Protein 5U3Q (pdb70)

InterPro domains:
  IPR000536 Nuclear hormone receptor, ligand-binding domain [PF00104] (239-420)
  IPR000536 Nuclear hormone receptor, ligand-binding domain [PS51843] (211-439)
  IPR000536 Nuclear hormone receptor, ligand-binding domain [SM00430] (251-410)
  IPR001628 Zinc finger, nuclear hormone receptor-type [PF00105] (73-139)
  IPR001628 Zinc finger, nuclear hormone receptor-type [PR00047] (74-90)
  IPR001628 Zinc finger, nuclear hormone receptor-type [PR00047] (90-105)
  IPR001628 Zinc finger, nuclear hormone receptor-type [PR00047] (122-130)
  IPR001628 Zinc fin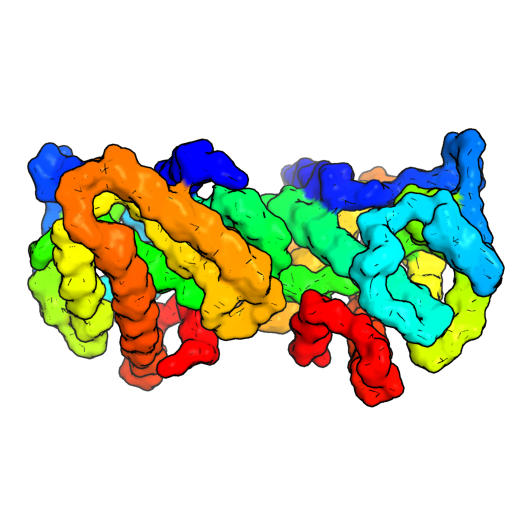ger, nuclear hormone receptor-type [PR00047] (130-138)
  IPR001628 Zinc finger, nuclear hormone receptor-type [PS00031] (74-100)
  IPR001628 Zinc finger, nuclear hormone receptor-type [PS51030] (71-145)
  IPR001628 Zinc finger, nuclear hormone receptor-type [SM00399] (71-141)
  IPR001723 Nuclear hormone receptor [PR00398] (134-144)
  IPR001723 Nuclear hormone receptor [PR00398] (252-273)
  IPR001723 Nuclear hormone receptor [PR00398] (273-289)
  IPR001723 Nuclear hormone receptor [PR00398] (341-356)
  IPR001723 Nuclear hormone receptor [PR00398] (398-415)
  IPR003074 Peroxisome proliferator-activated receptor [PR01288] (164-178)
  IPR003074 Peroxisome proliferator-activated receptor [PR01288] (178-197)
  IPR003074 Peroxisome proliferator-activated receptor [PR01288] (291-304)
  IPR003074 Peroxisome proliferator-activated receptor [PR01288] (308-323)

Foldseek 3Di:
DPLVVLLVLLLVLLVVLDVDFLVNLVCAVVDLHAQEDQDDVSVVVCLVPAAAPDNPVPFDDDDDDLLSVVRLVLVVLVVQLVSVLSSLCRNPCLVVDPVVLLCLLSLLQSQLLVLQRQLSQDDLFFGAHRSRRHTYGLNSLCPRDPPRSVLPVVSSVLSNVSCVLVDGSSLSSLLSNLSSLDLPGPPRDCSVVSVVSSVSSLVSNVVVCCVVVVPDDCSSVVSVVSSVVSSVSVLVSLVSVVVCVVPVVVRDRDVVVVVSSVPRD/DLQVVLLVLLVLLLVLLVVQDLDFLVVLVCQVVVVDDPAHAQEDEDDVSVVVCLVPAAAPDNPVPFPDDDDDLLSVVSLVQVVLVVQLVSLLSSQCSNVLLVPDPVVLNVLLSLLQSQLLVLLVQLSQDDLFFGAHRSRNHTYGLNSLCPRDPPRSVLPVVSSVLSNVSCVLVDGSSLSSLLSNLSRLDLPGPPRDCSVSSVVVSVSSLVSNVSVCCVVPVPRPPSSVVSVVSSVVSSVSVVVNLVSVVVCVVPVVVRDHDVVNVVSSVPD

B-factor: mean 30.43, std 14.78, range [9.43, 112.99]

Structure (mmCIF, N/CA/C/O backbone):
data_5U3Q
#
_entry.id   5U3Q
#
_cell.length_a   39.460
_cell.length_b   94.350
_cell.length_c   96.730
_cell.angle_alpha   90.00
_cell.angle_beta   98.36
_cell.angle_gamma   90.00
#
_symmetry.space_group_name_H-M   'P 1 21 1'
#
loop_
_entity.id
_entity.type
_entity.pdbx_description
1 polymer 'Peroxisome proliferator-activated receptor delta'
2 non-polymer "6-(2-{[([1,1'-biphenyl]-4-carbonyl)(propan-2-yl)amino]methyl}phenoxy)hexanoic acid"
3 non-polymer 'heptyl beta-D-glucopyranoside'
4 non-polymer S-1,2-PROPANEDIOL
5 non-polymer DI(HYDROXYETHYL)ETHER
6 non-polymer 'POTASSIUM ION'
7 non-polymer 'CHLORIDE ION'
8 water water
#
loop_
_atom_site.group_PDB
_atom_site.id
_atom_site.type_symbol
_atom_site.label_atom_id
_atom_site.label_alt_id
_atom_site.label_comp_id
_atom_site.label_asym_id
_atom_site.label_entity_id
_atom_site.label_seq_id
_atom_site.pdbx_PDB_ins_code
_atom_site.Cartn_x
_atom_site.Cartn_y
_atom_site.Cartn_z
_atom_site.occupancy
_atom_site.B_iso_or_equiv
_atom_site.auth_seq_id
_atom_site.auth_comp_id
_atom_site.auth_asym_id
_atom_site.auth_atom_id
_atom_site.pdbx_PDB_model_num
ATOM 1 N N . ALA A 1 4 ? 29.553 -7.038 97.707 1.00 63.52 173 ALA A N 1
ATOM 2 C CA . ALA A 1 4 ? 29.215 -6.761 99.103 1.00 61.34 173 ALA A CA 1
ATOM 3 C C . ALA A 1 4 ? 28.327 -5.523 99.212 1.00 54.08 173 ALA A C 1
ATOM 4 O O . ALA A 1 4 ? 28.718 -4.430 98.809 1.00 52.89 173 ALA A O 1
ATOM 10 N N . ASP A 1 5 ? 27.120 -5.708 99.747 1.00 43.11 174 ASP A N 1
ATOM 11 C CA . ASP A 1 5 ? 26.141 -4.633 99.866 1.00 35.78 174 ASP A CA 1
ATOM 12 C C . ASP A 1 5 ? 26.477 -3.827 101.113 1.00 30.18 174 ASP A C 1
ATOM 13 O O . ASP A 1 5 ? 26.244 -4.284 102.245 1.00 35.23 174 ASP A O 1
ATOM 22 N N . LEU A 1 6 ? 27.012 -2.617 100.923 1.00 32.21 175 LEU A N 1
ATOM 23 C CA . LEU A 1 6 ? 27.622 -1.919 102.057 1.00 28.39 175 LEU A CA 1
ATOM 24 C C . LEU A 1 6 ? 26.580 -1.404 103.039 1.00 30.98 175 LEU A C 1
ATOM 25 O O . LEU A 1 6 ? 26.851 -1.353 104.243 1.00 27.63 175 LEU A O 1
ATOM 41 N N . LYS A 1 7 ? 25.400 -1.007 102.554 1.00 30.55 176 LYS A N 1
ATOM 42 C CA . LYS A 1 7 ? 24.349 -0.572 103.464 1.00 34.16 176 LYS A CA 1
ATOM 43 C C . LYS A 1 7 ? 23.909 -1.719 104.362 1.00 30.48 176 LYS A C 1
ATOM 44 O O . LYS A 1 7 ? 23.788 -1.558 105.579 1.00 28.58 176 LYS A O 1
ATOM 63 N N . ALA A 1 8 ? 23.701 -2.903 103.776 1.00 28.95 177 ALA A N 1
ATOM 64 C CA . ALA A 1 8 ? 23.272 -4.054 104.564 1.00 33.51 177 ALA A CA 1
ATOM 65 C C . ALA A 1 8 ? 24.357 -4.489 105.540 1.00 27.27 177 ALA A C 1
ATOM 66 O O . ALA A 1 8 ? 24.070 -4.846 106.693 1.00 24.25 177 ALA A O 1
ATOM 73 N N . PHE A 1 9 ? 25.602 -4.498 105.069 1.00 24.52 178 PHE A N 1
ATOM 74 C CA . PHE A 1 9 ? 26.763 -4.786 105.914 1.00 25.24 178 PHE A CA 1
ATOM 75 C C . PHE A 1 9 ? 26.820 -3.863 107.122 1.00 26.08 178 PHE A C 1
ATOM 76 O O . PHE A 1 9 ? 26.997 -4.317 108.261 1.00 25.68 178 PHE A O 1
ATOM 93 N N . SER A 1 10 ? 26.715 -2.555 106.891 1.00 23.72 179 SER A N 1
ATOM 94 C CA . SER A 1 10 ? 26.800 -1.602 107.990 1.00 22.45 179 SER A CA 1
ATOM 95 C C . SER A 1 10 ? 25.694 -1.835 109.004 1.00 25.10 179 SER A C 1
ATOM 96 O O . SER A 1 10 ? 25.929 -1.793 110.220 1.00 26.88 179 SER A O 1
ATOM 104 N N . LYS A 1 11 ? 24.470 -2.056 108.512 1.00 24.04 180 LYS A N 1
ATOM 105 C CA . LYS A 1 11 ? 23.339 -2.310 109.394 1.00 27.48 180 LYS A CA 1
ATOM 106 C C . LYS A 1 11 ? 23.553 -3.569 110.236 1.00 28.75 180 LYS A C 1
ATOM 107 O O . LYS A 1 11 ? 23.225 -3.588 111.428 1.00 27.13 180 LYS A O 1
ATOM 126 N N . HIS A 1 12 ? 24.080 -4.638 109.627 1.00 25.31 181 HIS A N 1
ATOM 127 C CA . HIS A 1 12 ? 24.373 -5.864 110.373 1.00 29.26 181 HIS A CA 1
ATOM 128 C C . HIS A 1 12 ? 25.364 -5.611 111.505 1.00 24.25 181 HIS A C 1
ATOM 129 O O . HIS A 1 12 ? 25.168 -6.070 112.643 1.00 25.57 181 HIS A O 1
ATOM 143 N N A ILE A 1 13 ? 26.454 -4.908 111.191 0.38 21.75 182 ILE A N 1
ATOM 144 N N B ILE A 1 13 ? 26.420 -4.846 111.227 0.62 20.90 182 ILE A N 1
ATOM 145 C CA A ILE A 1 13 ? 27.458 -4.552 112.188 0.38 20.35 182 ILE A CA 1
ATOM 146 C CA B ILE A 1 13 ? 27.452 -4.599 112.227 0.62 20.79 182 ILE A CA 1
ATOM 147 C C A ILE A 1 13 ? 26.815 -3.741 113.303 0.38 20.34 182 ILE A C 1
ATOM 148 C C B ILE A 1 13 ? 26.949 -3.637 113.294 0.62 18.57 182 ILE A C 1
ATOM 149 O O A ILE A 1 13 ? 26.947 -4.065 114.489 0.38 17.10 182 ILE A O 1
ATOM 150 O O B ILE A 1 13 ? 27.367 -3.725 114.451 0.62 20.42 182 ILE A O 1
ATOM 181 N N . TYR A 1 14 ? 26.058 -2.704 112.931 1.00 21.95 183 TYR A N 1
ATOM 182 C CA . TYR A 1 14 ? 25.418 -1.846 113.928 1.00 23.08 183 TYR A CA 1
ATOM 183 C C . TYR A 1 14 ? 24.556 -2.666 114.873 1.00 20.59 183 TYR A C 1
ATOM 184 O O . TYR A 1 14 ? 24.610 -2.475 116.094 1.00 22.56 183 TYR A O 1
ATOM 202 N N . ASN A 1 15 ? 23.753 -3.589 114.325 1.00 23.43 184 ASN A N 1
ATOM 203 C CA . ASN A 1 15 ? 22.896 -4.420 115.178 1.00 25.83 184 ASN A CA 1
ATOM 204 C C . ASN A 1 15 ? 23.713 -5.321 116.090 1.00 26.13 184 ASN A C 1
ATOM 205 O O . ASN A 1 15 ? 23.349 -5.520 117.259 1.00 25.39 184 ASN A O 1
ATOM 216 N N . ALA A 1 16 ? 24.820 -5.862 115.586 1.00 24.33 185 ALA A N 1
ATOM 217 C CA . ALA A 1 16 ? 25.690 -6.685 116.418 1.00 24.25 185 ALA A CA 1
ATOM 218 C C . ALA A 1 16 ? 26.283 -5.873 117.561 1.00 21.92 185 ALA A C 1
ATOM 219 O O . ALA A 1 16 ? 26.471 -6.375 118.677 1.00 22.41 185 ALA A O 1
ATOM 226 N N . TYR A 1 17 ? 26.613 -4.623 117.283 1.00 18.80 186 TYR A N 1
ATOM 227 C CA . TYR A 1 17 ? 27.101 -3.720 118.306 1.00 18.68 186 TYR A CA 1
ATOM 228 C C . TYR A 1 17 ? 26.043 -3.484 119.380 1.00 21.59 186 TYR A C 1
ATOM 229 O O . TYR A 1 17 ? 26.321 -3.613 120.579 1.00 21.79 186 TYR A O 1
ATOM 247 N N . LEU A 1 18 ? 24.804 -3.161 118.977 1.00 20.42 187 LEU A N 1
ATOM 248 C CA . LEU A 1 18 ? 23.763 -2.926 119.977 1.00 21.75 187 LEU A CA 1
ATOM 249 C C . LEU A 1 18 ? 23.472 -4.182 120.784 1.00 27.04 187 LEU A C 1
ATOM 250 O O . LEU A 1 18 ? 23.086 -4.100 121.961 1.00 26.04 187 LEU A O 1
ATOM 266 N N . LYS A 1 19 ? 23.627 -5.351 120.159 1.00 24.35 188 LYS A N 1
ATOM 267 C CA . LYS A 1 19 ? 23.331 -6.607 120.839 1.00 26.66 188 LYS A CA 1
ATOM 268 C C . LYS A 1 19 ? 24.384 -6.933 121.894 1.00 24.49 188 LYS A C 1
ATOM 269 O O . LYS A 1 19 ? 24.056 -7.515 122.940 1.00 28.83 188 LYS A O 1
ATOM 288 N N . ASN A 1 20 ? 25.627 -6.520 121.683 1.00 22.20 189 ASN A N 1
ATOM 289 C CA . ASN A 1 20 ? 26.727 -6.968 122.513 1.00 22.64 189 ASN A CA 1
ATOM 290 C C . ASN A 1 20 ? 27.265 -5.930 123.484 1.00 26.93 189 ASN A C 1
ATOM 291 O O . ASN A 1 20 ? 27.964 -6.311 124.428 1.00 26.10 189 ASN A O 1
ATOM 302 N N . PHE A 1 21 ? 26.952 -4.648 123.309 1.00 21.20 190 PHE A N 1
ATOM 303 C CA . PHE A 1 21 ? 27.402 -3.602 124.231 1.00 21.78 190 PHE A CA 1
ATOM 304 C C . PHE A 1 21 ? 26.186 -2.939 124.888 1.00 27.66 190 PHE A C 1
ATOM 305 O O . PHE A 1 21 ? 25.468 -2.160 124.250 1.00 26.62 190 PHE A O 1
ATOM 322 N N . ASN A 1 22 ? 25.962 -3.212 126.169 1.00 31.18 191 ASN A N 1
ATOM 323 C CA . ASN A 1 22 ? 24.768 -2.666 126.823 1.00 44.88 191 ASN A CA 1
ATOM 324 C C . ASN A 1 22 ? 24.844 -1.146 126.921 1.00 36.52 191 ASN A C 1
ATOM 325 O O . ASN A 1 22 ? 23.867 -0.442 126.621 1.00 33.97 191 ASN A O 1
ATOM 336 N N . MET A 1 23 ? 26.002 -0.624 127.330 1.00 23.36 192 MET A N 1
ATOM 337 C CA . MET A 1 23 ? 26.220 0.814 127.382 1.00 25.13 192 MET A CA 1
ATOM 338 C C . MET A 1 23 ? 26.628 1.303 125.994 1.00 26.52 192 MET A C 1
ATOM 339 O O . MET A 1 23 ? 27.670 0.905 125.463 1.00 27.45 192 MET A O 1
ATOM 353 N N . THR A 1 24 ? 25.787 2.131 125.398 1.00 21.67 193 THR A N 1
ATOM 354 C CA . THR A 1 24 ? 26.066 2.749 124.109 1.00 19.05 193 THR A CA 1
ATOM 355 C C . THR A 1 24 ? 26.358 4.224 124.331 1.00 21.09 193 THR A C 1
ATOM 356 O O . THR A 1 24 ? 26.065 4.787 125.391 1.00 21.04 193 THR A O 1
ATOM 367 N N . LYS A 1 25 ? 26.931 4.862 123.317 1.00 19.48 194 LYS A N 1
ATOM 368 C CA . LYS A 1 25 ? 27.150 6.298 123.432 1.00 18.19 194 LYS A CA 1
ATOM 369 C C . LYS A 1 25 ? 25.831 7.048 123.578 1.00 20.08 194 LYS A C 1
ATOM 370 O O . LYS A 1 25 ? 25.736 8.013 124.352 1.00 21.87 194 LYS A O 1
ATOM 389 N N . LYS A 1 26 ? 24.776 6.588 122.899 1.00 22.68 195 LYS A N 1
ATOM 390 C CA . LYS A 1 26 ? 23.472 7.243 123.035 1.00 23.49 195 LYS A CA 1
ATOM 391 C C . LYS A 1 26 ? 22.986 7.227 124.489 1.00 23.30 195 LYS A C 1
ATOM 392 O O . LYS A 1 26 ? 22.533 8.245 125.018 1.00 25.26 195 LYS A O 1
ATOM 411 N N . LYS A 1 27 ? 23.080 6.074 125.147 1.00 23.14 196 LYS A N 1
ATOM 412 C CA . LYS A 1 27 ? 22.662 5.970 126.540 1.00 25.92 196 LYS A CA 1
ATOM 413 C C . LYS A 1 27 ? 23.567 6.791 127.448 1.00 26.44 196 LYS A C 1
ATOM 414 O O . LYS A 1 27 ? 23.095 7.493 128.342 1.00 25.32 196 LYS A O 1
ATOM 433 N N . ALA A 1 28 ? 24.875 6.709 127.232 1.00 22.13 197 ALA A N 1
ATOM 434 C CA . ALA A 1 28 ? 25.820 7.459 128.055 1.00 21.91 197 ALA A CA 1
ATOM 435 C C . ALA A 1 28 ? 25.565 8.956 127.968 1.00 27.27 197 ALA A C 1
ATOM 436 O O . ALA A 1 28 ? 25.555 9.655 128.986 1.00 25.58 197 ALA A O 1
ATOM 443 N N . ARG A 1 29 ? 25.378 9.474 126.752 1.00 25.33 198 ARG A N 1
ATOM 444 C CA . ARG A 1 29 ? 25.118 10.904 126.592 1.00 27.38 198 ARG A CA 1
ATOM 445 C C . ARG A 1 29 ? 23.810 11.325 127.236 1.00 29.41 198 ARG A C 1
ATOM 446 O O . ARG A 1 29 ? 23.715 12.424 127.792 1.00 31.45 198 ARG A O 1
ATOM 467 N N . SER A 1 30 ? 22.789 10.472 127.196 1.00 28.21 199 SER A N 1
ATOM 468 C CA . SER A 1 30 ? 21.540 10.841 127.843 1.00 28.81 199 SER A CA 1
ATOM 469 C C . SER A 1 30 ? 21.699 10.921 129.367 1.00 30.49 199 SER A C 1
ATOM 470 O O . SER A 1 30 ? 21.005 11.714 130.010 1.00 35.30 199 SER A O 1
ATOM 478 N N . ILE A 1 31 ? 22.643 10.169 129.950 1.00 28.25 200 ILE A N 1
ATOM 479 C CA . ILE A 1 31 ? 22.951 10.299 131.379 1.00 25.77 200 ILE A CA 1
ATOM 480 C C . ILE A 1 31 ? 23.813 11.523 131.636 1.00 31.63 200 ILE A C 1
ATOM 481 O O . ILE A 1 31 ? 23.563 12.292 132.573 1.00 32.84 200 ILE A O 1
ATOM 497 N N . LEU A 1 32 ? 24.881 11.684 130.847 1.00 32.10 201 LEU A N 1
ATOM 498 C CA . LEU A 1 32 ? 25.861 12.731 131.113 1.00 35.02 201 LEU A CA 1
ATOM 499 C C . LEU A 1 32 ? 25.306 14.127 130.884 1.00 40.95 201 LEU A C 1
ATOM 500 O O . LEU A 1 32 ? 25.901 15.099 131.360 1.00 49.55 201 LEU A O 1
ATOM 516 N N . THR A 1 33 ? 24.195 14.251 130.166 1.00 38.01 202 THR A N 1
ATOM 517 C CA . THR A 1 33 ? 23.546 15.536 129.951 1.00 47.89 202 THR A CA 1
ATOM 518 C C . THR A 1 33 ? 22.168 15.632 130.600 1.00 59.04 202 THR A C 1
ATOM 519 O O . THR A 1 33 ? 21.409 16.549 130.274 1.00 67.88 202 THR A O 1
ATOM 530 N N . GLY A 1 34 ? 21.811 14.709 131.485 1.00 61.86 203 GLY A N 1
ATOM 531 C CA . GLY A 1 34 ? 20.472 14.696 132.048 1.00 70.34 203 GLY A CA 1
ATOM 532 C C . GLY A 1 34 ? 19.429 14.231 131.046 1.00 70.23 203 GLY A C 1
ATOM 533 O O . GLY A 1 34 ? 18.410 13.640 131.416 1.00 74.21 203 GLY A O 1
ATOM 537 N N . THR A 1 39 ? 17.870 9.824 136.093 1.00 59.66 208 THR A N 1
ATOM 538 C CA . THR A 1 39 ? 18.481 9.474 137.379 1.00 72.53 208 THR A CA 1
ATOM 539 C C . THR A 1 39 ? 20.003 9.746 137.355 1.00 72.03 208 THR A C 1
ATOM 540 O O . THR A 1 39 ? 20.762 9.046 136.675 1.00 61.42 208 THR A O 1
ATOM 551 N N . ALA A 1 40 ? 20.439 10.774 138.095 1.00 65.48 209 ALA A N 1
ATOM 552 C CA . ALA A 1 40 ? 21.800 11.271 137.946 1.00 48.98 209 ALA A CA 1
ATOM 553 C C . ALA A 1 40 ? 22.801 10.323 138.595 1.00 38.49 209 ALA A C 1
ATOM 554 O O . ALA A 1 40 ? 22.499 9.684 139.612 1.00 37.81 209 ALA A O 1
ATOM 561 N N A PRO A 1 41 ? 24.013 10.233 138.047 0.41 28.64 210 PRO A N 1
ATOM 562 N N B PRO A 1 41 ? 24.004 10.228 138.039 0.59 27.87 210 PRO A N 1
ATOM 563 C CA A PRO A 1 41 ? 25.003 9.296 138.590 0.41 26.65 210 PRO A CA 1
ATOM 564 C CA B PRO A 1 41 ? 25.002 9.327 138.613 0.59 26.99 210 PRO A CA 1
ATOM 565 C C A PRO A 1 41 ? 25.644 9.819 139.867 0.41 25.81 210 PRO A C 1
ATOM 566 C C B PRO A 1 41 ? 25.482 9.841 139.958 0.59 25.33 210 PRO A C 1
ATOM 567 O O A PRO A 1 41 ? 25.941 11.009 139.999 0.41 24.78 210 PRO A O 1
ATOM 568 O O B PRO A 1 41 ? 25.446 11.039 140.252 0.59 25.37 210 PRO A O 1
ATOM 589 N N . PHE A 1 42 ? 25.867 8.898 140.805 1.00 27.18 211 PHE A N 1
ATOM 590 C CA . PHE A 1 42 ? 26.542 9.222 142.046 1.00 27.65 211 PHE A CA 1
ATOM 591 C C . PHE A 1 42 ? 27.993 9.573 141.755 1.00 25.52 211 PHE A C 1
ATOM 592 O O . PHE A 1 42 ? 28.692 8.812 141.081 1.00 24.53 211 PHE A O 1
ATOM 609 N N . VAL A 1 43 ? 28.456 10.710 142.272 1.00 24.03 212 VAL A N 1
ATOM 610 C CA . VAL A 1 43 ? 29.796 11.192 141.943 1.00 23.16 212 VAL A CA 1
ATOM 611 C C . VAL A 1 43 ? 30.817 10.611 142.917 1.00 22.20 212 VAL A C 1
ATOM 612 O O . VAL A 1 43 ? 30.677 10.752 144.138 1.00 22.18 212 VAL A O 1
ATOM 625 N N . ILE A 1 44 ? 31.844 9.976 142.366 1.00 21.56 213 ILE A N 1
ATOM 626 C CA . ILE A 1 44 ? 32.945 9.384 143.109 1.00 19.67 213 ILE A CA 1
ATOM 627 C C . ILE A 1 44 ? 34.161 10.260 142.887 1.00 19.50 213 ILE A C 1
ATOM 628 O O . ILE A 1 44 ? 34.677 10.340 141.764 1.00 18.79 213 ILE A O 1
ATOM 644 N N . HIS A 1 45 ? 34.621 10.932 143.948 1.00 20.30 214 HIS A N 1
ATOM 645 C CA . HIS A 1 45 ? 35.734 11.858 143.812 1.00 21.75 214 HIS A CA 1
ATOM 646 C C . HIS A 1 45 ? 36.751 11.748 144.946 1.00 23.14 214 HIS A C 1
ATOM 647 O O . HIS A 1 45 ? 37.679 12.567 145.002 1.00 22.92 214 HIS A O 1
ATOM 661 N N . ASP A 1 46 ? 36.611 10.778 145.854 1.00 20.79 215 ASP A N 1
ATOM 662 C CA . ASP A 1 46 ? 37.510 10.650 147.007 1.00 23.31 215 ASP A CA 1
ATOM 663 C C . ASP A 1 46 ? 37.243 9.295 147.675 1.00 21.14 215 ASP A C 1
ATOM 664 O O . ASP A 1 46 ? 36.423 8.499 147.206 1.00 20.75 215 ASP A O 1
ATOM 673 N N . ILE A 1 47 ? 37.990 9.001 148.737 1.00 22.83 216 ILE A N 1
ATOM 674 C CA . ILE A 1 47 ? 37.842 7.692 149.377 1.00 24.29 216 ILE A CA 1
ATOM 675 C C . ILE A 1 47 ? 36.443 7.517 149.929 1.00 22.33 216 ILE A C 1
ATOM 676 O O . ILE A 1 47 ? 35.837 6.452 149.772 1.00 24.73 216 ILE A O 1
ATOM 692 N N . GLU A 1 48 ? 35.915 8.534 150.615 1.00 23.30 217 GLU A N 1
ATOM 693 C CA . GLU A 1 48 ? 34.610 8.368 151.235 1.00 24.12 217 GLU A CA 1
ATOM 694 C C . GLU A 1 48 ? 33.542 8.083 150.192 1.00 23.98 217 GLU A C 1
ATOM 695 O O . GLU A 1 48 ? 32.714 7.190 150.387 1.00 24.18 217 GLU A O 1
ATOM 707 N N . THR A 1 49 ? 33.555 8.797 149.060 1.00 23.43 218 THR A N 1
ATOM 708 C CA . THR A 1 49 ? 32.494 8.554 148.092 1.00 22.66 218 THR A CA 1
ATOM 709 C C . THR A 1 49 ? 32.718 7.229 147.368 1.00 21.62 218 THR A C 1
ATOM 710 O O . THR A 1 49 ? 31.750 6.548 147.012 1.00 25.43 218 THR A O 1
ATOM 721 N N . LEU A 1 50 ? 33.970 6.822 147.177 1.00 20.84 219 LEU A N 1
ATOM 722 C CA . LEU A 1 50 ? 34.207 5.502 146.604 1.00 21.40 219 LEU A CA 1
ATOM 723 C C . LEU A 1 50 ? 33.662 4.414 147.525 1.00 23.33 219 LEU A C 1
ATOM 724 O O . LEU A 1 50 ? 33.021 3.458 147.069 1.00 25.36 219 LEU A O 1
ATOM 740 N N . TRP A 1 51 ? 33.909 4.533 148.822 1.00 23.08 220 TRP A N 1
ATOM 741 C CA . TRP A 1 51 ? 33.385 3.556 149.772 1.00 23.45 220 TRP A CA 1
ATOM 742 C C . TRP A 1 51 ? 31.856 3.506 149.716 1.00 24.75 220 TRP A C 1
ATOM 743 O O . TRP A 1 51 ? 31.258 2.425 149.649 1.00 30.25 220 TRP A O 1
ATOM 764 N N . GLN A 1 52 ? 31.210 4.675 149.754 1.00 25.08 221 GLN A N 1
ATOM 765 C CA . GLN A 1 52 ? 29.755 4.751 149.653 1.00 30.58 221 GLN A CA 1
ATOM 766 C C . GLN A 1 52 ? 29.250 4.127 148.353 1.00 27.78 221 GLN A C 1
ATOM 767 O O . GLN A 1 52 ? 28.179 3.504 148.331 1.00 30.04 221 GLN A O 1
ATOM 781 N N . ALA A 1 53 ? 30.001 4.285 147.263 1.00 24.35 222 ALA A N 1
ATOM 782 C CA . ALA A 1 53 ? 29.577 3.734 145.982 1.00 25.90 222 ALA A CA 1
ATOM 783 C C . ALA A 1 53 ? 29.724 2.223 145.962 1.00 27.93 222 ALA A C 1
ATOM 784 O O . ALA A 1 53 ? 28.887 1.523 145.388 1.00 31.35 222 ALA A O 1
ATOM 791 N N . GLU A 1 54 ? 30.770 1.699 146.596 1.00 31.01 223 GLU A N 1
ATOM 792 C CA . GLU A 1 54 ? 30.906 0.251 146.703 1.00 28.89 223 GLU A CA 1
ATOM 793 C C . GLU A 1 54 ? 29.749 -0.335 147.490 1.00 31.98 223 GLU A C 1
ATOM 794 O O . GLU A 1 54 ? 29.205 -1.381 147.121 1.00 43.03 223 GLU A O 1
ATOM 806 N N . LYS A 1 55 ? 29.330 0.347 148.553 1.00 30.08 224 LYS A N 1
ATOM 807 C CA . LYS A 1 55 ? 28.201 -0.130 149.344 1.00 41.68 224 LYS A CA 1
ATOM 808 C C . LYS A 1 55 ? 26.877 0.012 148.596 1.00 42.96 224 LYS A C 1
ATOM 809 O O . LYS A 1 55 ? 26.014 -0.865 148.687 1.00 52.40 224 LYS A O 1
ATOM 828 N N . GLY A 1 56 ? 26.693 1.113 147.866 1.00 33.14 225 GLY A N 1
ATOM 829 C CA . GLY A 1 56 ? 25.379 1.540 147.422 1.00 35.72 225 GLY A CA 1
ATOM 830 C C . GLY A 1 56 ? 25.055 1.325 145.957 1.00 35.78 225 GLY A C 1
ATOM 831 O O . GLY A 1 56 ? 23.877 1.250 145.603 1.00 39.90 225 GLY A O 1
ATOM 835 N N . LEU A 1 57 ? 26.057 1.235 145.087 1.00 32.31 226 LEU A N 1
ATOM 836 C CA . LEU A 1 57 ? 25.808 1.004 143.677 1.00 32.58 226 LEU A CA 1
ATOM 837 C C . LEU A 1 57 ? 25.901 -0.482 143.363 1.00 36.01 226 LEU A C 1
ATOM 838 O O . LEU A 1 57 ? 26.493 -1.265 144.116 1.00 34.39 226 LEU A O 1
ATOM 854 N N . VAL A 1 58 ? 25.290 -0.865 142.239 1.00 37.60 227 VAL A N 1
ATOM 855 C CA . VAL A 1 58 ? 25.301 -2.242 141.761 1.00 38.16 227 VAL A CA 1
ATOM 856 C C . VAL A 1 58 ? 26.428 -2.372 140.751 1.00 41.34 227 VAL A C 1
ATOM 857 O O . VAL A 1 58 ? 26.398 -1.722 139.695 1.00 39.79 227 VAL A O 1
ATOM 870 N N . TRP A 1 59 ? 27.406 -3.227 141.060 1.00 36.43 228 TRP A N 1
ATOM 871 C CA . TRP A 1 59 ? 28.565 -3.458 140.208 1.00 38.56 228 TRP A CA 1
ATOM 872 C C . TRP A 1 59 ? 28.480 -4.835 139.552 1.00 38.52 228 TRP A C 1
ATOM 873 O O . TRP A 1 59 ? 27.968 -5.787 140.142 1.00 37.31 228 TRP A O 1
ATOM 894 N N . LYS A 1 60 ? 28.985 -4.944 138.314 1.00 39.09 229 LYS A N 1
ATOM 895 C CA . LYS A 1 60 ? 28.954 -6.238 137.632 1.00 36.36 229 LYS A CA 1
ATOM 896 C C . LYS A 1 60 ? 29.843 -7.252 138.344 1.00 35.95 229 LYS A C 1
ATOM 897 O O . LYS A 1 60 ? 29.438 -8.397 138.577 1.00 40.80 229 LYS A O 1
ATOM 916 N N . GLN A 1 61 ? 31.060 -6.849 138.697 1.00 34.45 230 GLN A N 1
ATOM 917 C CA . GLN A 1 61 ? 31.948 -7.679 139.500 1.00 28.51 230 GLN A CA 1
ATOM 918 C C . GLN A 1 61 ? 31.758 -7.315 140.971 1.00 27.71 230 GLN A C 1
ATOM 919 O O . GLN A 1 61 ? 32.036 -6.181 141.370 1.00 35.90 230 GLN A O 1
ATOM 933 N N A LEU A 1 62 ? 31.289 -8.275 141.766 0.32 34.11 231 LEU A N 1
ATOM 934 N N B LEU A 1 62 ? 31.305 -8.273 141.772 0.68 33.08 231 LEU A N 1
ATOM 935 C CA A LEU A 1 62 ? 31.160 -8.064 143.202 0.32 34.48 231 LEU A CA 1
ATOM 936 C CA B LEU A 1 62 ? 31.134 -8.020 143.195 0.68 33.19 231 LEU A CA 1
ATOM 937 C C A LEU A 1 62 ? 32.524 -7.790 143.821 0.32 33.99 231 LEU A C 1
ATOM 938 C C B LEU A 1 62 ? 32.490 -7.838 143.865 0.68 34.96 231 LEU A C 1
ATOM 939 O O A LEU A 1 62 ? 33.544 -8.341 143.401 0.32 34.27 231 LEU A O 1
ATOM 940 O O B LEU A 1 62 ? 33.463 -8.518 143.533 0.68 34.60 231 LEU A O 1
ATOM 971 N N . VAL A 1 63 ? 32.537 -6.931 144.843 1.00 33.22 232 VAL A N 1
ATOM 972 C CA . VAL A 1 63 ? 33.804 -6.535 145.457 1.00 42.32 232 VAL A CA 1
ATOM 973 C C . VAL A 1 63 ? 34.475 -7.709 146.160 1.00 37.82 232 VAL A C 1
ATOM 974 O O . VAL A 1 63 ? 35.706 -7.797 146.196 1.00 37.84 232 VAL A O 1
ATOM 987 N N . ASN A 1 64 ? 33.694 -8.603 146.776 1.00 40.06 233 ASN A N 1
ATOM 988 C CA . ASN A 1 64 ? 34.305 -9.741 147.460 1.00 42.30 233 ASN A CA 1
ATOM 989 C C . ASN A 1 64 ? 35.096 -10.623 146.502 1.00 43.35 233 ASN A C 1
ATOM 990 O O . ASN A 1 64 ? 35.906 -11.438 146.953 1.00 53.19 233 ASN A O 1
ATOM 1001 N N . GLY A 1 65 ? 34.879 -10.478 145.192 1.00 44.44 234 GLY A N 1
ATOM 1002 C CA . GLY A 1 65 ? 35.682 -11.188 144.211 1.00 47.04 234 GLY A CA 1
ATOM 1003 C C . GLY A 1 65 ? 37.001 -10.525 143.868 1.00 44.14 234 GLY A C 1
ATOM 1004 O O . GLY A 1 65 ? 37.864 -11.171 143.267 1.00 45.64 234 GLY A O 1
ATOM 1008 N N . LEU A 1 66 ? 37.183 -9.253 144.227 1.00 39.91 235 LEU A N 1
ATOM 1009 C CA . LEU A 1 66 ? 38.453 -8.600 143.972 1.00 42.72 235 LEU A CA 1
ATOM 1010 C C . LEU A 1 66 ? 39.438 -8.898 145.098 1.00 33.73 235 LEU A C 1
ATOM 1011 O O . LEU A 1 66 ? 39.052 -9.320 146.194 1.00 35.82 235 LEU A O 1
ATOM 1027 N N . PRO A 1 67 ? 40.725 -8.670 144.847 1.00 34.12 236 PRO A N 1
ATOM 1028 C CA . PRO A 1 67 ? 41.716 -8.923 145.876 1.00 33.83 236 PRO A CA 1
ATOM 1029 C C . PRO A 1 67 ? 41.467 -8.039 147.080 1.00 34.69 236 PRO A C 1
ATOM 1030 O O . PRO A 1 67 ? 40.919 -6.927 146.957 1.00 36.22 236 PRO A O 1
ATOM 1041 N N . PRO A 1 68 ? 41.859 -8.482 148.255 1.00 34.45 237 PRO A N 1
ATOM 1042 C CA . PRO A 1 68 ? 41.530 -7.719 149.465 1.00 40.48 237 PRO A CA 1
ATOM 1043 C C . PRO A 1 68 ? 42.079 -6.300 149.417 1.00 36.96 237 PRO A C 1
ATOM 1044 O O . PRO A 1 68 ? 43.230 -6.073 149.054 1.00 33.95 237 PRO A O 1
ATOM 1055 N N . TYR A 1 69 ? 41.255 -5.346 149.847 1.00 31.05 238 TYR A N 1
ATOM 1056 C CA . TYR A 1 69 ? 41.617 -3.939 149.740 1.00 32.37 238 TYR A CA 1
ATOM 1057 C C . TYR A 1 69 ? 42.887 -3.619 150.521 1.00 30.99 238 TYR A C 1
ATOM 1058 O O . TYR A 1 69 ? 42.982 -3.915 151.715 1.00 33.27 238 TYR A O 1
ATOM 1076 N N . LYS A 1 70 ? 43.840 -2.965 149.847 1.00 33.95 239 LYS A N 1
ATOM 1077 C CA . LYS A 1 70 ? 45.044 -2.435 150.475 1.00 32.86 239 LYS A CA 1
ATOM 1078 C C . LYS A 1 70 ? 45.119 -0.919 150.377 1.00 26.39 239 LYS A C 1
ATOM 1079 O O . LYS A 1 70 ? 45.393 -0.250 151.384 1.00 31.13 239 LYS A O 1
ATOM 1098 N N . GLU A 1 71 ? 44.917 -0.360 149.186 1.00 24.03 240 GLU A N 1
ATOM 1099 C CA . GLU A 1 71 ? 44.986 1.083 149.035 1.00 26.55 240 GLU A CA 1
ATOM 1100 C C . GLU A 1 71 ? 44.102 1.498 147.876 1.00 24.39 240 GLU A C 1
ATOM 1101 O O . GLU A 1 71 ? 43.846 0.715 146.941 1.00 24.95 240 GLU A O 1
ATOM 1113 N N . ILE A 1 72 ? 43.697 2.773 147.889 1.00 21.51 241 ILE A N 1
ATOM 1114 C CA . ILE A 1 72 ? 42.719 3.245 146.905 1.00 23.21 241 ILE A CA 1
ATOM 1115 C C . ILE A 1 72 ? 43.238 3.109 145.471 1.00 21.78 241 ILE A C 1
ATOM 1116 O O . ILE A 1 72 ? 42.485 2.750 144.566 1.00 22.04 241 ILE A O 1
ATOM 1132 N N . SER A 1 73 ? 44.513 3.424 145.228 1.00 19.55 242 SER A N 1
ATOM 1133 C CA . SER A 1 73 ? 45.006 3.435 143.851 1.00 19.04 242 SER A CA 1
ATOM 1134 C C . SER A 1 73 ? 44.953 2.043 143.228 1.00 20.60 242 SER A C 1
ATOM 1135 O O . SER A 1 73 ? 44.698 1.909 142.024 1.00 19.74 242 SER A O 1
ATOM 1143 N N . VAL A 1 74 ? 45.260 1.014 144.018 1.00 22.12 243 VAL A N 1
ATOM 1144 C CA . VAL A 1 74 ? 45.259 -0.366 143.543 1.00 18.23 243 VAL A CA 1
ATOM 1145 C C . VAL A 1 74 ? 43.838 -0.886 143.408 1.00 19.29 243 VAL A C 1
ATOM 1146 O O . VAL A 1 74 ? 43.493 -1.559 142.431 1.00 20.46 243 VAL A O 1
ATOM 1159 N N . HIS A 1 75 ? 42.971 -0.526 144.342 1.00 20.89 244 HIS A N 1
ATOM 1160 C CA . HIS A 1 75 ? 41.571 -0.886 144.194 1.00 19.55 244 HIS A CA 1
ATOM 1161 C C . HIS A 1 75 ? 40.992 -0.306 142.910 1.00 16.96 244 HIS A C 1
ATOM 1162 O O . HIS A 1 75 ? 40.255 -0.989 142.190 1.00 19.96 244 HIS A O 1
ATOM 1176 N N . VAL A 1 76 ? 41.314 0.952 142.599 1.00 17.44 245 VAL A N 1
ATOM 1177 C CA . VAL A 1 76 ? 40.828 1.568 141.374 1.00 17.81 245 VAL A CA 1
ATOM 1178 C C . VAL A 1 76 ? 41.360 0.804 140.176 1.00 17.57 245 VAL A C 1
ATOM 1179 O O . VAL A 1 76 ? 40.608 0.475 139.256 1.00 18.70 245 VAL A O 1
ATOM 1192 N N . PHE A 1 77 ? 42.643 0.434 140.218 1.00 18.05 246 PHE A N 1
ATOM 1193 C CA . PHE A 1 77 ? 43.231 -0.372 139.145 1.00 16.19 246 PHE A CA 1
ATOM 1194 C C . PHE A 1 77 ? 42.471 -1.682 138.957 1.00 16.94 246 PHE A C 1
ATOM 1195 O O . PHE A 1 77 ? 42.177 -2.076 137.817 1.00 17.10 246 PHE A O 1
ATOM 1212 N N . TYR A 1 78 ? 42.133 -2.363 140.048 1.00 18.85 247 TYR A N 1
ATOM 1213 C CA . TYR A 1 78 ? 41.374 -3.608 139.939 1.00 18.42 247 TYR A CA 1
ATOM 1214 C C . TYR A 1 78 ? 39.995 -3.387 139.326 1.00 21.02 247 TYR A C 1
ATOM 1215 O O . TYR A 1 78 ? 39.542 -4.195 138.513 1.00 19.13 247 TYR A O 1
ATOM 1233 N N . ARG A 1 79 ? 39.307 -2.306 139.687 1.00 20.56 248 ARG A N 1
ATOM 1234 C CA . ARG A 1 79 ? 38.038 -2.000 139.023 1.00 20.22 248 ARG A CA 1
ATOM 1235 C C . ARG A 1 79 ? 38.234 -1.732 137.528 1.00 20.44 248 ARG A C 1
ATOM 1236 O O . ARG A 1 79 ? 37.400 -2.132 136.713 1.00 21.90 248 ARG A O 1
ATOM 1257 N N . CYS A 1 80 ? 39.320 -1.043 137.160 1.00 16.38 249 CYS A N 1
ATOM 1258 C CA . CYS A 1 80 ? 39.653 -0.844 135.749 1.00 18.47 249 CYS A CA 1
ATOM 1259 C C . CYS A 1 80 ? 39.867 -2.182 135.038 1.00 19.08 249 CYS A C 1
ATOM 1260 O O . CYS A 1 80 ? 39.399 -2.381 133.905 1.00 17.73 249 CYS A O 1
ATOM 1268 N N . GLN A 1 81 ? 40.641 -3.076 135.668 1.00 17.46 250 GLN A N 1
ATOM 1269 C CA . GLN A 1 81 ? 40.907 -4.402 135.100 1.00 16.48 250 GLN A CA 1
ATOM 1270 C C . GLN A 1 81 ? 39.626 -5.193 134.920 1.00 20.20 250 GLN A C 1
ATOM 1271 O O . GLN A 1 81 ? 39.453 -5.881 133.909 1.00 19.10 250 GLN A O 1
ATOM 1285 N N . CYS A 1 82 ? 38.742 -5.161 135.917 1.00 18.19 251 CYS A N 1
ATOM 1286 C CA . CYS A 1 82 ? 37.445 -5.831 135.813 1.00 25.33 251 CYS A CA 1
ATOM 1287 C C . CYS A 1 82 ? 36.713 -5.428 134.555 1.00 22.53 251 CYS A C 1
ATOM 1288 O O . CYS A 1 82 ? 36.252 -6.274 133.780 1.00 22.95 251 CYS A O 1
ATOM 1296 N N . THR A 1 83 ? 36.580 -4.124 134.350 1.00 19.75 252 THR A N 1
ATOM 1297 C CA . THR A 1 83 ? 35.822 -3.630 133.220 1.00 19.74 252 THR A CA 1
ATOM 1298 C C . THR A 1 83 ? 36.529 -3.959 131.912 1.00 20.28 252 THR A C 1
ATOM 1299 O O . THR A 1 83 ? 35.869 -4.294 130.920 1.00 20.68 252 THR A O 1
ATOM 1310 N N A THR A 1 84 ? 37.862 -3.902 131.920 0.66 15.29 253 THR A N 1
ATOM 1311 N N B THR A 1 84 ? 37.869 -3.905 131.848 0.34 20.40 253 THR A N 1
ATOM 1312 C CA A THR A 1 84 ? 38.619 -4.245 130.715 0.66 19.15 253 THR A CA 1
ATOM 1313 C CA B THR A 1 84 ? 38.481 -4.240 130.550 0.34 13.77 253 THR A CA 1
ATOM 1314 C C A THR A 1 84 ? 38.302 -5.672 130.276 0.66 15.51 253 THR A C 1
ATOM 1315 C C B THR A 1 84 ? 38.293 -5.722 130.220 0.34 17.25 253 THR A C 1
ATOM 1316 O O A THR A 1 84 ? 37.982 -5.925 129.103 0.66 17.07 253 THR A O 1
ATOM 1317 O O B THR A 1 84 ? 38.049 -6.072 129.056 0.34 14.51 253 THR A O 1
ATOM 1338 N N . VAL A 1 85 ? 38.412 -6.617 131.207 1.00 15.53 254 VAL A N 1
ATOM 1339 C CA . VAL A 1 85 ? 38.181 -8.033 130.916 1.00 17.68 254 VAL A CA 1
ATOM 1340 C C . VAL A 1 85 ? 36.746 -8.242 130.451 1.00 21.20 254 VAL A C 1
ATOM 1341 O O . VAL A 1 85 ? 36.482 -8.996 129.496 1.00 19.29 254 VAL A O 1
ATOM 1354 N N A GLU A 1 86 ? 35.794 -7.560 131.083 0.51 17.11 255 GLU A N 1
ATOM 1355 N N B GLU A 1 86 ? 35.799 -7.580 131.126 0.49 19.66 255 GLU A N 1
ATOM 1356 C CA A GLU A 1 86 ? 34.406 -7.716 130.668 0.51 19.14 255 GLU A CA 1
ATOM 1357 C CA B GLU A 1 86 ? 34.396 -7.624 130.730 0.49 19.44 255 GLU A CA 1
ATOM 1358 C C A GLU A 1 86 ? 34.199 -7.176 129.256 0.51 17.51 255 GLU A C 1
ATOM 1359 C C B GLU A 1 86 ? 34.237 -7.193 129.276 0.49 17.77 255 GLU A C 1
ATOM 1360 O O A GLU A 1 86 ? 33.377 -7.714 128.501 0.51 20.52 255 GLU A O 1
ATOM 1361 O O B GLU A 1 86 ? 33.508 -7.831 128.506 0.49 20.66 255 GLU A O 1
ATOM 1384 N N . THR A 1 87 ? 34.911 -6.112 128.890 1.00 17.46 256 THR A N 1
ATOM 1385 C CA . THR A 1 87 ? 34.772 -5.573 127.550 1.00 19.01 256 THR A CA 1
ATOM 1386 C C . THR A 1 87 ? 35.439 -6.479 126.537 1.00 19.66 256 THR A C 1
ATOM 1387 O O . THR A 1 87 ? 34.945 -6.590 125.401 1.00 18.43 256 THR A O 1
ATOM 1398 N N . VAL A 1 88 ? 36.534 -7.159 126.918 1.00 17.32 257 VAL A N 1
ATOM 1399 C CA . VAL A 1 88 ? 37.113 -8.166 126.015 1.00 15.46 257 VAL A CA 1
ATOM 1400 C C . VAL A 1 88 ? 36.087 -9.254 125.705 1.00 17.16 257 VAL A C 1
ATOM 1401 O O . VAL A 1 88 ? 35.993 -9.735 124.563 1.00 19.21 257 VAL A O 1
ATOM 1414 N N . ARG A 1 89 ? 35.322 -9.690 126.716 1.00 18.49 258 ARG A N 1
ATOM 1415 C CA . ARG A 1 89 ? 34.270 -10.677 126.475 1.00 19.32 258 ARG A CA 1
ATOM 1416 C C . ARG A 1 89 ? 33.258 -10.165 125.455 1.00 19.98 258 ARG A C 1
ATOM 1417 O O . ARG A 1 89 ? 32.873 -10.892 124.529 1.00 22.53 258 ARG A O 1
ATOM 1438 N N . GLU A 1 90 ? 32.813 -8.913 125.616 1.00 20.52 259 GLU A N 1
ATOM 1439 C CA . GLU A 1 90 ? 31.825 -8.354 124.694 1.00 20.18 259 GLU A CA 1
ATOM 1440 C C . GLU A 1 90 ? 32.397 -8.206 123.289 1.00 17.93 259 GLU A C 1
ATOM 1441 O O . GLU A 1 90 ? 31.707 -8.492 122.309 1.00 20.08 259 GLU A O 1
ATOM 1453 N N . LEU A 1 91 ? 33.654 -7.776 123.186 1.00 14.61 260 LEU A N 1
ATOM 1454 C CA . LEU A 1 91 ? 34.298 -7.621 121.887 1.00 14.36 260 LEU A CA 1
ATOM 1455 C C . LEU A 1 91 ? 34.458 -8.960 121.195 1.00 15.13 260 LEU A C 1
ATOM 1456 O O . LEU A 1 91 ? 34.370 -9.025 119.963 1.00 17.80 260 LEU A O 1
ATOM 1472 N N . THR A 1 92 ? 34.743 -10.032 121.945 1.00 17.32 261 THR A N 1
ATOM 1473 C CA . THR A 1 92 ? 34.825 -11.363 121.348 1.00 17.31 261 THR A CA 1
ATOM 1474 C C . THR A 1 92 ? 33.481 -11.748 120.731 1.00 18.93 261 THR A C 1
ATOM 1475 O O . THR A 1 92 ? 33.420 -12.197 119.583 1.00 20.06 261 THR A O 1
ATOM 1486 N N . GLU A 1 93 ? 32.390 -11.533 121.459 1.00 22.01 262 GLU A N 1
ATOM 1487 C CA . GLU A 1 93 ? 31.088 -11.901 120.914 1.00 21.60 262 GLU A CA 1
ATOM 1488 C C . GLU A 1 93 ? 30.701 -10.984 119.757 1.00 20.82 262 GLU A C 1
ATOM 1489 O O . GLU A 1 93 ? 30.086 -11.434 118.776 1.00 23.81 262 GLU A O 1
ATOM 1501 N N . PHE A 1 94 ? 31.035 -9.697 119.853 1.00 20.77 263 PHE A N 1
ATOM 1502 C CA . PHE A 1 94 ? 30.787 -8.780 118.742 1.00 19.80 263 PHE A CA 1
ATOM 1503 C C . PHE A 1 94 ? 31.512 -9.241 117.486 1.00 19.57 263 PHE A C 1
ATOM 1504 O O . PHE A 1 94 ? 30.921 -9.317 116.394 1.00 20.54 263 PHE A O 1
ATOM 1521 N N . ALA A 1 95 ? 32.797 -9.569 117.617 1.00 16.59 264 ALA A N 1
ATOM 1522 C CA . ALA A 1 95 ? 33.579 -9.968 116.441 1.00 19.32 264 ALA A CA 1
ATOM 1523 C C . ALA A 1 95 ? 32.998 -11.213 115.789 1.00 18.12 264 ALA A C 1
ATOM 1524 O O . ALA A 1 95 ? 32.986 -11.319 114.548 1.00 22.19 264 ALA A O 1
ATOM 1531 N N A LYS A 1 96 ? 32.571 -12.177 116.615 0.50 22.75 265 LYS A N 1
ATOM 1532 N N B LYS A 1 96 ? 32.458 -12.151 116.563 0.50 22.60 265 LYS A N 1
ATOM 1533 C CA A LYS A 1 96 ? 32.028 -13.451 116.161 0.50 25.38 265 LYS A CA 1
ATOM 1534 C CA B LYS A 1 96 ? 31.852 -13.315 115.923 0.50 25.90 265 LYS A CA 1
ATOM 1535 C C A LYS A 1 96 ? 30.656 -13.295 115.535 0.50 24.36 265 LYS A C 1
ATOM 1536 C C B LYS A 1 96 ? 30.822 -12.913 114.865 0.50 18.58 265 LYS A C 1
ATOM 1537 O O A LYS A 1 96 ? 30.214 -14.184 114.791 0.50 19.00 265 LYS A O 1
ATOM 1538 O O B LYS A 1 96 ? 30.588 -13.675 113.916 0.50 20.19 265 LYS A O 1
ATOM 1575 N N A SER A 1 97 ? 29.971 -12.195 115.837 0.50 29.01 266 SER A N 1
ATOM 1576 N N B SER A 1 97 ? 30.236 -11.717 114.986 0.50 21.91 266 SER A N 1
ATOM 1577 C CA A SER A 1 97 ? 28.741 -11.828 115.157 0.50 28.68 266 SER A CA 1
ATOM 1578 C CA B SER A 1 97 ? 29.175 -11.249 114.108 0.50 22.68 266 SER A CA 1
ATOM 1579 C C A SER A 1 97 ? 28.996 -11.340 113.737 0.50 25.95 266 SER A C 1
ATOM 1580 C C B SER A 1 97 ? 29.685 -10.474 112.909 0.50 18.19 266 SER A C 1
ATOM 1581 O O A SER A 1 97 ? 28.047 -10.998 113.030 0.50 27.60 266 SER A O 1
ATOM 1582 O O B SER A 1 97 ? 28.888 -10.151 112.022 0.50 26.90 266 SER A O 1
ATOM 1597 N N A ILE A 1 98 ? 30.245 -11.315 113.293 0.50 22.69 267 ILE A N 1
ATOM 1598 N N B ILE A 1 98 ? 30.957 -10.109 112.894 0.50 15.52 267 ILE A N 1
ATOM 1599 C CA A ILE A 1 98 ? 30.593 -10.961 111.922 0.50 21.63 267 ILE A CA 1
ATOM 1600 C CA B ILE A 1 98 ? 31.507 -9.459 111.700 0.50 21.10 267 ILE A CA 1
ATOM 1601 C C A ILE A 1 98 ? 30.917 -12.258 111.179 0.50 26.58 267 ILE A C 1
ATOM 1602 C C B ILE A 1 98 ? 31.556 -10.494 110.587 0.50 24.19 267 ILE A C 1
ATOM 1603 O O A ILE A 1 98 ? 31.869 -12.960 111.564 0.50 21.52 267 ILE A O 1
ATOM 1604 O O B ILE A 1 98 ? 32.077 -11.603 110.808 0.50 16.81 267 ILE A O 1
ATOM 1635 N N A PRO A 1 99 ? 30.139 -12.643 110.164 0.50 29.11 268 PRO A N 1
ATOM 1636 N N B PRO A 1 99 ? 30.972 -10.225 109.420 0.50 29.27 268 PRO A N 1
ATOM 1637 C CA A PRO A 1 99 ? 30.373 -13.958 109.540 0.50 23.97 268 PRO A CA 1
ATOM 1638 C CA B PRO A 1 99 ? 30.986 -11.226 108.350 0.50 24.66 268 PRO A CA 1
ATOM 1639 C C A PRO A 1 99 ? 31.800 -14.169 109.077 0.50 25.43 268 PRO A C 1
ATOM 1640 C C B PRO A 1 99 ? 32.390 -11.741 108.088 0.50 20.94 268 PRO A C 1
ATOM 1641 O O A PRO A 1 99 ? 32.396 -15.206 109.392 0.50 19.79 268 PRO A O 1
ATOM 1642 O O B PRO A 1 99 ? 33.322 -10.970 107.865 0.50 27.73 268 PRO A O 1
ATOM 1663 N N A SER A 1 100 ? 32.364 -13.222 108.322 0.50 29.25 269 SER A N 1
ATOM 1664 N N B SER A 1 100 ? 32.534 -13.060 108.137 0.50 29.44 269 SER A N 1
ATOM 1665 C CA A SER A 1 100 ? 33.705 -13.419 107.778 0.50 26.53 269 SER A CA 1
ATOM 1666 C CA B SER A 1 100 ? 33.763 -13.775 107.809 0.50 28.58 269 SER A CA 1
ATOM 1667 C C A SER A 1 100 ? 34.712 -13.716 108.887 0.50 23.85 269 SER A C 1
ATOM 1668 C C B SER A 1 100 ? 34.847 -13.659 108.881 0.50 22.39 269 SER A C 1
ATOM 1669 O O A SER A 1 100 ? 35.573 -14.594 108.734 0.50 21.65 269 SER A O 1
ATOM 1670 O O B SER A 1 100 ? 35.965 -14.151 108.672 0.50 23.15 269 SER A O 1
ATOM 1685 N N . PHE A 1 101 ? 34.571 -13.043 110.030 1.00 21.53 270 PHE A N 1
ATOM 1686 C CA . PHE A 1 101 ? 35.499 -13.218 111.152 1.00 21.42 270 PHE A CA 1
ATOM 1687 C C . PHE A 1 101 ? 35.415 -14.640 111.682 1.00 22.80 270 PHE A C 1
ATOM 1688 O O . PHE A 1 101 ? 36.445 -15.294 111.894 1.00 22.21 270 PHE A O 1
ATOM 1705 N N . SER A 1 102 ? 34.190 -15.145 111.886 1.00 23.87 271 SER A N 1
ATOM 1706 C CA . SER A 1 102 ? 34.030 -16.501 112.394 1.00 24.56 271 SER A CA 1
ATOM 1707 C C . SER A 1 102 ? 34.487 -17.564 111.408 1.00 26.19 271 SER A C 1
ATOM 1708 O O . SER A 1 102 ? 34.658 -18.717 111.818 1.00 30.54 271 SER A O 1
ATOM 1716 N N A SER A 1 103 ? 34.676 -17.221 110.132 0.31 27.02 272 SER A N 1
ATOM 1717 N N B SER A 1 103 ? 34.663 -17.208 110.122 0.69 27.30 272 SER A N 1
ATOM 1718 C CA A SER A 1 103 ? 35.192 -18.160 109.148 0.31 28.68 272 SER A CA 1
ATOM 1719 C CA B SER A 1 103 ? 35.190 -18.114 109.108 0.69 28.31 272 SER A CA 1
ATOM 1720 C C A SER A 1 103 ? 36.714 -18.228 109.137 0.31 28.88 272 SER A C 1
ATOM 1721 C C B SER A 1 103 ? 36.706 -18.255 109.182 0.69 30.64 272 SER A C 1
ATOM 1722 O O A SER A 1 103 ? 37.274 -19.103 108.470 0.31 27.93 272 SER A O 1
ATOM 1723 O O B SER A 1 103 ? 37.252 -19.220 108.636 0.69 26.96 272 SER A O 1
ATOM 1738 N N . LEU A 1 104 ? 37.393 -17.328 109.844 1.00 28.07 273 LEU A N 1
ATOM 1739 C CA . LEU A 1 104 ? 38.825 -17.477 110.065 1.00 22.49 273 LEU A CA 1
ATOM 1740 C C . LEU A 1 104 ? 39.051 -18.646 111.013 1.00 25.84 273 LEU A C 1
ATOM 1741 O O . LEU A 1 104 ? 38.197 -18.972 111.845 1.00 26.83 273 LEU A O 1
ATOM 1757 N N . PHE A 1 105 ? 40.206 -19.292 110.899 1.00 22.31 274 PHE A N 1
ATOM 1758 C CA . PHE A 1 105 ? 40.529 -20.300 111.894 1.00 25.56 274 PHE A CA 1
ATOM 1759 C C . PHE A 1 105 ? 40.673 -19.639 113.264 1.00 21.23 274 PHE A C 1
ATOM 1760 O O . PHE A 1 105 ? 41.018 -18.464 113.383 1.00 20.05 274 PHE A O 1
ATOM 1777 N N . LEU A 1 106 ? 40.395 -20.415 114.309 1.00 25.26 275 LEU A N 1
ATOM 1778 C CA . LEU A 1 106 ? 40.294 -19.839 115.639 1.00 24.72 275 LEU A CA 1
ATOM 1779 C C . LEU A 1 106 ? 41.594 -19.168 116.077 1.00 21.11 275 LEU A C 1
ATOM 1780 O O . LEU A 1 106 ? 41.556 -18.181 116.812 1.00 21.92 275 LEU A O 1
ATOM 1796 N N . ASN A 1 107 ? 42.751 -19.668 115.616 1.00 23.55 276 ASN A N 1
ATOM 1797 C CA . ASN A 1 107 ? 44.022 -19.032 115.967 1.00 26.41 276 ASN A CA 1
ATOM 1798 C C . ASN A 1 107 ? 44.135 -17.617 115.398 1.00 20.59 276 ASN A C 1
ATOM 1799 O O . ASN A 1 107 ? 44.647 -16.718 116.080 1.00 20.52 276 ASN A O 1
ATOM 1810 N N . ASP A 1 108 ? 43.677 -17.379 114.160 1.00 20.34 277 ASP A N 1
ATOM 1811 C CA . ASP A 1 108 ? 43.690 -16.004 113.671 1.00 20.43 277 ASP A CA 1
ATOM 1812 C C . ASP A 1 108 ? 42.674 -15.134 114.399 1.00 18.32 277 ASP A C 1
ATOM 1813 O O . ASP A 1 108 ? 42.933 -13.951 114.641 1.00 16.41 277 ASP A O 1
ATOM 1822 N N . GLN A 1 109 ? 41.524 -15.691 114.794 1.00 17.12 278 GLN A N 1
ATOM 1823 C CA . GLN A 1 109 ? 40.606 -14.901 115.608 1.00 17.60 278 GLN A CA 1
ATOM 1824 C C . GLN A 1 109 ? 41.277 -14.431 116.894 1.00 16.25 278 GLN A C 1
ATOM 1825 O O . GLN A 1 109 ? 41.153 -13.268 117.288 1.00 16.19 278 GLN A O 1
ATOM 1839 N N . VAL A 1 110 ? 41.993 -15.327 117.561 1.00 17.07 279 VAL A N 1
ATOM 1840 C CA . VAL A 1 110 ? 42.664 -14.969 118.800 1.00 16.78 279 VAL A CA 1
ATOM 1841 C C . VAL A 1 110 ? 43.752 -13.932 118.552 1.00 17.09 279 VAL A C 1
ATOM 1842 O O . VAL A 1 110 ? 43.910 -12.990 119.336 1.00 16.20 279 VAL A O 1
ATOM 1855 N N . THR A 1 111 ? 44.520 -14.083 117.479 1.00 16.42 280 THR A N 1
ATOM 1856 C CA . THR A 1 111 ? 45.542 -13.079 117.170 1.00 17.16 280 THR A CA 1
ATOM 1857 C C . THR A 1 111 ? 44.928 -11.691 116.983 1.00 14.26 280 THR A C 1
ATOM 1858 O O . THR A 1 111 ? 45.427 -10.699 117.526 1.00 16.48 280 THR A O 1
ATOM 1869 N N . LEU A 1 112 ? 43.823 -11.606 116.251 1.00 15.14 281 LEU A N 1
ATOM 1870 C CA . LEU A 1 112 ? 43.191 -10.312 116.018 1.00 14.92 281 LEU A CA 1
ATOM 1871 C C . LEU A 1 112 ? 42.673 -9.694 117.309 1.00 13.48 281 LEU A C 1
ATOM 1872 O O . LEU A 1 112 ? 42.887 -8.506 117.573 1.00 13.74 281 LEU A O 1
ATOM 1888 N N . LEU A 1 113 ? 42.046 -10.499 118.144 1.00 14.05 282 LEU A N 1
ATOM 1889 C CA . LEU A 1 113 ? 41.571 -9.972 119.419 1.00 16.22 282 LEU A CA 1
ATOM 1890 C C . LEU A 1 113 ? 42.743 -9.594 120.327 1.00 16.58 282 LEU A C 1
ATOM 1891 O O . LEU A 1 113 ? 42.745 -8.513 120.923 1.00 15.42 282 LEU A O 1
ATOM 1907 N N . LYS A 1 114 ? 43.759 -10.447 120.414 1.00 15.87 283 LYS A N 1
ATOM 1908 C CA . LYS A 1 114 ? 44.925 -10.149 121.244 1.00 17.05 283 LYS A CA 1
ATOM 1909 C C . LYS A 1 114 ? 45.460 -8.756 120.964 1.00 19.93 283 LYS A C 1
ATOM 1910 O O . LYS A 1 114 ? 45.669 -7.958 121.887 1.00 18.58 283 LYS A O 1
ATOM 1929 N N . TYR A 1 115 ? 45.675 -8.443 119.688 1.00 14.40 284 TYR A N 1
ATOM 1930 C CA . TYR A 1 115 ? 46.331 -7.196 119.342 1.00 15.78 284 TYR A CA 1
ATOM 1931 C C . TYR A 1 115 ? 45.369 -6.048 119.100 1.00 15.13 284 TYR A C 1
ATOM 1932 O O . TYR A 1 115 ? 45.840 -4.918 118.942 1.00 17.58 284 TYR A O 1
ATOM 1950 N N . GLY A 1 116 ? 44.060 -6.305 119.070 1.00 14.10 285 GLY A N 1
ATOM 1951 C CA . GLY A 1 116 ? 43.069 -5.296 118.770 1.00 14.65 285 GLY A CA 1
ATOM 1952 C C . GLY A 1 116 ? 42.193 -4.858 119.934 1.00 12.89 285 GLY A C 1
ATOM 1953 O O . GLY A 1 116 ? 41.624 -3.763 119.857 1.00 14.06 285 GLY A O 1
ATOM 1957 N N . VAL A 1 117 ? 42.004 -5.687 120.977 1.00 13.83 286 VAL A N 1
ATOM 1958 C CA . VAL A 1 117 ? 40.950 -5.359 121.950 1.00 14.54 286 VAL A CA 1
ATOM 1959 C C . VAL A 1 117 ? 41.247 -4.052 122.693 1.00 11.58 286 VAL A C 1
ATOM 1960 O O . VAL A 1 117 ? 40.344 -3.241 122.896 1.00 14.49 286 VAL A O 1
ATOM 1973 N N A HIS A 1 118 ? 42.507 -3.824 123.088 0.40 12.96 287 HIS A N 1
ATOM 1974 N N B HIS A 1 118 ? 42.501 -3.785 123.062 0.60 13.53 287 HIS A N 1
ATOM 1975 C CA A HIS A 1 118 ? 42.853 -2.567 123.752 0.40 12.78 287 HIS A CA 1
ATOM 1976 C CA B HIS A 1 118 ? 42.732 -2.533 123.786 0.60 13.03 287 HIS A CA 1
ATOM 1977 C C A HIS A 1 118 ? 42.509 -1.369 122.866 0.40 13.82 287 HIS A C 1
ATOM 1978 C C B HIS A 1 118 ? 42.591 -1.303 122.883 0.60 13.96 287 HIS A C 1
ATOM 1979 O O A HIS A 1 118 ? 41.860 -0.415 123.313 0.40 16.06 287 HIS A O 1
ATOM 1980 O O B HIS A 1 118 ? 42.194 -0.232 123.353 0.60 13.33 287 HIS A O 1
ATOM 2007 N N . GLU A 1 119 ? 42.914 -1.410 121.590 1.00 11.48 288 GLU A N 1
ATOM 2008 C CA . GLU A 1 119 ? 42.614 -0.294 120.695 1.00 13.57 288 GLU A CA 1
ATOM 2009 C C . GLU A 1 119 ? 41.105 -0.047 120.644 1.00 12.73 288 GLU A C 1
ATOM 2010 O O . GLU A 1 119 ? 40.644 1.107 120.732 1.00 16.47 288 GLU A O 1
ATOM 2022 N N . ALA A 1 120 ? 40.319 -1.114 120.553 1.00 13.09 289 ALA A N 1
ATOM 2023 C CA . ALA A 1 120 ? 38.873 -0.967 120.522 1.00 13.30 289 ALA A CA 1
ATOM 2024 C C . ALA A 1 120 ? 38.365 -0.400 121.847 1.00 13.11 289 ALA A C 1
ATOM 2025 O O . ALA A 1 120 ? 37.522 0.509 121.871 1.00 16.07 289 ALA A O 1
ATOM 2032 N N . ILE A 1 121 ? 38.835 -0.960 122.953 1.00 15.56 290 ILE A N 1
ATOM 2033 C CA . ILE A 1 121 ? 38.438 -0.472 124.275 1.00 16.77 290 ILE A CA 1
ATOM 2034 C C . ILE A 1 121 ? 38.679 1.033 124.414 1.00 14.41 290 ILE A C 1
ATOM 2035 O O . ILE A 1 121 ? 37.797 1.775 124.902 1.00 17.12 290 ILE A O 1
ATOM 2051 N N . PHE A 1 122 ? 39.881 1.510 124.031 1.00 15.18 291 PHE A N 1
ATOM 2052 C CA . PHE A 1 122 ? 40.190 2.922 124.230 1.00 16.12 291 PHE A CA 1
ATOM 2053 C C . PHE A 1 122 ? 39.440 3.827 123.262 1.00 18.72 291 PHE A C 1
ATOM 2054 O O . PHE A 1 122 ? 39.214 4.994 123.590 1.00 21.52 291 PHE A O 1
ATOM 2071 N N . ALA A 1 123 ? 39.032 3.324 122.086 1.00 15.66 292 ALA A N 1
ATOM 2072 C CA . ALA A 1 123 ? 38.100 4.064 121.245 1.00 15.93 292 ALA A CA 1
ATOM 2073 C C . ALA A 1 123 ? 36.701 4.122 121.852 1.00 17.03 292 ALA A C 1
ATOM 2074 O O . ALA A 1 123 ? 36.082 5.197 121.871 1.00 20.31 292 ALA A O 1
ATOM 2081 N N . MET A 1 124 ? 36.196 2.999 122.393 1.00 15.87 293 MET A N 1
ATOM 2082 C CA . MET A 1 124 ? 34.847 2.975 122.970 1.00 15.57 293 MET A CA 1
ATOM 2083 C C . MET A 1 124 ? 34.771 3.794 124.250 1.00 18.14 293 MET A C 1
ATOM 2084 O O . MET A 1 124 ? 33.701 4.323 124.573 1.00 17.99 293 MET A O 1
ATOM 2098 N N . LEU A 1 125 ? 35.898 3.931 124.956 1.00 20.75 294 LEU A N 1
ATOM 2099 C CA . LEU A 1 125 ? 35.944 4.684 126.212 1.00 18.22 294 LEU A CA 1
ATOM 2100 C C . LEU A 1 125 ? 35.387 6.100 126.047 1.00 17.45 294 LEU A C 1
ATOM 2101 O O . LEU A 1 125 ? 34.697 6.629 126.929 1.00 16.53 294 LEU A O 1
ATOM 2117 N N . ALA A 1 126 ? 35.682 6.745 124.913 1.00 15.47 295 ALA A N 1
ATOM 2118 C CA . ALA A 1 126 ? 35.227 8.118 124.732 1.00 15.27 295 ALA A CA 1
ATOM 2119 C C . ALA A 1 126 ? 33.718 8.222 124.875 1.00 16.10 295 ALA A C 1
ATOM 2120 O O . ALA A 1 126 ? 33.193 9.256 125.294 1.00 19.44 295 ALA A O 1
ATOM 2127 N N . SER A 1 127 ? 33.000 7.148 124.547 1.00 16.23 296 SER A N 1
ATOM 2128 C CA . SER A 1 127 ? 31.546 7.174 124.633 1.00 14.22 296 SER A CA 1
ATOM 2129 C C . SER A 1 127 ? 31.035 7.490 126.043 1.00 15.46 296 SER A C 1
ATOM 2130 O O . SER A 1 127 ? 29.955 8.082 126.173 1.00 18.50 296 SER A O 1
ATOM 2138 N N . ILE A 1 128 ? 31.780 7.111 127.080 1.00 15.37 297 ILE A N 1
ATOM 2139 C CA . ILE A 1 128 ? 31.343 7.266 128.465 1.00 16.40 297 ILE A CA 1
ATOM 2140 C C . ILE A 1 128 ? 32.120 8.356 129.193 1.00 19.64 297 ILE A C 1
ATOM 2141 O O . ILE A 1 128 ? 32.000 8.480 130.430 1.00 17.29 297 ILE A O 1
ATOM 2157 N N . VAL A 1 129 ? 32.899 9.141 128.476 1.00 19.63 298 VAL A N 1
ATOM 2158 C CA . VAL A 1 129 ? 33.804 10.145 129.021 1.00 15.93 298 VAL A CA 1
ATOM 2159 C C . VAL A 1 129 ? 33.296 11.545 128.698 1.00 23.49 298 VAL A C 1
ATOM 2160 O O . VAL A 1 129 ? 32.699 11.790 127.645 1.00 26.53 298 VAL A O 1
ATOM 2173 N N . ASN A 1 130 ? 33.515 12.479 129.621 1.00 19.93 299 ASN A N 1
ATOM 2174 C CA . ASN A 1 130 ? 33.617 13.875 129.233 1.00 19.92 299 ASN A CA 1
ATOM 2175 C C . ASN A 1 130 ? 34.888 14.439 129.878 1.00 20.42 299 ASN A C 1
ATOM 2176 O O . ASN A 1 130 ? 35.691 13.689 130.453 1.00 22.16 299 ASN A O 1
ATOM 2187 N N . LYS A 1 131 ? 35.121 15.749 129.718 1.00 23.97 300 LYS A N 1
ATOM 2188 C CA . LYS A 1 131 ? 36.402 16.297 130.160 1.00 25.73 300 LYS A CA 1
ATOM 2189 C C . LYS A 1 131 ? 36.552 16.225 131.676 1.00 23.79 300 LYS A C 1
ATOM 2190 O O . LYS A 1 131 ? 37.666 16.356 132.179 1.00 24.28 300 LYS A O 1
ATOM 2209 N N . ASP A 1 132 ? 35.464 16.005 132.399 1.00 22.81 301 ASP A N 1
ATOM 2210 C CA . ASP A 1 132 ? 35.489 15.973 133.851 1.00 23.45 301 ASP A CA 1
ATOM 2211 C C . ASP A 1 132 ? 35.510 14.575 134.472 1.00 20.83 301 ASP A C 1
ATOM 2212 O O . ASP A 1 132 ? 35.688 14.471 135.684 1.00 20.97 301 ASP A O 1
ATOM 2221 N N . GLY A 1 133 ? 35.317 13.506 133.718 1.00 18.52 302 GLY A N 1
ATOM 2222 C CA . GLY A 1 133 ? 35.247 12.191 134.325 1.00 22.21 302 GLY A CA 1
ATOM 2223 C C . GLY A 1 133 ? 34.581 11.192 133.406 1.00 21.10 302 GLY A C 1
ATOM 2224 O O . GLY A 1 133 ? 34.436 11.427 132.202 1.00 19.58 302 GLY A O 1
ATOM 2228 N N . LEU A 1 134 ? 34.220 10.043 133.981 1.00 17.37 303 LEU A N 1
ATOM 2229 C CA . LEU A 1 134 ? 33.587 9.000 133.176 1.00 20.49 303 LEU A CA 1
ATOM 2230 C C . LEU A 1 134 ? 32.577 8.207 133.989 1.00 17.16 303 LEU A C 1
ATOM 2231 O O . LEU A 1 134 ? 32.623 8.167 135.219 1.00 17.34 303 LEU A O 1
ATOM 2247 N N . LEU A 1 135 ? 31.635 7.610 133.276 1.00 18.15 304 LEU A N 1
ATOM 2248 C CA . LEU A 1 135 ? 30.618 6.767 133.885 1.00 17.88 304 LEU A CA 1
ATOM 2249 C C . LEU A 1 135 ? 31.185 5.417 134.287 1.00 17.83 304 LEU A C 1
ATOM 2250 O O . LEU A 1 135 ? 31.999 4.829 133.591 1.00 19.94 304 LEU A O 1
ATOM 2266 N N . VAL A 1 136 ? 30.726 4.922 135.427 1.00 16.69 305 VAL A N 1
ATOM 2267 C CA . VAL A 1 136 ? 31.049 3.592 135.915 1.00 22.80 305 VAL A CA 1
ATOM 2268 C C . VAL A 1 136 ? 29.759 2.933 136.403 1.00 20.38 305 VAL A C 1
ATOM 2269 O O . VAL A 1 136 ? 28.709 3.573 136.533 1.00 22.14 305 VAL A O 1
ATOM 2282 N N . ALA A 1 137 ? 29.841 1.635 136.693 1.00 26.23 306 ALA A N 1
ATOM 2283 C CA . ALA A 1 137 ? 28.708 0.922 137.309 1.00 26.74 306 ALA A CA 1
ATOM 2284 C C . ALA A 1 137 ? 27.461 1.042 136.423 1.00 29.45 306 ALA A C 1
ATOM 2285 O O . ALA A 1 137 ? 26.384 1.452 136.865 1.00 29.11 306 ALA A O 1
ATOM 2292 N N . ASN A 1 138 ? 27.640 0.738 135.139 1.00 30.81 307 ASN A N 1
ATOM 2293 C CA . ASN A 1 138 ? 26.544 0.761 134.165 1.00 29.74 307 ASN A CA 1
ATOM 2294 C C . ASN A 1 138 ? 25.805 2.103 134.180 1.00 26.93 307 ASN A C 1
ATOM 2295 O O . ASN A 1 138 ? 24.578 2.171 134.049 1.00 29.50 307 ASN A O 1
ATOM 2306 N N . GLY A 1 139 ? 26.560 3.190 134.333 1.00 23.71 308 GLY A N 1
ATOM 2307 C CA . GLY A 1 139 ? 25.985 4.522 134.316 1.00 23.78 308 GLY A CA 1
ATOM 2308 C C . GLY A 1 139 ? 25.469 5.068 135.623 1.00 27.81 308 GLY A C 1
ATOM 2309 O O . GLY A 1 139 ? 24.992 6.216 135.651 1.00 28.27 308 GLY A O 1
ATOM 2313 N N A SER A 1 140 ? 25.520 4.285 136.702 0.39 27.27 309 SER A N 1
ATOM 2314 N N B SER A 1 140 ? 25.508 4.290 136.701 0.61 27.37 309 SER A N 1
ATOM 2315 C CA A SER A 1 140 ? 25.019 4.731 137.993 0.39 26.47 309 SER A CA 1
ATOM 2316 C CA B SER A 1 140 ? 25.006 4.752 137.982 0.61 26.50 309 SER A CA 1
ATOM 2317 C C A SER A 1 140 ? 26.033 5.559 138.768 0.39 24.17 309 SER A C 1
ATOM 2318 C C B SER A 1 140 ? 26.036 5.539 138.785 0.61 23.62 309 SER A C 1
ATOM 2319 O O A SER A 1 140 ? 25.648 6.247 139.721 0.39 26.40 309 SER A O 1
ATOM 2320 O O B SER A 1 140 ? 25.664 6.167 139.783 0.61 26.64 309 SER A O 1
ATOM 2335 N N . GLY A 1 141 ? 27.308 5.502 138.386 1.00 22.38 310 GLY A N 1
A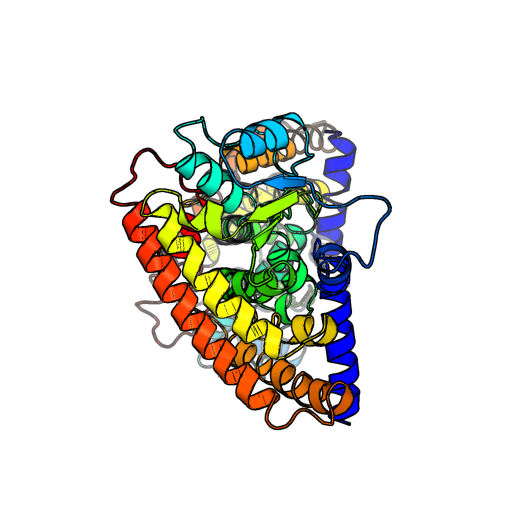TOM 2336 C CA . GLY A 1 141 ? 28.330 6.297 139.026 1.00 21.47 310 GLY A CA 1
ATOM 2337 C C . GLY A 1 141 ? 29.070 7.134 138.001 1.00 21.13 310 GLY A C 1
ATOM 2338 O O . GLY A 1 141 ? 29.056 6.854 136.802 1.00 19.58 310 GLY A O 1
ATOM 2342 N N . PHE A 1 142 ? 29.727 8.177 138.499 1.00 19.47 311 PHE A N 1
ATOM 2343 C CA . PHE A 1 142 ? 30.571 9.048 137.688 1.00 21.06 311 PHE A CA 1
ATOM 2344 C C . PHE A 1 142 ? 31.838 9.311 138.488 1.00 18.38 311 PHE A C 1
ATOM 2345 O O . PHE A 1 142 ? 31.761 9.903 139.571 1.00 20.10 311 PHE A O 1
ATOM 2362 N N . VAL A 1 143 ? 32.978 8.839 137.994 1.00 17.20 312 VAL A N 1
ATOM 2363 C CA . VAL A 1 143 ? 34.263 9.047 138.645 1.00 16.81 312 VAL A CA 1
ATOM 2364 C C . VAL A 1 143 ? 34.941 10.259 138.036 1.00 18.90 312 VAL A C 1
ATOM 2365 O O . VAL A 1 143 ? 35.089 10.334 136.810 1.00 17.96 312 VAL A O 1
ATOM 2378 N N . THR A 1 144 ? 35.414 11.183 138.873 1.00 17.82 313 THR A N 1
ATOM 2379 C CA . THR A 1 144 ? 35.989 12.413 138.353 1.00 19.05 313 THR A CA 1
ATOM 2380 C C . THR A 1 144 ? 37.426 12.206 137.883 1.00 22.22 313 THR A C 1
ATOM 2381 O O . THR A 1 144 ? 38.208 11.431 138.448 1.00 19.19 313 THR A O 1
ATOM 2392 N N . ARG A 1 145 ? 37.756 12.913 136.811 1.00 19.99 314 ARG A N 1
ATOM 2393 C CA . ARG A 1 145 ? 39.103 12.876 136.272 1.00 18.04 314 ARG A CA 1
ATOM 2394 C C . ARG A 1 145 ? 40.116 13.401 137.282 1.00 20.42 314 ARG A C 1
ATOM 2395 O O . ARG A 1 145 ? 41.236 12.882 137.359 1.00 21.82 314 ARG A O 1
ATOM 2416 N N A GLU A 1 146 ? 39.734 14.391 138.093 0.51 19.58 315 GLU A N 1
ATOM 2417 N N B GLU A 1 146 ? 39.729 14.416 138.060 0.49 19.89 315 GLU A N 1
ATOM 2418 C CA A GLU A 1 146 ? 40.657 14.934 139.093 0.51 20.49 315 GLU A CA 1
ATOM 2419 C CA B GLU A 1 146 ? 40.598 14.952 139.108 0.49 20.50 315 GLU A CA 1
ATOM 2420 C C A GLU A 1 146 ? 40.932 13.932 140.209 0.51 23.90 315 GLU A C 1
ATOM 2421 C C B GLU A 1 146 ? 40.951 13.861 140.113 0.49 24.44 315 GLU A C 1
ATOM 2422 O O A GLU A 1 146 ? 42.030 13.927 140.776 0.51 23.92 315 GLU A O 1
ATOM 2423 O O B GLU A 1 146 ? 42.124 13.666 140.453 0.49 20.13 315 GLU A O 1
ATOM 2446 N N . PHE A 1 147 ? 39.951 13.098 140.553 1.00 21.28 316 PHE A N 1
ATOM 2447 C CA . PHE A 1 147 ? 40.216 12.000 141.483 1.00 20.39 316 PHE A CA 1
ATOM 2448 C C . PHE A 1 147 ? 41.173 10.980 140.875 1.00 21.92 316 PHE A C 1
ATOM 2449 O O . PHE A 1 147 ? 42.129 10.557 141.529 1.00 18.95 316 PHE A O 1
ATOM 2466 N N . LEU A 1 148 ? 40.978 10.612 139.602 1.00 18.83 317 LEU A N 1
ATOM 2467 C CA . LEU A 1 148 ? 41.897 9.662 138.991 1.00 19.14 317 LEU A CA 1
ATOM 2468 C C . LEU A 1 148 ? 43.299 10.248 138.871 1.00 20.22 317 LEU A C 1
ATOM 2469 O O . LEU A 1 148 ? 44.279 9.523 139.062 1.00 24.19 317 LEU A O 1
ATOM 2485 N N . ARG A 1 149 ? 43.422 11.563 138.643 1.00 18.47 318 ARG A N 1
ATOM 2486 C CA . ARG A 1 149 ? 44.737 12.188 138.626 1.00 20.77 318 ARG A CA 1
ATOM 2487 C C . ARG A 1 149 ? 45.396 12.156 139.987 1.00 26.86 318 ARG A C 1
ATOM 2488 O O . ARG A 1 149 ? 46.619 12.300 140.076 1.00 24.29 318 ARG A O 1
ATOM 2509 N N . SER A 1 150 ? 44.613 12.024 141.064 1.00 23.34 319 SER A N 1
ATOM 2510 C CA . SER A 1 150 ? 45.147 12.078 142.408 1.00 26.03 319 SER A CA 1
ATOM 2511 C C . SER A 1 150 ? 45.745 10.759 142.870 1.00 21.66 319 SER A C 1
ATOM 2512 O O . SER A 1 150 ? 46.363 10.734 143.950 1.00 21.70 319 SER A O 1
ATOM 2520 N N . LEU A 1 151 ? 45.538 9.681 142.124 1.00 22.97 320 LEU A N 1
ATOM 2521 C CA . LEU A 1 151 ? 46.071 8.397 142.525 1.00 21.43 320 LEU A CA 1
ATOM 2522 C C . LEU A 1 151 ? 47.596 8.436 142.463 1.00 28.14 320 LEU A C 1
ATOM 2523 O O . LEU A 1 151 ? 48.201 9.253 141.758 1.00 25.40 320 LEU A O 1
ATOM 2539 N N . ARG A 1 152 ? 48.228 7.563 143.229 1.00 23.25 321 ARG A N 1
ATOM 2540 C CA . ARG A 1 152 ? 49.674 7.605 143.238 1.00 24.58 321 ARG A CA 1
ATOM 2541 C C . ARG A 1 152 ? 50.226 7.066 141.921 1.00 26.96 321 ARG A C 1
ATOM 2542 O O . ARG A 1 152 ? 49.588 6.304 141.191 1.00 26.61 321 ARG A O 1
ATOM 2563 N N . LYS A 1 153 ? 51.440 7.488 141.617 1.00 28.62 322 LYS A N 1
ATOM 2564 C CA . LYS A 1 153 ? 52.136 6.899 140.504 1.00 30.90 322 LYS A CA 1
ATOM 2565 C C . LYS A 1 153 ? 52.365 5.434 140.870 1.00 24.41 322 LYS A C 1
ATOM 2566 O O . LYS A 1 153 ? 52.594 5.107 142.047 1.00 28.67 322 LYS A O 1
ATOM 2585 N N . PRO A 1 154 ? 52.306 4.545 139.875 1.00 31.48 323 PRO A N 1
ATOM 2586 C CA . PRO A 1 154 ? 52.137 4.744 138.428 1.00 28.49 323 PRO A CA 1
ATOM 2587 C C . PRO A 1 154 ? 50.708 4.722 137.885 1.00 31.29 323 PRO A C 1
ATOM 2588 O O . PRO A 1 154 ? 50.487 4.793 136.679 1.00 30.76 323 PRO A O 1
ATOM 2599 N N . PHE A 1 155 ? 49.731 4.619 138.778 1.00 27.86 324 PHE A N 1
ATOM 2600 C CA . PHE A 1 155 ? 48.359 4.385 138.348 1.00 22.95 324 PHE A CA 1
ATOM 2601 C C . PHE A 1 155 ? 47.732 5.629 137.722 1.00 28.72 324 PHE A C 1
ATOM 2602 O O . PHE A 1 155 ? 47.030 5.537 136.704 1.00 31.57 324 PHE A O 1
ATOM 2619 N N . SER A 1 156 ? 48.001 6.804 138.280 1.00 24.65 325 SER A N 1
ATOM 2620 C CA . SER A 1 156 ? 47.519 8.042 137.674 1.00 25.18 325 SER A CA 1
ATOM 2621 C C . SER A 1 156 ? 48.039 8.187 136.252 1.00 27.49 325 SER A C 1
ATOM 2622 O O . SER A 1 156 ? 47.315 8.629 135.345 1.00 26.15 325 SER A O 1
ATOM 2630 N N . ASP A 1 157 ? 49.285 7.776 136.034 1.00 25.75 326 ASP A N 1
ATOM 2631 C CA . ASP A 1 157 ? 49.934 7.950 134.742 1.00 24.43 326 ASP A CA 1
ATOM 2632 C C . ASP A 1 157 ? 49.375 7.022 133.679 1.00 22.67 326 ASP A C 1
ATOM 2633 O O . ASP A 1 157 ? 49.474 7.345 132.491 1.00 25.25 326 ASP A O 1
ATOM 2642 N N A ILE A 1 158 ? 48.801 5.878 134.053 0.64 24.54 327 ILE A N 1
ATOM 2643 N N B ILE A 1 158 ? 48.817 5.869 134.071 0.36 24.48 327 ILE A N 1
ATOM 2644 C CA A ILE A 1 158 ? 48.200 5.013 133.041 0.64 25.00 327 ILE A CA 1
ATOM 2645 C CA B ILE A 1 158 ? 48.140 4.981 133.121 0.36 25.51 327 ILE A CA 1
ATOM 2646 C C A ILE A 1 158 ? 46.779 5.433 132.689 0.64 23.98 327 ILE A C 1
ATOM 2647 C C B ILE A 1 158 ? 46.895 5.654 132.566 0.36 23.86 327 ILE A C 1
ATOM 2648 O O A ILE A 1 158 ? 46.198 4.892 131.740 0.64 21.32 327 ILE A O 1
ATOM 2649 O O B ILE A 1 158 ? 46.586 5.563 131.372 0.36 18.43 327 ILE A O 1
ATOM 2680 N N . ILE A 1 159 ? 46.186 6.368 133.428 1.00 21.74 328 ILE A N 1
ATOM 2681 C CA . ILE A 1 159 ? 44.812 6.769 133.170 1.00 19.32 328 ILE A CA 1
ATOM 2682 C C . ILE A 1 159 ? 44.735 8.014 132.305 1.00 22.04 328 ILE A C 1
ATOM 2683 O O . ILE A 1 159 ? 43.974 8.045 131.337 1.00 19.99 328 ILE A 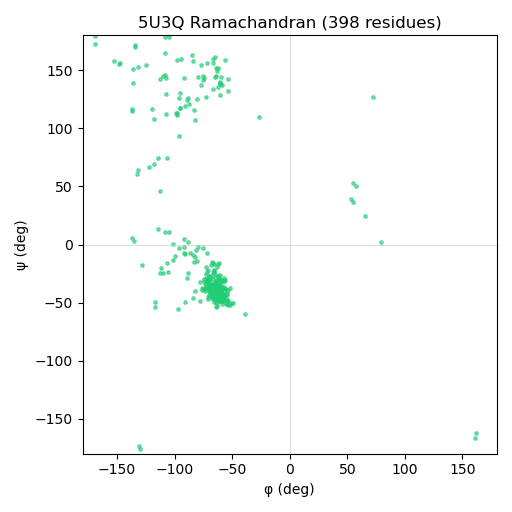O 1
ATOM 2699 N N . GLU A 1 160 ? 45.501 9.052 132.629 1.00 20.58 329 GLU A N 1
ATOM 2700 C CA . GLU A 1 160 ? 45.285 10.349 131.992 1.00 23.23 329 GLU A CA 1
ATOM 2701 C C . GLU A 1 160 ? 45.433 10.339 130.469 1.00 23.45 329 GLU A C 1
ATOM 2702 O O . GLU A 1 160 ? 44.649 11.047 129.810 1.00 23.47 329 GLU A O 1
ATOM 2714 N N . PRO A 1 161 ? 46.401 9.635 129.858 1.00 21.65 330 PRO A N 1
ATOM 2715 C CA . PRO A 1 161 ? 46.493 9.662 128.379 1.00 24.15 330 PRO A CA 1
ATOM 2716 C C . PRO A 1 161 ? 45.237 9.207 127.689 1.00 19.07 330 PRO A C 1
ATOM 2717 O O . PRO A 1 161 ? 44.993 9.608 126.534 1.00 21.03 330 PRO A O 1
ATOM 2728 N N . LYS A 1 162 ? 44.488 8.297 128.298 1.00 17.96 331 LYS A N 1
ATOM 2729 C CA . LYS A 1 162 ? 43.245 7.829 127.684 1.00 17.88 331 LYS A CA 1
ATOM 2730 C C . LYS A 1 162 ? 42.199 8.937 127.648 1.00 20.70 331 LYS A C 1
ATOM 2731 O O . LYS A 1 162 ? 41.427 9.035 126.687 1.00 21.18 331 LYS A O 1
ATOM 2750 N N . PHE A 1 163 ? 42.113 9.752 128.713 1.00 18.95 332 PHE A N 1
ATOM 2751 C CA . PHE A 1 163 ? 41.245 10.923 128.667 1.00 19.97 332 PHE A CA 1
ATOM 2752 C C . PHE A 1 163 ? 41.664 11.891 127.588 1.00 24.17 332 PHE A C 1
ATOM 2753 O O . PHE A 1 163 ? 40.808 12.465 126.910 1.00 24.98 332 PHE A O 1
ATOM 2770 N N . GLU A 1 164 ? 42.972 12.149 127.452 1.00 21.23 333 GLU A N 1
ATOM 2771 C CA . GLU A 1 164 ? 43.413 13.077 126.415 1.00 25.11 333 GLU A CA 1
ATOM 2772 C C . GLU A 1 164 ? 42.950 12.598 125.050 1.00 22.24 333 GLU A C 1
ATOM 2773 O O . GLU A 1 164 ? 42.456 13.392 124.236 1.00 26.33 333 GLU A O 1
ATOM 2785 N N . PHE A 1 165 ? 43.112 11.303 124.782 1.00 20.63 334 PHE A N 1
ATOM 2786 C CA . PHE A 1 165 ? 42.687 10.765 123.494 1.00 17.46 334 PHE A CA 1
ATOM 2787 C C . PHE A 1 165 ? 41.177 10.886 123.347 1.00 17.06 334 PHE A C 1
ATOM 2788 O O . PHE A 1 165 ? 40.670 11.343 122.315 1.00 20.83 334 PHE A O 1
ATOM 2805 N N . ALA A 1 166 ? 40.449 10.534 124.395 1.00 17.36 335 ALA A N 1
ATOM 2806 C CA . ALA A 1 166 ? 39.002 10.447 124.305 1.00 17.19 335 ALA A CA 1
ATOM 2807 C C . ALA A 1 166 ? 38.349 11.798 124.066 1.00 18.38 335 ALA A C 1
ATOM 2808 O O . ALA A 1 166 ? 37.371 11.896 123.312 1.00 22.30 335 ALA A O 1
ATOM 2815 N N . VAL A 1 167 ? 38.818 12.853 124.732 1.00 21.18 336 VAL A N 1
ATOM 2816 C CA . VAL A 1 167 ? 38.195 14.157 124.531 1.00 22.79 336 VAL A CA 1
ATOM 2817 C C . VAL A 1 167 ? 38.372 14.603 123.094 1.00 23.94 336 VAL A C 1
ATOM 2818 O O . VAL A 1 167 ? 37.443 15.131 122.471 1.00 25.58 336 VAL A O 1
ATOM 2831 N N . LYS A 1 168 ? 39.564 14.393 122.537 1.00 23.51 337 LYS A N 1
ATOM 2832 C CA . LYS A 1 168 ? 39.777 14.702 121.129 1.00 22.72 337 LYS A CA 1
ATOM 2833 C C . LYS A 1 168 ? 38.905 13.855 120.217 1.00 21.98 337 LYS A C 1
ATOM 2834 O O . LYS A 1 168 ? 38.366 14.362 119.222 1.00 26.51 337 LYS A O 1
ATOM 2853 N N . PHE A 1 169 ? 38.796 12.565 120.509 1.00 20.45 338 PHE A N 1
ATOM 2854 C CA . PHE A 1 169 ? 37.993 11.682 119.685 1.00 20.54 338 PHE A CA 1
ATOM 2855 C C . PHE A 1 169 ? 36.533 12.112 119.695 1.00 19.51 338 PHE A C 1
ATOM 2856 O O . PHE A 1 169 ? 35.860 12.064 118.661 1.00 20.71 338 PHE A O 1
ATOM 2873 N N . ASN A 1 170 ? 36.023 12.557 120.863 1.00 18.67 339 ASN A N 1
ATOM 2874 C CA . ASN A 1 170 ? 34.631 12.992 120.938 1.00 18.51 339 ASN A CA 1
ATOM 2875 C C . ASN A 1 170 ? 34.354 14.238 120.112 1.00 21.97 339 ASN A C 1
ATOM 2876 O O . ASN A 1 170 ? 33.199 14.489 119.749 1.00 25.79 339 ASN A O 1
ATOM 2887 N N . ALA A 1 171 ? 35.378 15.038 119.802 1.00 24.90 340 ALA A N 1
ATOM 2888 C CA . ALA A 1 171 ? 35.180 16.189 118.935 1.00 28.65 340 ALA A CA 1
ATOM 2889 C C . ALA A 1 171 ? 34.736 15.798 117.522 1.00 24.49 340 ALA A C 1
ATOM 2890 O O . ALA A 1 171 ? 34.172 16.640 116.813 1.00 30.19 340 ALA A O 1
ATOM 2897 N N . LEU A 1 172 ? 34.956 14.545 117.106 1.00 22.41 341 LEU A N 1
ATOM 2898 C CA . LEU A 1 172 ? 34.492 14.061 115.801 1.00 24.68 341 LEU A CA 1
ATOM 2899 C C . LEU A 1 172 ? 32.996 13.769 115.774 1.00 27.10 341 LEU A C 1
ATOM 2900 O O . LEU A 1 172 ? 32.422 13.606 114.682 1.00 25.28 341 LEU A O 1
ATOM 2916 N N A GLU A 1 173 ? 32.365 13.662 116.946 0.52 28.93 342 GLU A N 1
ATOM 2917 N N B GLU A 1 173 ? 32.367 13.663 116.947 0.48 28.84 342 GLU A N 1
ATOM 2918 C CA A GLU A 1 173 ? 30.913 13.561 117.070 0.52 27.19 342 GLU A CA 1
ATOM 2919 C CA B GLU A 1 173 ? 30.916 13.557 117.074 0.48 27.29 342 GLU A CA 1
ATOM 2920 C C A GLU A 1 173 ? 30.362 12.318 116.371 0.52 23.94 342 GLU A C 1
ATOM 2921 C C B GLU A 1 173 ? 30.369 12.321 116.362 0.48 24.13 342 GLU A C 1
ATOM 2922 O O A GLU A 1 173 ? 29.311 12.362 115.729 0.52 27.12 342 GLU A O 1
ATOM 2923 O O B GLU A 1 173 ? 29.331 12.372 115.700 0.48 27.39 342 GLU A O 1
ATOM 2946 N N . LEU A 1 174 ? 31.061 11.196 116.526 1.00 21.77 343 LEU A N 1
ATOM 2947 C CA . LEU A 1 174 ? 30.579 9.927 116.001 1.00 22.24 343 LEU A CA 1
ATOM 2948 C C . LEU A 1 174 ? 29.358 9.486 116.788 1.00 23.91 343 LEU A C 1
ATOM 2949 O O . LEU A 1 174 ? 29.202 9.813 117.978 1.00 24.21 343 LEU A O 1
ATOM 2965 N N . ASP A 1 175 ? 28.473 8.743 116.130 1.00 22.34 344 ASP A N 1
ATOM 2966 C CA . ASP A 1 175 ? 27.422 8.059 116.882 1.00 23.44 344 ASP A CA 1
ATOM 2967 C C . ASP A 1 175 ? 27.689 6.557 116.896 1.00 23.28 344 ASP A C 1
ATOM 2968 O O . ASP A 1 175 ? 28.674 6.068 116.350 1.00 20.90 344 ASP A O 1
ATOM 2977 N N . ASP A 1 176 ? 26.807 5.817 117.579 1.00 19.85 345 ASP A N 1
ATOM 2978 C CA . ASP A 1 176 ? 27.010 4.381 117.727 1.00 19.93 345 ASP A CA 1
ATOM 2979 C C . ASP A 1 176 ? 27.078 3.640 116.379 1.00 18.44 345 ASP A C 1
ATOM 2980 O O . ASP A 1 176 ? 27.837 2.672 116.244 1.00 19.43 345 ASP A O 1
ATOM 2989 N N . SER A 1 177 ? 26.277 4.047 115.388 1.00 18.94 346 SER A N 1
ATOM 2990 C CA . SER A 1 177 ? 26.335 3.372 114.086 1.00 21.72 346 SER A CA 1
ATOM 2991 C C . SER A 1 177 ? 27.689 3.560 113.419 1.00 22.03 346 SER A C 1
ATOM 2992 O O . SER A 1 177 ? 28.138 2.664 112.710 1.00 21.52 346 SER A O 1
ATOM 3000 N N . ASP A 1 178 ? 28.339 4.711 113.619 1.00 19.36 347 ASP A N 1
ATOM 3001 C CA . ASP A 1 178 ? 29.699 4.916 113.111 1.00 21.12 347 ASP A CA 1
ATOM 3002 C C . ASP A 1 178 ? 30.699 4.086 113.892 1.00 18.00 347 ASP A C 1
ATOM 3003 O O . ASP A 1 178 ? 31.586 3.440 113.322 1.00 17.94 347 ASP A O 1
ATOM 3012 N N . LEU A 1 179 ? 30.564 4.097 115.214 1.00 16.22 348 LEU A N 1
ATOM 3013 C CA . LEU A 1 179 ? 31.509 3.399 116.074 1.00 18.26 348 LEU A CA 1
ATOM 3014 C C . LEU A 1 179 ? 31.510 1.907 115.802 1.00 13.51 348 LEU A C 1
ATOM 3015 O O . LEU A 1 179 ? 32.557 1.257 115.898 1.00 18.19 348 LEU A O 1
ATOM 3031 N N . ALA A 1 180 ? 30.354 1.343 115.473 1.00 15.15 349 ALA A N 1
ATOM 3032 C CA . ALA A 1 180 ? 30.278 -0.091 115.225 1.00 16.20 349 ALA A CA 1
ATOM 3033 C C . ALA A 1 180 ? 31.212 -0.484 114.081 1.00 15.44 349 ALA A C 1
ATOM 3034 O O . ALA A 1 180 ? 31.967 -1.456 114.184 1.00 15.18 349 ALA A O 1
ATOM 3041 N N . LEU A 1 181 ? 31.238 0.329 113.033 1.00 18.16 350 LEU A N 1
ATOM 3042 C CA . LEU A 1 181 ? 32.108 0.047 111.901 1.00 14.60 350 LEU A CA 1
ATOM 3043 C C . LEU A 1 181 ? 33.558 0.347 112.240 1.00 13.09 350 LEU A C 1
ATOM 3044 O O . LEU A 1 181 ? 34.475 -0.368 111.818 1.00 17.03 350 LEU A O 1
ATOM 3060 N N . PHE A 1 182 ? 33.786 1.414 112.990 1.00 16.24 351 PHE A N 1
ATOM 3061 C CA . PHE A 1 182 ? 35.150 1.769 113.372 1.00 16.71 351 PHE A CA 1
ATOM 3062 C C . PHE A 1 182 ? 35.787 0.666 114.222 1.00 15.17 351 PHE A C 1
ATOM 3063 O O . PHE A 1 182 ? 36.944 0.271 113.977 1.00 15.33 351 PHE A O 1
ATOM 3080 N N A ILE A 1 183 ? 35.049 0.166 115.223 0.60 14.76 352 ILE A N 1
ATOM 3081 N N B ILE A 1 183 ? 35.059 0.120 115.202 0.40 16.23 352 ILE A N 1
ATOM 3082 C CA A ILE A 1 183 ? 35.558 -0.922 116.058 0.60 15.22 352 ILE A CA 1
ATOM 3083 C CA B ILE A 1 183 ? 35.684 -0.919 116.026 0.40 15.26 352 ILE A CA 1
ATOM 3084 C C A ILE A 1 183 ? 35.826 -2.164 115.221 0.60 15.23 352 ILE A C 1
ATOM 3085 C C B ILE A 1 183 ? 35.793 -2.241 115.268 0.40 13.87 352 ILE A C 1
ATOM 3086 O O A ILE A 1 183 ? 36.869 -2.824 115.380 0.60 14.01 352 ILE A O 1
ATOM 3087 O O B ILE A 1 183 ? 36.701 -3.043 115.534 0.40 14.87 352 ILE A O 1
ATOM 3118 N N . ALA A 1 184 ? 34.892 -2.505 114.320 1.00 14.80 353 ALA A N 1
ATOM 3119 C CA . ALA A 1 184 ? 35.084 -3.669 113.454 1.00 17.28 353 ALA A CA 1
ATOM 3120 C C . ALA A 1 184 ? 36.377 -3.533 112.665 1.00 17.79 353 ALA A C 1
ATOM 3121 O O . ALA A 1 184 ? 37.139 -4.503 112.524 1.00 16.76 353 ALA A O 1
ATOM 3128 N N . ALA A 1 185 ? 36.660 -2.323 112.156 1.00 14.81 354 ALA A N 1
ATOM 3129 C CA . ALA A 1 185 ? 37.869 -2.073 111.380 1.00 17.22 354 ALA A CA 1
ATOM 3130 C C . ALA A 1 185 ? 39.129 -2.225 112.224 1.00 18.43 354 ALA A C 1
ATOM 3131 O O . ALA A 1 185 ? 40.155 -2.688 111.732 1.00 18.60 354 ALA A O 1
ATOM 3138 N N . ILE A 1 186 ? 39.068 -1.846 113.501 1.00 16.21 355 ILE A N 1
ATOM 3139 C CA . ILE A 1 186 ? 40.209 -2.034 114.387 1.00 15.88 355 ILE A CA 1
ATOM 3140 C C . ILE A 1 186 ? 40.500 -3.516 114.592 1.00 14.75 355 ILE A C 1
ATOM 3141 O O . ILE A 1 186 ? 41.663 -3.943 114.589 1.00 19.70 355 ILE A O 1
ATOM 3157 N N A ILE A 1 187 ? 39.472 -4.319 114.813 0.59 16.13 356 ILE A N 1
ATOM 3158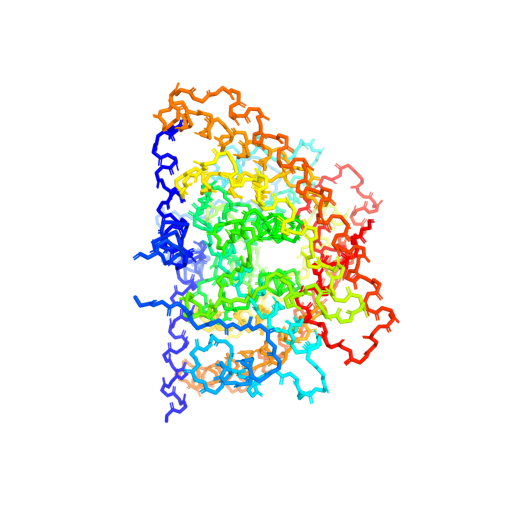 N N B ILE A 1 187 ? 39.445 -4.324 114.745 0.41 15.91 356 ILE A N 1
ATOM 3159 C CA A ILE A 1 187 ? 39.723 -5.727 115.079 0.59 16.81 356 ILE A CA 1
ATOM 3160 C CA B ILE A 1 187 ? 39.591 -5.742 115.083 0.41 13.56 356 ILE A CA 1
ATOM 3161 C C A ILE A 1 187 ? 40.239 -6.404 113.817 0.59 15.92 356 ILE A C 1
ATOM 3162 C C B ILE A 1 187 ? 40.050 -6.539 113.868 0.41 14.71 356 ILE A C 1
ATOM 3163 O O A ILE A 1 187 ? 41.270 -7.088 113.831 0.59 15.56 356 ILE A O 1
ATOM 3164 O O B ILE A 1 187 ? 40.778 -7.531 113.989 0.41 12.92 356 ILE A O 1
ATOM 3195 N N . LEU A 1 188 ? 39.578 -6.159 112.691 1.00 19.17 357 LEU A N 1
ATOM 3196 C CA . LEU A 1 188 ? 39.938 -6.842 111.440 1.00 20.93 357 LEU A CA 1
ATOM 3197 C C . LEU A 1 188 ? 41.112 -6.126 110.781 1.00 28.15 357 LEU A C 1
ATOM 3198 O O . LEU A 1 188 ? 40.986 -5.407 109.792 1.00 36.88 357 LEU A O 1
ATOM 3214 N N . CYS A 1 189 ? 42.284 -6.332 111.356 1.00 23.27 358 CYS A N 1
ATOM 3215 C CA . CYS A 1 189 ? 43.473 -5.586 110.978 1.00 22.04 358 CYS A CA 1
ATOM 3216 C C . CYS A 1 189 ? 44.531 -6.554 110.479 1.00 23.57 358 CYS A C 1
ATOM 3217 O O . CYS A 1 189 ? 44.995 -7.431 111.219 1.00 24.76 358 CYS A O 1
ATOM 3225 N N . GLY A 1 190 ? 44.904 -6.415 109.205 1.00 22.90 359 GLY A N 1
ATOM 3226 C CA . GLY A 1 190 ? 45.807 -7.376 108.598 1.00 23.61 359 GLY A CA 1
ATOM 3227 C C . GLY A 1 190 ? 47.248 -7.270 109.037 1.00 27.73 359 GLY A C 1
ATOM 3228 O O . GLY A 1 190 ? 48.045 -8.142 108.687 1.00 29.68 359 GLY A O 1
ATOM 3232 N N A ASP A 1 191 ? 47.586 -6.238 109.803 0.58 27.01 360 ASP A N 1
ATOM 3233 N N B ASP A 1 191 ? 47.589 -6.251 109.812 0.42 26.99 360 ASP A N 1
ATOM 3234 C CA A ASP A 1 191 ? 48.945 -5.929 110.220 0.58 27.07 360 ASP A CA 1
ATOM 3235 C CA B ASP A 1 191 ? 48.958 -5.965 110.206 0.42 27.34 360 ASP A CA 1
ATOM 3236 C C A ASP A 1 191 ? 49.381 -6.647 111.500 0.58 29.43 360 ASP A C 1
ATOM 3237 C C B ASP A 1 191 ? 49.383 -6.652 111.503 0.42 29.20 360 ASP A C 1
ATOM 3238 O O A ASP A 1 191 ? 50.520 -6.457 111.935 0.58 30.18 360 ASP A O 1
ATOM 3239 O O B ASP A 1 191 ? 50.514 -6.444 111.950 0.42 30.15 360 ASP A O 1
ATOM 3256 N N . ARG A 1 192 ? 48.516 -7.440 112.133 1.00 26.95 361 ARG A N 1
ATOM 3257 C CA . ARG A 1 192 ? 48.853 -7.970 113.453 1.00 22.80 361 ARG A CA 1
ATOM 3258 C C . ARG A 1 192 ? 49.937 -9.048 113.365 1.00 25.32 361 ARG A C 1
ATOM 3259 O O . ARG A 1 192 ? 49.911 -9.893 112.463 1.00 29.13 361 ARG A O 1
ATOM 3280 N N . PRO A 1 193 ? 50.877 -9.072 114.309 1.00 30.06 362 PRO A N 1
ATOM 3281 C CA . PRO A 1 193 ? 51.956 -10.060 114.247 1.00 35.24 362 PRO A CA 1
ATOM 3282 C C . PRO A 1 193 ? 51.427 -11.486 114.302 1.00 34.88 362 PRO A C 1
ATOM 3283 O O . PRO A 1 193 ? 50.523 -11.802 115.076 1.00 27.51 362 PRO A O 1
ATOM 3294 N N . GLY A 1 194 ? 52.006 -12.348 113.474 1.00 35.04 363 GLY A N 1
ATOM 3295 C CA . GLY A 1 194 ? 51.722 -13.764 113.553 1.00 33.32 363 GLY A CA 1
ATOM 3296 C C . GLY A 1 194 ? 50.424 -14.193 112.922 1.00 30.93 363 GLY A C 1
ATOM 3297 O O . GLY A 1 194 ? 50.014 -15.345 113.112 1.00 31.40 363 GLY A O 1
ATOM 3301 N N A LEU A 1 195 ? 49.740 -13.304 112.203 0.49 25.50 364 LEU A N 1
ATOM 3302 N N B LEU A 1 195 ? 49.788 -13.330 112.141 0.51 26.65 364 LEU A N 1
ATOM 3303 C CA A LEU A 1 195 ? 48.554 -13.720 111.471 0.49 23.76 364 LEU A CA 1
ATOM 3304 C CA B LEU A 1 195 ? 48.537 -13.684 111.491 0.51 24.03 364 LEU A CA 1
ATOM 3305 C C A LEU A 1 195 ? 48.904 -14.816 110.492 0.49 27.18 364 LEU A C 1
ATOM 3306 C C B LEU A 1 195 ? 48.785 -14.683 110.364 0.51 27.84 364 LEU A C 1
ATOM 3307 O O A LEU A 1 195 ? 49.990 -14.837 109.908 0.49 29.86 364 LEU A O 1
ATOM 3308 O O B LEU A 1 195 ? 49.683 -14.499 109.537 0.51 23.29 364 LEU A O 1
ATOM 3339 N N . MET A 1 196 ? 47.965 -15.734 110.307 1.00 29.71 365 MET A N 1
ATOM 3340 C CA . MET A 1 196 ? 48.180 -16.802 109.347 1.00 25.90 365 MET A CA 1
ATOM 3341 C C . MET A 1 196 ? 47.620 -16.441 107.972 1.00 27.39 365 MET A C 1
ATOM 3342 O O . MET A 1 196 ? 48.315 -16.577 106.957 1.00 34.92 365 MET A O 1
ATOM 3356 N N . ASN A 1 197 ? 46.369 -16.003 107.901 1.00 25.93 366 ASN A N 1
ATOM 3357 C CA . ASN A 1 197 ? 45.744 -15.728 106.611 1.00 22.39 366 ASN A CA 1
ATOM 3358 C C . ASN A 1 197 ? 45.644 -14.211 106.442 1.00 21.26 366 ASN A C 1
ATOM 3359 O O . ASN A 1 197 ? 44.566 -13.617 106.547 1.00 23.38 366 ASN A O 1
ATOM 3370 N N . VAL A 1 198 ? 46.790 -13.584 106.154 1.00 27.78 367 VAL A N 1
ATOM 3371 C CA . VAL A 1 198 ? 46.818 -12.124 106.015 1.00 23.36 367 VAL A CA 1
ATOM 3372 C C . VAL A 1 198 ? 45.936 -11.648 104.874 1.00 19.90 367 VAL A C 1
ATOM 3373 O O . VAL A 1 198 ? 45.192 -10.669 105.066 1.00 21.94 367 VAL A O 1
ATOM 3386 N N . PRO A 1 199 ? 45.966 -12.248 103.680 1.00 24.44 368 PRO A N 1
ATOM 3387 C CA . PRO A 1 199 ? 45.123 -11.719 102.598 1.00 23.02 368 PRO A CA 1
ATOM 3388 C C . PRO A 1 199 ? 43.649 -11.728 102.932 1.00 27.07 368 PRO A C 1
ATOM 3389 O O . PRO A 1 199 ? 42.927 -10.783 102.578 1.00 23.30 368 PRO A O 1
ATOM 3400 N N . ARG A 1 200 ? 43.175 -12.768 103.622 1.00 25.39 369 ARG A N 1
ATOM 3401 C CA . ARG A 1 200 ? 41.756 -12.835 103.946 1.00 21.58 369 ARG A CA 1
ATOM 3402 C C . ARG A 1 200 ? 41.378 -11.738 104.936 1.00 21.02 369 ARG A C 1
ATOM 3403 O O . ARG A 1 200 ? 40.346 -11.070 104.783 1.00 20.10 369 ARG A O 1
ATOM 3424 N N . VAL A 1 201 ? 42.204 -11.532 105.958 1.00 19.23 370 VAL A N 1
ATOM 3425 C CA . VAL A 1 201 ? 41.932 -10.470 106.920 1.00 17.31 370 VAL A CA 1
ATOM 3426 C C . VAL A 1 201 ? 41.980 -9.103 106.241 1.00 15.28 370 VAL A C 1
ATOM 3427 O O . VAL A 1 201 ? 41.104 -8.261 106.479 1.00 16.83 370 VAL A O 1
ATOM 3440 N N . GLU A 1 202 ? 42.980 -8.875 105.374 1.00 19.77 371 GLU A N 1
ATOM 3441 C CA . GLU A 1 202 ? 43.072 -7.606 104.653 1.00 22.14 371 GLU A CA 1
ATOM 3442 C C . GLU A 1 202 ? 41.827 -7.361 103.811 1.00 18.10 371 GLU A C 1
ATOM 3443 O O . GLU A 1 202 ? 41.328 -6.229 103.752 1.00 19.74 371 GLU A O 1
ATOM 3455 N N . ALA A 1 203 ? 41.290 -8.414 103.193 1.00 17.94 372 ALA A N 1
ATOM 3456 C CA . ALA A 1 203 ? 40.092 -8.279 102.371 1.00 21.22 372 ALA A CA 1
ATOM 3457 C C . ALA A 1 203 ? 38.882 -7.901 103.205 1.00 20.31 372 ALA A C 1
ATOM 3458 O O . ALA A 1 203 ? 38.097 -7.029 102.817 1.00 19.54 372 ALA A O 1
ATOM 3465 N N . ILE A 1 204 ? 38.698 -8.559 104.363 1.00 18.42 373 ILE A N 1
ATOM 3466 C CA . ILE A 1 204 ? 37.591 -8.207 105.234 1.00 19.31 373 ILE A CA 1
ATOM 3467 C C . ILE A 1 204 ? 37.741 -6.768 105.712 1.00 15.85 373 ILE A C 1
ATOM 3468 O O . ILE A 1 204 ? 36.781 -5.989 105.733 1.00 18.25 373 ILE A O 1
ATOM 3484 N N . GLN A 1 205 ? 38.941 -6.414 106.161 1.00 14.90 374 GLN A N 1
ATOM 3485 C CA . GLN A 1 205 ? 39.185 -5.057 106.609 1.00 13.66 374 GLN A CA 1
ATOM 3486 C C . GLN A 1 205 ? 38.813 -4.057 105.524 1.00 15.40 374 GLN A C 1
ATOM 3487 O O . GLN A 1 205 ? 38.205 -3.016 105.797 1.00 17.95 374 GLN A O 1
ATOM 3501 N N . ASP A 1 206 ? 39.190 -4.348 104.293 1.00 16.44 375 ASP A N 1
ATOM 3502 C CA . ASP A 1 206 ? 38.908 -3.414 103.210 1.00 18.34 375 ASP A CA 1
ATOM 3503 C C . ASP A 1 206 ? 37.405 -3.219 103.023 1.00 17.48 375 ASP A C 1
ATOM 3504 O O . ASP A 1 206 ? 36.940 -2.092 102.828 1.00 20.29 375 ASP A O 1
ATOM 3513 N N . THR A 1 207 ? 36.631 -4.303 103.081 1.00 16.31 376 THR A N 1
ATOM 3514 C CA . THR A 1 207 ? 35.174 -4.184 103.014 1.00 17.86 376 THR A CA 1
ATOM 3515 C C . THR A 1 207 ? 34.619 -3.327 104.153 1.00 16.71 376 THR A C 1
ATOM 3516 O O . THR A 1 207 ? 33.730 -2.486 103.939 1.00 17.96 376 THR A O 1
ATOM 3527 N N . ILE A 1 208 ? 35.118 -3.528 105.378 1.00 17.41 377 ILE A N 1
ATOM 3528 C CA . ILE A 1 208 ? 34.653 -2.711 106.499 1.00 15.43 377 ILE A CA 1
ATOM 3529 C C . ILE A 1 208 ? 34.983 -1.249 106.259 1.00 15.72 377 ILE A C 1
ATOM 3530 O O . ILE A 1 208 ? 34.155 -0.373 106.517 1.00 17.14 377 ILE A O 1
ATOM 3546 N N . LEU A 1 209 ? 36.209 -0.953 105.789 1.00 16.25 378 LEU A N 1
ATOM 3547 C CA . LEU A 1 209 ? 36.584 0.444 105.518 1.00 17.82 378 LEU A CA 1
ATOM 3548 C C . LEU A 1 209 ? 35.723 1.070 104.416 1.00 15.83 378 LEU A C 1
ATOM 3549 O O . LEU A 1 209 ? 35.317 2.238 104.529 1.00 17.44 378 LEU A O 1
ATOM 3565 N N A ARG A 1 210 ? 35.424 0.323 103.346 0.60 15.64 379 ARG A N 1
ATOM 3566 N N B ARG A 1 210 ? 35.457 0.321 103.339 0.40 16.46 379 ARG A N 1
ATOM 3567 C CA A ARG A 1 210 ? 34.502 0.826 102.331 0.60 16.76 379 ARG A CA 1
ATOM 3568 C CA B ARG A 1 210 ? 34.505 0.763 102.323 0.40 16.93 379 ARG A CA 1
ATOM 3569 C C A ARG A 1 210 ? 33.119 1.069 102.913 0.60 17.10 379 ARG A C 1
ATOM 3570 C C B ARG A 1 210 ? 33.155 1.079 102.947 0.40 17.87 379 ARG A C 1
ATOM 3571 O O A ARG A 1 210 ? 32.469 2.068 102.579 0.60 20.49 379 ARG A O 1
ATOM 3572 O O B ARG A 1 210 ? 32.570 2.138 102.689 0.40 18.07 379 ARG A O 1
ATOM 3613 N N . ALA A 1 211 ? 32.656 0.176 103.792 1.00 17.17 380 ALA A N 1
ATOM 3614 C CA . ALA A 1 211 ? 31.373 0.396 104.428 1.00 19.99 380 ALA A CA 1
ATOM 3615 C C . ALA A 1 211 ? 31.419 1.620 105.332 1.00 17.09 380 ALA A C 1
ATOM 3616 O O . ALA A 1 211 ? 30.467 2.415 105.357 1.00 20.99 380 ALA A O 1
ATOM 3623 N N . LEU A 1 212 ? 32.529 1.815 106.043 1.00 16.85 381 LEU A N 1
ATOM 3624 C CA . LEU A 1 212 ? 32.655 2.999 106.893 1.00 19.04 381 LEU A CA 1
ATOM 3625 C C . LEU A 1 212 ? 32.573 4.270 106.062 1.00 17.29 381 LEU A C 1
ATOM 3626 O O . LEU A 1 212 ? 31.841 5.204 106.401 1.00 20.33 381 LEU A O 1
ATOM 3642 N N . GLU A 1 213 ? 33.303 4.345 104.944 1.00 17.97 382 GLU A N 1
ATOM 3643 C CA . GLU A 1 213 ? 33.213 5.579 104.184 1.00 21.42 382 GLU A CA 1
ATOM 3644 C C . GLU A 1 213 ? 31.797 5.793 103.665 1.00 19.99 382 GLU A C 1
ATOM 3645 O O . GLU A 1 213 ? 31.268 6.902 103.728 1.00 24.29 382 GLU A O 1
ATOM 3657 N N A PHE A 1 214 ? 31.177 4.741 103.130 0.69 19.96 383 PHE A N 1
ATOM 3658 N N B PHE A 1 214 ? 31.179 4.740 103.128 0.31 20.38 383 PHE A N 1
ATOM 3659 C CA A PHE A 1 214 ? 29.813 4.844 102.617 0.69 21.74 383 PHE A CA 1
ATOM 3660 C CA B PHE A 1 214 ? 29.816 4.846 102.613 0.31 23.10 383 PHE A CA 1
ATOM 3661 C C A PHE A 1 214 ? 28.861 5.318 103.716 0.69 24.64 383 PHE A C 1
ATOM 3662 C C B PHE A 1 214 ? 28.859 5.310 103.707 0.31 24.39 383 PHE A C 1
ATOM 3663 O O A PHE A 1 214 ? 28.027 6.216 103.514 0.69 26.80 383 PHE A O 1
ATOM 3664 O O B PHE A 1 214 ? 28.015 6.192 103.492 0.31 26.35 383 PHE A O 1
ATOM 3697 N N . HIS A 1 215 ? 28.981 4.720 104.890 1.00 23.57 384 HIS A N 1
ATOM 3698 C CA . HIS A 1 215 ? 28.098 5.070 105.998 1.00 23.38 384 HIS A CA 1
ATOM 3699 C C . HIS A 1 215 ? 28.272 6.526 106.424 1.00 28.22 384 HIS A C 1
ATOM 3700 O O . HIS A 1 215 ? 27.289 7.244 106.662 1.00 27.54 384 HIS A O 1
ATOM 3714 N N . LEU A 1 216 ? 29.520 6.975 106.555 1.00 23.37 385 LEU A N 1
ATOM 3715 C CA . LEU A 1 216 ? 29.776 8.359 106.960 1.00 25.79 385 LEU A CA 1
ATOM 3716 C C . LEU A 1 216 ? 29.262 9.357 105.933 1.00 32.02 385 LEU A C 1
ATOM 3717 O O . LEU A 1 216 ? 28.804 10.445 106.291 1.00 33.36 385 LEU A O 1
ATOM 3733 N N A GLN A 1 217 ? 29.360 9.027 104.646 0.52 27.30 386 GLN A N 1
ATOM 3734 N N B GLN A 1 217 ? 29.344 9.014 104.648 0.48 27.36 386 GLN A N 1
ATOM 3735 C CA A GLN A 1 217 ? 28.787 9.901 103.626 0.52 30.93 386 GLN A CA 1
ATOM 3736 C CA B GLN A 1 217 ? 28.796 9.885 103.613 0.48 31.05 386 GLN A CA 1
ATOM 3737 C C A GLN A 1 217 ? 27.310 10.141 103.899 0.52 34.38 386 GLN A C 1
ATOM 3738 C C B GLN A 1 217 ? 27.308 10.124 103.842 0.48 34.73 386 GLN A C 1
ATOM 3739 O O A GLN A 1 217 ? 26.825 11.275 103.816 0.52 39.10 386 GLN A O 1
ATOM 3740 O O B GLN A 1 217 ? 26.811 11.240 103.654 0.48 38.14 386 GLN A O 1
ATOM 3767 N N . ALA A 1 218 ? 26.583 9.079 104.240 1.00 34.02 387 ALA A N 1
ATOM 3768 C CA . ALA A 1 218 ? 25.151 9.193 104.466 1.00 36.51 387 ALA A CA 1
ATOM 3769 C C . ALA A 1 218 ? 24.852 9.838 105.815 1.00 40.00 387 ALA A C 1
ATOM 3770 O O . ALA A 1 218 ? 23.962 10.684 105.924 1.00 36.86 387 ALA A O 1
ATOM 3777 N N . ASN A 1 219 ? 25.612 9.484 106.838 1.00 30.81 388 ASN A N 1
ATOM 3778 C CA . ASN A 1 219 ? 25.295 9.873 108.199 1.00 33.07 388 ASN A CA 1
ATOM 3779 C C . ASN A 1 219 ? 25.897 11.217 108.596 1.00 36.12 388 ASN A C 1
ATOM 3780 O O . ASN A 1 219 ? 25.363 11.879 109.491 1.00 39.22 388 ASN A O 1
ATOM 3791 N N . HIS A 1 220 ? 26.984 11.638 107.950 1.00 33.24 389 HIS A N 1
ATOM 3792 C CA . HIS A 1 220 ? 27.654 12.907 108.253 1.00 34.04 389 HIS A CA 1
ATOM 3793 C C . HIS A 1 220 ? 27.915 13.647 106.951 1.00 36.15 389 HIS A C 1
ATOM 3794 O O . HIS A 1 220 ? 29.063 13.871 106.565 1.00 34.16 389 HIS A O 1
ATOM 3808 N N . PRO A 1 221 ? 26.853 14.036 106.249 1.00 37.63 390 PRO A N 1
ATOM 3809 C CA . PRO A 1 221 ? 27.011 14.646 104.919 1.00 41.77 390 PRO A CA 1
ATOM 3810 C C . PRO A 1 221 ? 27.808 15.938 104.903 1.00 40.83 390 PRO A C 1
ATOM 3811 O O . PRO A 1 221 ? 28.373 16.290 103.857 1.00 42.45 390 PRO A O 1
ATOM 3822 N N . ASP A 1 222 ? 27.840 16.677 106.005 1.00 39.59 391 ASP A N 1
ATOM 3823 C CA . ASP A 1 222 ? 28.524 17.958 106.049 1.00 50.21 391 ASP A CA 1
ATOM 3824 C C . ASP A 1 222 ? 29.934 17.873 106.612 1.00 47.79 391 ASP A C 1
ATOM 3825 O O . ASP A 1 222 ? 30.633 18.888 106.629 1.00 49.09 391 ASP A O 1
ATOM 3834 N N . ALA A 1 223 ? 30.381 16.701 107.057 1.00 41.32 392 ALA A N 1
ATOM 3835 C CA . ALA A 1 223 ? 31.647 16.623 107.766 1.00 38.78 392 ALA A CA 1
ATOM 3836 C C . ALA A 1 223 ? 32.815 16.705 106.795 1.00 58.52 392 ALA A C 1
ATOM 3837 O O . ALA A 1 223 ? 32.801 16.097 105.723 1.00 66.89 392 ALA A O 1
ATOM 3844 N N . GLN A 1 224 ? 33.823 17.477 107.178 1.00 75.11 393 GLN A N 1
ATOM 3845 C CA . GLN A 1 224 ? 35.013 17.650 106.365 1.00 77.54 393 GLN A CA 1
ATOM 3846 C C . GLN A 1 224 ? 36.022 16.601 106.779 1.00 64.86 393 GLN A C 1
ATOM 3847 O O . GLN A 1 224 ? 36.431 16.551 107.944 1.00 72.94 393 GLN A O 1
ATOM 3861 N N . TYR A 1 225 ? 36.396 15.749 105.838 1.00 31.23 394 TYR A N 1
ATOM 3862 C CA . TYR A 1 225 ? 37.549 14.892 106.002 1.00 32.99 394 TYR A CA 1
ATOM 3863 C C . TYR A 1 225 ? 37.373 13.878 107.116 1.00 28.04 394 TYR A C 1
ATOM 3864 O O . TYR A 1 225 ? 38.362 13.373 107.625 1.00 26.92 394 TYR A O 1
ATOM 3882 N N . LEU A 1 226 ? 36.134 13.515 107.474 1.00 31.32 395 LEU A N 1
ATOM 3883 C CA . LEU A 1 226 ? 35.923 12.623 108.614 1.00 28.22 395 LEU A CA 1
ATOM 3884 C C . LEU A 1 226 ? 36.520 11.237 108.367 1.00 24.10 395 LEU A C 1
ATOM 3885 O O . LEU A 1 226 ? 37.112 10.636 109.271 1.00 23.25 395 LEU A O 1
ATOM 3901 N N . PHE A 1 227 ? 36.388 10.703 107.150 1.00 23.29 396 PHE A N 1
ATOM 3902 C CA . PHE A 1 227 ? 36.940 9.368 106.931 1.00 21.45 396 PHE A CA 1
ATOM 3903 C C . PHE A 1 227 ? 38.455 9.356 107.085 1.00 20.37 396 PHE A C 1
ATOM 3904 O O . PHE A 1 227 ? 38.962 8.554 107.890 1.00 22.27 396 PHE A O 1
ATOM 3921 N N . PRO A 1 228 ? 39.223 10.194 106.396 1.00 24.04 397 PRO A N 1
ATOM 3922 C CA . PRO A 1 228 ? 40.672 10.210 106.664 1.00 21.25 397 PRO A CA 1
ATOM 3923 C C . PRO A 1 228 ? 41.018 10.602 108.101 1.00 24.77 397 PRO A C 1
ATOM 3924 O O . PRO A 1 228 ? 42.021 10.114 108.636 1.00 22.20 397 PRO A O 1
ATOM 3935 N N . LYS A 1 229 ? 40.209 11.436 108.760 1.00 22.59 398 LYS A N 1
ATOM 3936 C CA . LYS A 1 229 ? 40.466 11.701 110.177 1.00 24.42 398 LYS A CA 1
ATOM 3937 C C . LYS A 1 229 ? 40.402 10.420 110.995 1.00 20.78 398 LYS A C 1
ATOM 3938 O O . LYS A 1 229 ? 41.205 10.223 111.920 1.00 19.65 398 LYS A O 1
ATOM 3957 N N . LEU A 1 230 ? 39.452 9.526 110.682 1.00 19.30 399 LEU A N 1
ATOM 3958 C CA . LEU A 1 230 ? 39.313 8.296 111.456 1.00 19.19 399 LEU A CA 1
ATOM 3959 C C . LEU A 1 230 ? 40.424 7.302 111.141 1.00 16.81 399 LEU A C 1
ATOM 3960 O O . LEU A 1 230 ? 40.854 6.559 112.023 1.00 18.26 399 LEU A O 1
ATOM 3976 N N . LEU A 1 231 ? 40.904 7.266 109.888 1.00 17.30 400 LEU A N 1
ATOM 3977 C CA . LEU A 1 231 ? 42.059 6.428 109.588 1.00 18.61 400 LEU A CA 1
ATOM 3978 C C . LEU A 1 231 ? 43.248 6.850 110.431 1.00 16.35 400 LEU A C 1
ATOM 3979 O O . LEU A 1 231 ? 43.963 6.006 110.984 1.00 18.97 400 LEU A O 1
ATOM 3995 N N . GLN A 1 232 ? 43.425 8.149 110.612 1.00 20.55 401 GLN A N 1
ATOM 3996 C CA . GLN A 1 232 ? 44.506 8.625 111.460 1.00 18.53 401 GLN A CA 1
ATOM 3997 C C . GLN A 1 232 ? 44.270 8.256 112.924 1.00 17.74 401 GLN A C 1
ATOM 3998 O O . GLN A 1 232 ? 45.224 7.943 113.637 1.00 20.65 401 GLN A O 1
ATOM 4012 N N . LYS A 1 233 ? 43.022 8.284 113.389 1.00 18.77 402 LYS A N 1
ATOM 4013 C CA . LYS A 1 233 ? 42.739 7.851 114.765 1.00 17.69 402 LYS A CA 1
ATOM 4014 C C . LYS A 1 233 ? 43.120 6.385 114.980 1.00 19.93 402 LYS A C 1
ATOM 4015 O O . LYS A 1 233 ? 43.557 6.002 116.077 1.00 18.98 402 LYS A O 1
ATOM 4034 N N A MET A 1 234 ? 42.959 5.553 113.948 0.37 18.25 403 MET A N 1
ATOM 4035 N N B MET A 1 234 ? 42.914 5.531 113.977 0.63 16.83 403 MET A N 1
ATOM 4036 C CA A MET A 1 234 ? 43.333 4.146 114.041 0.37 17.23 403 MET A CA 1
ATOM 4037 C CA B MET A 1 234 ? 43.356 4.146 114.090 0.63 17.72 403 MET A CA 1
ATOM 4038 C C A MET A 1 234 ? 44.839 3.989 114.227 0.37 16.93 403 MET A C 1
ATOM 4039 C C B MET A 1 234 ? 44.853 4.086 114.342 0.63 17.11 403 MET A C 1
ATOM 4040 O O A MET A 1 234 ? 45.289 3.092 114.947 0.37 18.44 403 MET A O 1
ATOM 4041 O O B MET A 1 234 ? 45.308 3.404 115.265 0.63 17.71 403 MET A O 1
ATOM 4068 N N . ALA A 1 235 ? 45.632 4.838 113.564 1.00 18.99 404 ALA A N 1
ATOM 4069 C CA . ALA A 1 235 ? 47.079 4.887 113.795 1.00 20.83 404 ALA A CA 1
ATOM 4070 C C . ALA A 1 235 ? 47.398 5.418 115.186 1.00 24.34 404 ALA A C 1
ATOM 4071 O O . ALA A 1 235 ? 48.313 4.931 115.869 1.00 22.38 404 ALA A O 1
ATOM 4078 N N . ASP A 1 236 ? 46.665 6.446 115.619 1.00 21.86 405 ASP A N 1
ATOM 4079 C CA . ASP A 1 236 ? 46.911 7.019 116.940 1.00 23.23 405 ASP A CA 1
ATOM 4080 C C . ASP A 1 236 ? 46.661 5.994 118.056 1.00 20.61 405 ASP A C 1
ATOM 4081 O O . ASP A 1 236 ? 47.357 5.993 119.077 1.00 20.34 405 ASP A O 1
ATOM 4090 N N . LEU A 1 237 ? 45.623 5.174 117.905 1.00 19.01 406 LEU A N 1
ATOM 4091 C CA . LEU A 1 237 ? 45.305 4.161 118.911 1.00 17.55 406 LEU A CA 1
ATOM 4092 C C . LEU A 1 237 ? 46.401 3.109 119.013 1.00 17.55 406 LEU A C 1
ATOM 4093 O O . LEU A 1 237 ? 46.659 2.582 120.097 1.00 18.00 406 LEU A O 1
ATOM 4109 N N A ARG A 1 238 ? 47.042 2.766 117.892 0.52 17.90 407 ARG A N 1
ATOM 4110 N N B ARG A 1 238 ? 47.055 2.775 117.900 0.48 18.18 407 ARG A N 1
ATOM 4111 C CA A ARG A 1 238 ? 48.165 1.840 117.965 0.52 20.49 407 ARG A CA 1
ATOM 4112 C CA B ARG A 1 238 ? 48.149 1.819 117.999 0.48 20.36 407 ARG A CA 1
ATOM 4113 C C A ARG A 1 238 ? 49.229 2.371 118.906 0.52 19.90 407 ARG A C 1
ATOM 4114 C C B ARG A 1 238 ? 49.253 2.360 118.893 0.48 19.87 407 ARG A C 1
ATOM 4115 O O A ARG A 1 238 ? 49.748 1.636 119.755 0.52 20.24 407 ARG A O 1
ATOM 4116 O O B ARG A 1 238 ? 49.837 1.618 119.691 0.48 21.59 407 ARG A O 1
ATOM 4157 N N . GLN A 1 239 ? 49.540 3.660 118.788 1.00 18.54 408 GLN A N 1
ATOM 4158 C CA . GLN A 1 239 ? 50.565 4.259 119.623 1.00 20.22 408 GLN A CA 1
ATOM 4159 C C . GLN A 1 239 ? 50.108 4.322 121.079 1.00 19.21 408 GLN A C 1
ATOM 4160 O O . GLN A 1 239 ? 50.891 4.047 121.994 1.00 20.52 408 GLN A O 1
ATOM 4174 N N . LEU A 1 240 ? 48.834 4.663 121.302 1.00 16.12 409 LEU A N 1
ATOM 4175 C CA . LEU A 1 240 ? 48.298 4.691 122.657 1.00 16.18 409 LEU A CA 1
ATOM 4176 C C . LEU A 1 240 ? 48.449 3.333 123.343 1.00 16.80 409 LEU A C 1
ATOM 4177 O O . LEU A 1 240 ? 48.787 3.259 124.541 1.00 18.59 409 LEU A O 1
ATOM 4193 N N . VAL A 1 241 ? 48.140 2.256 122.630 1.00 16.71 410 VAL A N 1
ATOM 4194 C CA . VAL A 1 241 ? 48.216 0.920 123.203 1.00 16.61 410 VAL A CA 1
ATOM 4195 C C . VAL A 1 241 ? 49.667 0.486 123.384 1.00 17.02 410 VAL A C 1
ATOM 4196 O O . VAL A 1 241 ? 49.999 -0.165 124.378 1.00 17.23 410 VAL A O 1
ATOM 4209 N N . THR A 1 242 ? 50.562 0.843 122.451 1.00 16.11 411 THR A N 1
ATOM 4210 C CA . THR A 1 242 ? 51.981 0.546 122.656 1.00 17.64 411 THR A CA 1
ATOM 4211 C C . THR A 1 242 ? 52.452 1.117 123.977 1.00 20.83 411 THR A C 1
ATOM 4212 O O . THR A 1 242 ? 53.124 0.439 124.768 1.00 23.76 411 THR A O 1
ATOM 4223 N N . GLU A 1 243 ? 52.120 2.385 124.226 1.00 19.15 412 GLU A N 1
ATOM 4224 C CA . GLU A 1 243 ? 52.534 3.037 125.449 1.00 21.17 412 GLU A CA 1
ATOM 4225 C C . GLU A 1 243 ? 51.860 2.397 126.641 1.00 20.95 412 GLU A C 1
ATOM 4226 O O . GLU A 1 243 ? 52.483 2.210 127.689 1.00 24.45 412 GLU A O 1
ATOM 4238 N N . HIS A 1 244 ? 50.587 2.038 126.488 1.00 18.81 413 HIS A N 1
ATOM 4239 C CA . HIS A 1 244 ? 49.867 1.392 127.585 1.00 17.20 413 HIS A CA 1
ATOM 4240 C C . HIS A 1 244 ? 50.542 0.088 127.975 1.00 17.83 413 HIS A C 1
ATOM 4241 O O . HIS A 1 244 ? 50.722 -0.197 129.167 1.00 19.95 413 HIS A O 1
ATOM 4255 N N . ALA A 1 245 ? 50.856 -0.747 126.991 1.00 17.99 414 ALA A N 1
ATOM 4256 C CA . ALA A 1 245 ? 51.484 -2.028 127.277 1.00 18.07 414 ALA A CA 1
ATOM 4257 C C . ALA A 1 245 ? 52.817 -1.827 127.955 1.00 23.49 414 ALA A C 1
ATOM 4258 O O . ALA A 1 245 ? 53.176 -2.572 128.878 1.00 23.76 414 ALA A O 1
ATOM 4265 N N . GLN A 1 246 ? 53.565 -0.798 127.538 1.00 20.66 415 GLN A N 1
ATOM 4266 C CA . GLN A 1 246 ? 54.854 -0.544 128.171 1.00 26.64 415 GLN A CA 1
ATOM 4267 C C . GLN A 1 246 ? 54.663 -0.182 129.635 1.00 24.23 415 GLN A C 1
ATOM 4268 O O . GLN A 1 246 ? 55.387 -0.679 130.512 1.00 29.83 415 GLN A O 1
ATOM 4282 N N . MET A 1 247 ? 53.663 0.654 129.927 1.00 23.76 416 MET A N 1
ATOM 4283 C CA . MET A 1 247 ? 53.348 0.987 131.308 1.00 23.64 416 MET A CA 1
ATOM 4284 C C . MET A 1 247 ? 52.934 -0.251 132.108 1.00 24.70 416 MET A C 1
ATOM 4285 O O . MET A 1 247 ? 53.350 -0.416 133.271 1.00 24.08 416 MET A O 1
ATOM 4299 N N . MET A 1 248 ? 52.102 -1.122 131.526 1.00 22.09 417 MET A N 1
ATOM 4300 C CA . MET A 1 248 ? 51.661 -2.299 132.270 1.00 21.82 417 MET A CA 1
ATOM 4301 C C . MET A 1 248 ? 52.834 -3.226 132.576 1.00 21.81 417 MET A C 1
ATOM 4302 O O . MET A 1 248 ? 52.929 -3.799 133.672 1.00 23.61 417 MET A O 1
ATOM 4316 N N A GLN A 1 249 ? 53.756 -3.386 131.631 0.46 25.52 418 GLN A N 1
ATOM 4317 N N B GLN A 1 249 ? 53.756 -3.377 131.628 0.54 25.61 418 GLN A N 1
ATOM 4318 C CA A GLN A 1 249 ? 54.908 -4.233 131.913 0.46 27.68 418 GLN A CA 1
ATOM 4319 C CA B GLN A 1 249 ? 54.917 -4.218 131.886 0.54 27.30 418 GLN A CA 1
ATOM 4320 C C A GLN A 1 249 ? 55.764 -3.636 133.022 0.46 33.22 418 GLN A C 1
ATOM 4321 C C B GLN A 1 249 ? 55.775 -3.634 133.001 0.54 33.12 418 GLN A C 1
ATOM 4322 O O A GLN A 1 249 ? 56.319 -4.372 133.848 0.46 34.66 418 GLN A O 1
ATOM 4323 O O B GLN A 1 249 ? 56.328 -4.379 133.821 0.54 35.43 418 GLN A O 1
ATOM 4350 N N . ARG A 1 250 ? 55.828 -2.308 133.105 1.00 33.84 419 ARG A N 1
ATOM 4351 C CA . ARG A 1 250 ? 56.531 -1.685 134.210 1.00 34.70 419 ARG A CA 1
ATOM 4352 C C . ARG A 1 250 ? 55.807 -1.923 135.535 1.00 41.24 419 ARG A C 1
ATOM 4353 O O . ARG A 1 250 ? 56.449 -2.214 136.547 1.00 42.40 419 ARG A O 1
ATOM 4374 N N . ILE A 1 251 ? 54.474 -1.805 135.553 1.00 29.39 420 ILE A N 1
ATOM 4375 C CA . ILE A 1 251 ? 53.712 -2.108 136.772 1.00 26.09 420 ILE A CA 1
ATOM 4376 C C . ILE A 1 251 ? 54.048 -3.517 137.255 1.00 29.21 420 ILE A C 1
ATOM 4377 O O . ILE A 1 251 ? 54.185 -3.765 138.460 1.00 28.10 420 ILE A O 1
ATOM 4393 N N . LYS A 1 252 ? 54.156 -4.462 136.318 1.00 28.51 421 LYS A N 1
ATOM 4394 C CA . LYS A 1 252 ? 54.481 -5.842 136.661 1.00 26.56 421 LYS A CA 1
ATOM 4395 C C . LYS A 1 252 ? 55.818 -5.932 137.377 1.00 35.45 421 LYS A C 1
ATOM 4396 O O . LYS A 1 252 ? 55.978 -6.720 138.318 1.00 35.67 421 LYS A O 1
ATOM 4415 N N A LYS A 1 253 ? 56.783 -5.099 136.985 0.40 35.74 422 LYS A N 1
ATOM 4416 N N B LYS A 1 253 ? 56.787 -5.113 136.966 0.60 35.33 422 LYS A N 1
ATOM 4417 C CA A LYS A 1 253 ? 58.112 -5.191 137.585 0.40 37.24 422 LYS A CA 1
ATOM 4418 C CA B LYS A 1 253 ? 58.116 -5.169 137.569 0.60 36.42 422 LYS A CA 1
ATOM 4419 C C A LYS A 1 253 ? 58.225 -4.413 138.899 0.40 40.04 422 LYS A C 1
ATOM 4420 C C B LYS A 1 253 ? 58.195 -4.428 138.905 0.60 40.58 422 LYS A C 1
ATOM 4421 O O A LYS A 1 253 ? 58.947 -4.839 139.806 0.40 42.49 422 LYS A O 1
ATOM 4422 O O B LYS A 1 253 ? 58.867 -4.891 139.830 0.60 43.76 422 LYS A O 1
ATOM 4459 N N . THR A 1 254 ? 57.549 -3.271 139.024 1.00 34.17 423 THR A N 1
ATOM 4460 C CA . THR A 1 254 ? 57.728 -2.402 140.180 1.00 30.15 423 THR A CA 1
ATOM 4461 C C . THR A 1 254 ? 56.589 -2.462 141.188 1.00 35.21 423 THR A C 1
ATOM 4462 O O . THR A 1 254 ? 56.737 -1.918 142.285 1.00 46.89 423 THR A O 1
ATOM 4473 N N . GLU A 1 255 ? 55.454 -3.052 140.844 1.00 28.93 424 GLU A N 1
ATOM 4474 C CA . GLU A 1 255 ? 54.320 -3.145 141.768 1.00 33.06 424 GLU A CA 1
ATOM 4475 C C . GLU A 1 255 ? 53.989 -4.623 141.944 1.00 29.61 424 GLU A C 1
ATOM 4476 O O . GLU A 1 255 ? 52.925 -5.084 141.529 1.00 30.88 424 GLU A O 1
ATOM 4488 N N . THR A 1 256 ? 54.907 -5.366 142.559 1.00 39.27 425 THR A N 1
ATOM 4489 C CA . THR A 1 256 ? 54.817 -6.823 142.551 1.00 44.68 425 THR A CA 1
ATOM 4490 C C . THR A 1 256 ? 53.628 -7.357 143.347 1.00 45.42 425 THR A C 1
ATOM 4491 O O . THR A 1 256 ? 53.187 -8.480 143.084 1.00 50.06 425 THR A O 1
ATOM 4502 N N A GLU A 1 257 ? 53.092 -6.592 144.290 0.45 38.45 426 GLU A N 1
ATOM 4503 N N B GLU A 1 257 ? 53.109 -6.578 144.308 0.55 37.81 426 GLU A N 1
ATOM 4504 C CA A GLU A 1 257 ? 51.943 -7.042 145.064 0.45 41.36 426 GLU A CA 1
ATOM 4505 C CA B GLU A 1 257 ? 51.936 -6.962 145.095 0.55 41.41 426 GLU A CA 1
ATOM 4506 C C A GLU A 1 257 ? 50.608 -6.620 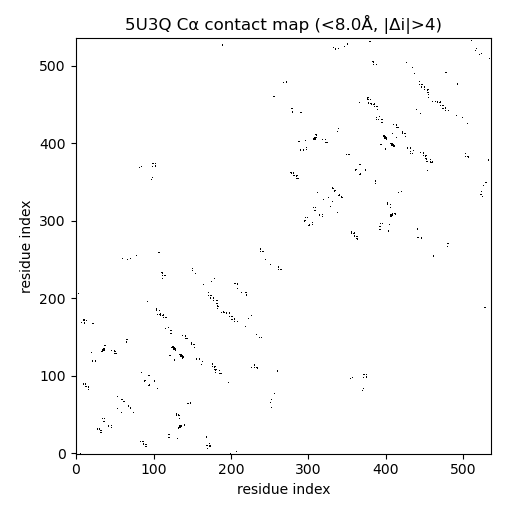144.451 0.45 34.95 426 GLU A C 1
ATOM 4507 C C B GLU A 1 257 ? 50.626 -6.845 144.323 0.55 35.30 426 GLU A C 1
ATOM 4508 O O A GLU A 1 257 ? 49.568 -6.762 145.102 0.45 32.39 426 GLU A O 1
ATOM 4509 O O B GLU A 1 257 ? 49.628 -7.457 144.718 0.55 36.15 426 GLU A O 1
ATOM 4532 N N . THR A 1 258 ? 50.605 -6.089 143.231 1.00 28.71 427 THR A N 1
ATOM 4533 C CA . THR A 1 258 ? 49.371 -5.796 142.529 1.00 29.59 427 THR A CA 1
ATOM 4534 C C . THR A 1 258 ? 49.066 -6.945 141.581 1.00 31.68 427 THR A C 1
ATOM 4535 O O . THR A 1 258 ? 49.914 -7.325 140.768 1.00 33.41 427 THR A O 1
ATOM 4546 N N A SER A 1 259 ? 47.865 -7.501 141.716 0.60 25.81 428 SER A N 1
ATOM 4547 N N B SER A 1 259 ? 47.853 -7.492 141.666 0.40 26.95 428 SER A N 1
ATOM 4548 C CA A SER A 1 259 ? 47.432 -8.598 140.867 0.60 27.65 428 SER A CA 1
ATOM 4549 C CA B SER A 1 259 ? 47.485 -8.678 140.897 0.40 27.51 428 SER A CA 1
ATOM 4550 C C A SER A 1 259 ? 47.186 -8.111 139.448 0.60 26.20 428 SER A C 1
ATOM 4551 C C B SER A 1 259 ? 46.994 -8.300 139.500 0.40 24.88 428 SER A C 1
ATOM 4552 O O A SER A 1 259 ? 46.707 -6.994 139.227 0.60 24.76 428 SER A O 1
ATOM 4553 O O B SER A 1 259 ? 46.072 -7.491 139.359 0.40 21.89 428 SER A O 1
ATOM 4568 N N . LEU A 1 260 ? 47.583 -8.934 138.479 1.00 25.75 429 LEU A N 1
ATOM 4569 C CA . LEU A 1 260 ? 47.284 -8.698 137.072 1.00 24.80 429 LEU A CA 1
ATOM 4570 C C . LEU A 1 260 ? 46.517 -9.905 136.537 1.00 26.72 429 LEU A C 1
ATOM 4571 O O . LEU A 1 260 ? 46.982 -11.046 136.662 1.00 26.50 429 LEU A O 1
ATOM 4587 N N . HIS A 1 261 ? 45.319 -9.649 136.031 1.00 24.13 430 HIS A N 1
ATOM 4588 C CA . HIS A 1 261 ? 44.455 -10.700 135.518 1.00 28.27 430 HIS A CA 1
ATOM 4589 C C . HIS A 1 261 ? 45.195 -11.539 134.475 1.00 27.43 430 HIS A C 1
ATOM 4590 O O . HIS A 1 261 ? 45.813 -10.978 133.550 1.00 23.61 430 HIS A O 1
ATOM 4604 N N . PRO A 1 262 ? 45.138 -12.873 134.567 1.00 30.27 431 PRO A N 1
ATOM 4605 C CA . PRO A 1 262 ? 45.933 -13.705 133.651 1.00 32.73 431 PRO A CA 1
ATOM 4606 C C . PRO A 1 262 ? 45.601 -13.503 132.182 1.00 24.28 431 PRO A C 1
ATOM 4607 O O . PRO A 1 262 ? 46.485 -13.659 131.331 1.00 28.62 431 PRO A O 1
ATOM 4618 N N . LEU A 1 263 ? 44.359 -13.147 131.862 1.00 23.39 432 LEU A N 1
ATOM 4619 C CA . LEU A 1 263 ? 44.025 -12.893 130.468 1.00 24.96 432 LEU A CA 1
ATOM 4620 C C . LEU A 1 263 ? 44.777 -11.677 129.954 1.00 27.39 432 LEU A C 1
ATOM 4621 O O . LEU A 1 263 ? 45.301 -11.695 128.845 1.00 24.80 432 LEU A O 1
ATOM 4637 N N . LEU A 1 264 ? 44.850 -10.614 130.757 1.00 25.95 433 LEU A N 1
ATOM 4638 C CA . LEU A 1 264 ? 45.618 -9.452 130.326 1.00 27.32 433 LEU A CA 1
ATOM 4639 C C . LEU A 1 264 ? 47.110 -9.786 130.230 1.00 21.52 433 LEU A C 1
ATOM 4640 O O . LEU A 1 264 ? 47.800 -9.300 129.328 1.00 28.11 433 LEU A O 1
ATOM 4656 N N A GLN A 1 265 ? 47.612 -10.615 131.157 0.53 29.36 434 GLN A N 1
ATOM 4657 N N B GLN A 1 265 ? 47.630 -10.634 131.115 0.47 29.77 434 GLN A N 1
ATOM 4658 C CA A GLN A 1 265 ? 48.988 -11.105 131.075 0.53 32.29 434 GLN A CA 1
ATOM 4659 C CA B GLN A 1 265 ? 49.036 -11.006 130.975 0.47 32.59 434 GLN A CA 1
ATOM 4660 C C A GLN A 1 265 ? 49.251 -11.755 129.717 0.53 32.63 434 GLN A C 1
ATOM 4661 C C B GLN A 1 265 ? 49.278 -11.770 129.680 0.47 32.57 434 GLN A C 1
ATOM 4662 O O A GLN A 1 265 ? 50.261 -11.479 129.060 0.53 32.27 434 GLN A O 1
ATOM 4663 O O B GLN A 1 265 ? 50.318 -11.597 129.032 0.47 31.19 434 GLN A O 1
ATOM 4690 N N . GLU A 1 266 ? 48.327 -12.605 129.266 1.00 32.94 435 GLU A N 1
ATOM 4691 C CA . GLU A 1 266 ? 48.491 -13.284 127.983 1.00 29.86 435 GLU A CA 1
ATOM 4692 C C . GLU A 1 266 ? 48.496 -12.297 126.827 1.00 27.76 435 GLU A C 1
ATOM 4693 O O . GLU A 1 266 ? 49.206 -12.499 125.845 1.00 28.29 435 GLU A O 1
ATOM 4705 N N A ILE A 1 267 ? 47.790 -11.171 126.907 0.45 31.75 436 ILE A N 1
ATOM 4706 N N B ILE A 1 267 ? 47.628 -11.284 126.934 0.55 30.27 436 ILE A N 1
ATOM 4707 C CA A ILE A 1 267 ? 47.928 -10.198 125.817 0.45 27.57 436 ILE A CA 1
ATOM 4708 C CA B ILE A 1 267 ? 47.480 -10.245 125.928 0.55 28.65 436 ILE A CA 1
ATOM 4709 C C A ILE A 1 267 ? 49.311 -9.558 125.846 0.45 26.64 436 ILE A C 1
ATOM 4710 C C B ILE A 1 267 ? 48.780 -9.473 125.785 0.55 23.06 436 ILE A C 1
ATOM 4711 O O A ILE A 1 267 ? 50.050 -9.589 124.858 0.45 29.28 436 ILE A O 1
ATOM 4712 O O B ILE A 1 267 ? 49.195 -9.157 124.676 0.55 22.12 436 ILE A O 1
ATOM 4743 N N A TYR A 1 268 ? 49.683 -8.953 126.979 0.45 26.24 437 TYR A N 1
ATOM 4744 N N B TYR A 1 268 ? 49.468 -9.193 126.902 0.55 27.68 437 TYR A N 1
ATOM 4745 C CA A TYR A 1 268 ? 50.957 -8.239 127.023 0.45 26.25 437 TYR A CA 1
ATOM 4746 C CA B TYR A 1 268 ? 50.659 -8.342 126.874 0.55 23.23 437 TYR A CA 1
ATOM 4747 C C A TYR A 1 268 ? 52.120 -9.140 126.721 0.45 37.96 437 TYR A C 1
ATOM 4748 C C B TYR A 1 268 ? 51.973 -9.120 126.705 0.55 37.54 437 TYR A C 1
ATOM 4749 O O A TYR A 1 268 ? 53.188 -8.647 126.338 0.45 36.10 437 TYR A O 1
ATOM 4750 O O B TYR A 1 268 ? 53.000 -8.507 126.390 0.55 37.72 437 TYR A O 1
ATOM 4785 N N . LYS A 1 269 ? 51.955 -10.443 126.898 1.00 44.66 438 LYS A N 1
ATOM 4786 C CA . LYS A 1 269 ? 53.046 -11.337 126.541 1.00 47.68 438 LYS A CA 1
ATOM 4787 C C . LYS A 1 269 ? 53.475 -11.093 125.098 1.00 43.60 438 LYS A C 1
ATOM 4788 O O . LYS A 1 269 ? 52.648 -11.091 124.180 1.00 44.21 438 LYS A O 1
ATOM 4807 N N A ASP A 1 270 ? 54.769 -10.868 124.899 0.66 43.58 439 ASP A N 1
ATOM 4808 N N B ASP A 1 270 ? 54.781 -10.888 124.917 0.34 44.65 439 ASP A N 1
ATOM 4809 C CA A ASP A 1 270 ? 55.359 -10.724 123.573 0.66 45.78 439 ASP A CA 1
ATOM 4810 C CA B ASP A 1 270 ? 55.442 -10.681 123.625 0.34 45.99 439 ASP A CA 1
ATOM 4811 C C A ASP A 1 270 ? 55.021 -9.392 122.901 0.66 43.74 439 ASP A C 1
ATOM 4812 C C B ASP A 1 270 ? 54.954 -9.424 122.890 0.34 44.49 439 ASP A C 1
ATOM 4813 O O A ASP A 1 270 ? 55.344 -9.206 121.716 0.66 50.30 439 ASP A O 1
ATOM 4814 O O B ASP A 1 270 ? 55.097 -9.321 121.667 0.34 50.96 439 ASP A O 1
ATOM 4831 N N . MET A 1 271 ? 54.398 -8.448 123.612 1.00 33.06 440 MET A N 1
ATOM 4832 C CA . MET A 1 271 ? 54.285 -7.080 123.112 1.00 28.16 440 MET A CA 1
ATOM 4833 C C . MET A 1 271 ? 55.545 -6.294 123.494 1.00 40.39 440 MET A C 1
ATOM 4834 O O . MET A 1 271 ? 56.190 -6.572 124.510 1.00 41.54 440 MET A O 1
ATOM 4848 N N . TYR A 1 272 ? 55.899 -5.315 122.669 1.00 45.27 441 TYR A N 1
ATOM 4849 C CA . TYR A 1 272 ? 57.081 -4.497 122.958 1.00 63.22 441 TYR A CA 1
ATOM 4850 C C . TYR A 1 272 ? 56.974 -3.118 122.319 1.00 73.06 441 TYR A C 1
ATOM 4851 O O . TYR A 1 272 ? 57.532 -2.147 122.843 1.00 69.16 441 TYR A O 1
ATOM 4870 N N . PRO B 1 1 ? 19.854 -37.751 140.923 1.00 61.99 170 PRO B N 1
ATOM 4871 C CA . PRO B 1 1 ? 20.033 -36.418 140.330 1.00 45.43 170 PRO B CA 1
ATOM 4872 C C . PRO B 1 1 ? 21.231 -36.356 139.381 1.00 30.76 170 PRO B C 1
ATOM 4873 O O . PRO B 1 1 ? 21.090 -35.879 138.258 1.00 30.19 170 PRO B O 1
ATOM 4884 N N . GLN B 1 2 ? 22.395 -36.828 139.835 1.00 32.67 171 GLN B N 1
ATOM 4885 C CA . GLN B 1 2 ? 23.587 -36.830 138.984 1.00 29.78 171 GLN B CA 1
ATOM 4886 C C . GLN B 1 2 ? 23.341 -37.550 137.669 1.00 24.15 171 GLN B C 1
ATOM 4887 O O . GLN B 1 2 ? 23.713 -37.064 136.591 1.00 27.50 171 GLN B O 1
ATOM 4901 N N . VAL B 1 3 ? 22.756 -38.744 137.737 1.00 31.34 172 VAL B N 1
ATOM 4902 C CA . VAL B 1 3 ? 22.598 -39.555 136.530 1.00 30.09 172 VAL B CA 1
ATOM 4903 C C . VAL B 1 3 ? 21.697 -38.844 135.524 1.00 29.50 172 VAL B C 1
ATOM 4904 O O . VAL B 1 3 ? 21.983 -38.810 134.315 1.00 26.46 172 VAL B O 1
ATOM 4917 N N . ALA B 1 4 ? 20.585 -38.269 136.007 1.00 28.07 173 ALA B N 1
ATOM 4918 C CA . ALA B 1 4 ? 19.674 -37.582 135.102 1.00 28.18 173 ALA B CA 1
ATOM 4919 C C . ALA B 1 4 ? 20.297 -36.313 134.527 1.00 26.46 173 ALA B C 1
ATOM 4920 O O . ALA B 1 4 ? 20.205 -36.073 133.317 1.00 26.84 173 ALA B O 1
ATOM 4927 N N . ASP B 1 5 ? 20.973 -35.500 135.351 1.00 23.81 174 ASP B N 1
ATOM 4928 C CA . ASP B 1 5 ? 21.627 -34.312 134.807 1.00 24.11 174 ASP B CA 1
ATOM 4929 C C . ASP B 1 5 ? 22.674 -34.689 133.764 1.00 24.03 174 ASP B C 1
ATOM 4930 O O . ASP B 1 5 ? 22.812 -34.025 132.734 1.00 24.78 174 ASP B O 1
ATOM 4939 N N . LEU B 1 6 ? 23.437 -35.748 134.020 1.00 25.01 175 LEU B N 1
ATOM 4940 C CA . LEU B 1 6 ? 24.485 -36.130 133.090 1.00 23.23 175 LEU B CA 1
ATOM 4941 C C . LEU B 1 6 ? 23.907 -36.748 131.827 1.00 20.91 175 LEU B C 1
ATOM 4942 O O . LEU B 1 6 ? 24.497 -36.624 130.736 1.00 20.49 175 LEU B O 1
ATOM 4958 N N . LYS B 1 7 ? 22.761 -37.401 131.940 1.00 23.94 176 LYS B N 1
ATOM 4959 C CA . LYS B 1 7 ? 22.111 -37.927 130.749 1.00 24.92 176 LYS B CA 1
ATOM 4960 C C . LYS B 1 7 ? 21.702 -36.792 129.814 1.00 25.39 176 LYS B C 1
ATOM 4961 O O . LYS B 1 7 ? 21.890 -36.875 128.592 1.00 22.94 176 LYS B O 1
ATOM 4980 N N . ALA B 1 8 ? 21.182 -35.703 130.377 1.00 25.72 177 ALA B N 1
ATOM 4981 C CA . ALA B 1 8 ? 20.804 -34.556 129.560 1.00 28.91 177 ALA B CA 1
ATOM 4982 C C . ALA B 1 8 ? 22.032 -33.926 128.917 1.00 26.95 177 ALA B C 1
ATOM 4983 O O . ALA B 1 8 ? 22.017 -33.586 127.728 1.00 23.27 177 ALA B O 1
ATOM 4990 N N . PHE B 1 9 ? 23.101 -33.775 129.703 1.00 24.74 178 PHE B N 1
ATOM 4991 C CA . PHE B 1 9 ? 24.376 -33.255 129.219 1.00 25.99 178 PHE B CA 1
ATOM 4992 C C . PHE B 1 9 ? 24.890 -34.085 128.053 1.00 24.30 178 PHE B C 1
ATOM 4993 O O . PHE B 1 9 ? 25.337 -33.544 127.029 1.00 22.76 178 PHE B O 1
ATOM 5010 N N . SER B 1 10 ? 24.820 -35.408 128.177 1.00 19.96 179 SER B N 1
ATOM 5011 C CA . SER B 1 10 ? 25.314 -36.283 127.121 1.00 22.21 179 SER B CA 1
ATOM 5012 C C . SER B 1 10 ? 24.507 -36.112 125.844 1.00 19.96 179 SER B C 1
ATOM 5013 O O . SER B 1 10 ? 25.060 -36.171 124.744 1.00 18.85 179 SER B O 1
ATOM 5021 N N . LYS B 1 11 ? 23.184 -35.937 125.972 1.00 24.04 180 LYS B N 1
ATOM 5022 C CA . LYS B 1 11 ? 22.351 -35.720 124.792 1.00 21.96 180 LYS B CA 1
ATOM 5023 C C . LYS B 1 11 ? 22.725 -34.415 124.081 1.00 18.73 180 LYS B C 1
ATOM 5024 O O . LYS B 1 11 ? 22.748 -34.369 122.850 1.00 21.85 180 LYS B O 1
ATOM 5043 N N . HIS B 1 12 ? 22.988 -33.332 124.831 1.00 18.05 181 HIS B N 1
ATOM 5044 C CA . HIS B 1 12 ? 23.444 -32.090 124.183 1.00 20.74 181 HIS B CA 1
ATOM 5045 C C . HIS B 1 12 ? 24.763 -32.294 123.427 1.00 18.50 181 HIS B C 1
ATOM 5046 O O . HIS B 1 12 ? 24.968 -31.742 122.332 1.00 19.84 181 HIS B O 1
ATOM 5060 N N . ILE B 1 13 ? 25.676 -33.085 123.980 1.00 17.77 182 ILE B N 1
ATOM 5061 C CA . ILE B 1 13 ? 26.946 -33.334 123.295 1.00 16.62 182 ILE B CA 1
ATOM 5062 C C . ILE B 1 13 ? 26.725 -34.177 122.042 1.00 13.87 182 ILE B C 1
ATOM 5063 O O . ILE B 1 13 ? 27.317 -33.923 120.984 1.00 15.65 182 ILE B O 1
ATOM 5079 N N . TYR B 1 14 ? 25.825 -35.159 122.128 1.00 17.00 183 TYR B N 1
ATOM 5080 C CA . TYR B 1 14 ? 25.496 -35.957 120.961 1.00 17.20 183 TYR B CA 1
ATOM 5081 C C . TYR B 1 14 ? 24.864 -35.098 119.878 1.00 18.35 183 TYR B C 1
ATOM 5082 O O . TYR B 1 14 ? 25.200 -35.238 118.693 1.00 17.47 183 TYR B O 1
ATOM 5100 N N . ASN B 1 15 ? 24.002 -34.164 120.262 1.00 21.18 184 ASN B N 1
ATOM 5101 C CA . ASN B 1 15 ? 23.392 -33.258 119.285 1.00 20.49 184 ASN B CA 1
ATOM 5102 C C . ASN B 1 15 ? 24.443 -32.403 118.584 1.00 17.67 184 ASN B C 1
ATOM 5103 O O . ASN B 1 15 ? 24.386 -32.217 117.354 1.00 19.35 184 ASN B O 1
ATOM 5114 N N . ALA B 1 16 ? 25.464 -31.953 119.322 1.00 15.45 185 ALA B N 1
ATOM 5115 C CA . ALA B 1 16 ? 26.553 -31.184 118.710 1.00 17.44 185 ALA B CA 1
ATOM 5116 C C . ALA B 1 16 ? 27.326 -32.028 117.698 1.00 17.13 185 ALA B C 1
ATOM 5117 O O . ALA B 1 16 ? 27.779 -31.534 116.659 1.00 16.53 185 ALA B O 1
ATOM 5124 N N . TYR B 1 17 ? 27.528 -33.300 118.016 1.00 14.53 186 TYR B N 1
ATOM 5125 C CA . TYR B 1 17 ? 28.200 -34.228 117.128 1.00 14.86 186 TYR B CA 1
ATOM 5126 C C . TYR B 1 17 ? 27.401 -34.419 115.849 1.00 14.48 186 TYR B C 1
ATOM 5127 O O . TYR B 1 17 ? 27.938 -34.286 114.740 1.00 15.29 186 TYR B O 1
ATOM 5145 N N . LEU B 1 18 ? 26.085 -34.650 115.979 1.00 15.06 187 LEU B N 1
ATOM 5146 C CA . LEU B 1 18 ? 25.277 -34.894 114.797 1.00 17.70 187 LEU B CA 1
ATOM 5147 C C . LEU B 1 18 ? 25.124 -33.643 113.933 1.00 19.66 187 LEU B C 1
ATOM 5148 O O . LEU B 1 18 ? 24.919 -33.756 112.728 1.00 19.56 187 LEU B O 1
ATOM 5164 N N . LYS B 1 19 ? 25.176 -32.451 114.539 1.00 17.20 188 LYS B N 1
ATOM 5165 C CA . LYS B 1 19 ? 25.068 -31.198 113.793 1.00 17.56 188 LYS B CA 1
ATOM 5166 C C . LYS B 1 19 ? 26.317 -30.924 112.967 1.00 19.82 188 LYS B C 1
ATOM 5167 O O . LYS B 1 19 ? 26.238 -30.282 111.910 1.00 21.52 188 LYS B O 1
ATOM 5186 N N . ASN B 1 20 ? 27.475 -31.355 113.436 1.00 15.69 189 ASN B N 1
ATOM 5187 C CA . ASN B 1 20 ? 28.731 -30.828 112.917 1.00 15.42 189 ASN B CA 1
ATOM 5188 C C . ASN B 1 20 ? 29.607 -31.798 112.138 1.00 20.53 189 ASN B C 1
ATOM 5189 O O . ASN B 1 20 ? 30.424 -31.339 111.344 1.00 21.40 189 ASN B O 1
ATOM 5200 N N . PHE B 1 21 ? 29.510 -33.104 112.343 1.00 16.66 190 PHE B N 1
ATOM 5201 C CA . PHE B 1 21 ? 30.433 -33.982 111.651 1.00 16.91 190 PHE B CA 1
ATOM 5202 C C . PHE B 1 21 ? 29.899 -34.478 110.320 1.00 16.63 190 PHE B C 1
ATOM 5203 O O . PHE B 1 21 ? 28.711 -34.714 110.144 1.00 14.96 190 PHE B O 1
ATOM 5220 N N . ASN B 1 22 ? 30.825 -34.580 109.370 1.00 19.90 191 ASN B N 1
ATOM 5221 C CA . ASN B 1 22 ? 30.505 -34.907 107.991 1.00 26.61 191 ASN B CA 1
ATOM 5222 C C . ASN B 1 22 ? 29.866 -36.279 107.871 1.00 16.58 191 ASN B C 1
ATOM 5223 O O . ASN B 1 22 ? 28.883 -36.453 107.141 1.00 18.89 191 ASN B O 1
ATOM 5234 N N . MET B 1 23 ? 30.447 -37.276 108.538 1.00 16.87 192 MET B N 1
ATOM 5235 C CA . MET B 1 23 ? 29.899 -38.618 108.436 1.00 22.28 192 MET B CA 1
ATOM 5236 C C . MET B 1 23 ? 29.859 -39.264 109.801 1.00 16.93 192 MET B C 1
ATOM 5237 O O . MET B 1 23 ? 30.794 -39.126 110.578 1.00 19.57 192 MET B O 1
ATOM 5251 N N . THR B 1 24 ? 28.773 -39.959 110.063 1.00 18.97 193 THR B N 1
ATOM 5252 C CA . THR B 1 24 ? 28.640 -40.729 111.293 1.00 20.85 193 THR B CA 1
ATOM 5253 C C . THR B 1 24 ? 29.310 -42.097 111.127 1.00 18.41 193 THR B C 1
ATOM 5254 O O . THR B 1 24 ? 29.414 -42.643 110.024 1.00 17.25 193 THR B O 1
ATOM 5265 N N . LYS B 1 25 ? 29.670 -42.701 112.254 1.00 17.76 194 LYS B N 1
ATOM 5266 C CA . LYS B 1 25 ? 30.084 -44.097 112.207 1.00 15.12 194 LYS B CA 1
ATOM 5267 C C . LYS B 1 25 ? 28.966 -45.000 111.706 1.00 15.20 194 LYS B C 1
ATOM 5268 O O . LYS B 1 25 ? 29.212 -45.933 110.924 1.00 16.01 194 LYS B O 1
ATOM 5287 N N . LYS B 1 26 ? 27.709 -44.729 112.101 1.00 14.57 195 LYS B N 1
ATOM 5288 C CA . LYS B 1 26 ? 26.598 -45.529 111.587 1.00 15.46 195 LYS B CA 1
ATOM 5289 C C . LYS B 1 26 ? 26.573 -45.530 110.054 1.00 17.73 195 LYS B C 1
ATOM 5290 O O . LYS B 1 26 ? 26.462 -46.587 109.424 1.00 19.95 195 LYS B O 1
ATOM 5309 N N A LYS B 1 27 ? 26.704 -44.348 109.452 0.60 15.40 196 LYS B N 1
ATOM 5310 N N B LYS B 1 27 ? 26.695 -44.369 109.421 0.40 15.34 196 LYS B N 1
ATOM 5311 C CA A LYS B 1 27 ? 26.739 -44.236 108.000 0.60 19.43 196 LYS B CA 1
ATOM 5312 C CA B LYS B 1 27 ? 26.679 -44.396 107.963 0.40 16.84 196 LYS B CA 1
ATOM 5313 C C A LYS B 1 27 ? 27.946 -44.966 107.429 0.60 18.64 196 LYS B C 1
ATOM 5314 C C B LYS B 1 27 ? 27.960 -45.015 107.408 0.40 18.78 196 LYS B C 1
ATOM 5315 O O A LYS B 1 27 ? 27.827 -45.738 106.464 0.60 20.41 196 LYS B O 1
ATOM 5316 O O B LYS B 1 27 ? 27.906 -45.766 106.423 0.40 19.35 196 LYS B O 1
ATOM 5353 N N . ALA B 1 28 ? 29.119 -44.724 108.011 1.00 16.15 197 ALA B N 1
ATOM 5354 C CA . ALA B 1 28 ? 30.347 -45.318 107.488 1.00 15.74 197 ALA B CA 1
ATOM 5355 C C . ALA B 1 28 ? 30.289 -46.852 107.528 1.00 18.55 197 ALA B C 1
ATOM 5356 O O . ALA B 1 28 ? 30.701 -47.522 106.569 1.00 17.26 197 ALA B O 1
ATOM 5363 N N . ARG B 1 29 ? 29.785 -47.438 108.633 1.00 17.44 198 ARG B N 1
ATOM 5364 C CA . ARG B 1 29 ? 29.799 -48.897 108.705 1.00 19.46 198 ARG B CA 1
ATOM 5365 C C . ARG B 1 29 ? 28.817 -49.502 107.717 1.00 20.46 198 ARG B C 1
ATOM 5366 O O . ARG B 1 29 ? 29.076 -50.585 107.170 1.00 23.85 198 ARG B O 1
ATOM 5387 N N . SER B 1 30 ? 27.707 -48.815 107.444 1.00 23.87 199 SER B N 1
ATOM 5388 C CA . SER B 1 30 ? 26.764 -49.321 106.458 1.00 24.10 199 SER B CA 1
ATOM 5389 C C . SER B 1 30 ? 27.390 -49.325 105.071 1.00 24.42 199 SER B C 1
ATOM 5390 O O . SER B 1 30 ? 27.191 -50.274 104.304 1.00 25.07 199 SER B O 1
ATOM 5398 N N . ILE B 1 31 ? 28.180 -48.299 104.735 1.00 20.61 200 ILE B N 1
ATOM 5399 C CA . ILE B 1 31 ? 28.905 -48.323 103.458 1.00 23.76 200 ILE B CA 1
ATOM 5400 C C . ILE B 1 31 ? 29.940 -49.442 103.454 1.00 26.37 200 ILE B C 1
ATOM 5401 O O . ILE B 1 31 ? 30.040 -50.219 102.497 1.00 28.45 200 ILE B O 1
ATOM 5417 N N . LEU B 1 32 ? 30.757 -49.513 104.499 1.00 22.70 201 LEU B N 1
ATOM 5418 C CA . LEU B 1 32 ? 31.853 -50.484 104.529 1.00 24.38 201 LEU B CA 1
ATOM 5419 C C . LEU B 1 32 ? 31.357 -51.926 104.520 1.00 32.06 201 LEU B C 1
ATOM 5420 O O . LEU B 1 32 ? 32.067 -52.810 104.028 1.00 35.33 201 LEU B O 1
ATOM 5436 N N . THR B 1 33 ? 30.180 -52.202 105.087 1.00 28.26 202 THR B N 1
ATOM 5437 C CA . THR B 1 33 ? 29.687 -53.575 105.114 1.00 30.99 202 THR B CA 1
ATOM 5438 C C . THR B 1 33 ? 28.815 -53.920 103.922 1.00 39.38 202 THR B C 1
ATOM 5439 O O . THR B 1 33 ? 28.363 -55.063 103.829 1.00 51.64 202 THR B O 1
ATOM 5450 N N . GLY B 1 34 ? 28.556 -52.973 103.024 1.00 41.82 203 GLY B N 1
ATOM 5451 C CA . GLY B 1 34 ? 27.645 -53.192 101.916 1.00 47.87 203 GLY B CA 1
ATOM 5452 C C . GLY B 1 34 ? 26.169 -53.098 102.260 1.00 51.98 203 GLY B C 1
ATOM 5453 O O . GLY B 1 34 ? 25.325 -53.281 101.369 1.00 46.72 203 GLY B O 1
ATOM 5457 N N . LYS B 1 35 ? 25.822 -52.790 103.511 1.00 53.34 204 LYS B N 1
ATOM 5458 C CA . LYS B 1 35 ? 24.430 -52.818 103.948 1.00 57.56 204 LYS B CA 1
ATOM 5459 C C . LYS B 1 35 ? 23.588 -51.683 103.379 1.00 75.91 204 LYS B C 1
ATOM 5460 O O . LYS B 1 35 ? 22.365 -51.697 103.563 1.00 84.44 204 LYS B O 1
ATOM 5479 N N . ALA B 1 36 ? 24.188 -50.715 102.691 1.00 80.60 205 ALA B N 1
ATOM 5480 C CA . ALA B 1 36 ? 23.504 -49.457 102.419 1.00 75.17 205 ALA B CA 1
ATOM 5481 C C . ALA B 1 36 ? 22.842 -49.378 101.045 1.00 87.23 205 ALA B C 1
ATOM 5482 O O . ALA B 1 36 ? 21.637 -49.114 100.971 1.00 100.82 205 ALA B O 1
ATOM 5489 N N . SER B 1 37 ? 23.583 -49.601 99.953 1.00 76.17 206 SER B N 1
ATOM 5490 C CA . SER B 1 37 ? 23.382 -48.776 98.773 1.00 49.75 206 SER B CA 1
ATOM 5491 C C . SER B 1 37 ? 23.230 -49.504 97.441 1.00 58.69 206 SER B C 1
ATOM 5492 O O . SER B 1 37 ? 23.706 -50.624 97.227 1.00 60.53 206 SER B O 1
ATOM 5500 N N . HIS B 1 38 ? 22.500 -48.812 96.561 1.00 48.12 207 HIS B N 1
ATOM 5501 C CA A HIS B 1 38 ? 22.512 -49.008 95.115 0.61 47.47 207 HIS B CA 1
ATOM 5502 C CA B HIS B 1 38 ? 22.510 -48.987 95.115 0.39 46.96 207 HIS B CA 1
ATOM 5503 C C . HIS B 1 38 ? 23.871 -48.669 94.501 1.00 50.59 207 HIS B C 1
ATOM 5504 O O . HIS B 1 38 ? 24.034 -48.780 93.278 1.00 40.29 207 HIS B O 1
ATOM 5529 N N . THR B 1 39 ? 24.832 -48.248 95.324 1.00 44.15 208 THR B N 1
ATOM 5530 C CA . THR B 1 39 ? 26.182 -47.886 94.923 1.00 60.91 208 THR B CA 1
ATOM 5531 C C . THR B 1 39 ? 27.172 -48.491 95.910 1.00 49.28 208 THR B C 1
ATOM 5532 O O . THR B 1 39 ? 26.860 -48.691 97.084 1.00 52.37 208 THR B O 1
ATOM 5543 N N . ALA B 1 40 ? 28.364 -48.782 95.425 1.00 41.10 209 ALA B N 1
ATOM 5544 C CA . ALA B 1 40 ? 29.457 -49.206 96.274 1.00 40.42 209 ALA B CA 1
ATOM 5545 C C . ALA B 1 40 ? 30.626 -48.275 96.024 1.00 33.52 209 ALA B C 1
ATOM 5546 O O . ALA B 1 40 ? 30.742 -47.700 94.934 1.00 31.83 209 ALA B O 1
ATOM 5553 N N . PRO B 1 41 ? 31.509 -48.120 97.002 1.00 25.38 210 PRO B N 1
ATOM 5554 C CA . PRO B 1 41 ? 32.629 -47.198 96.837 1.00 21.61 210 PRO B CA 1
ATOM 5555 C C . PRO B 1 41 ? 33.542 -47.695 95.734 1.00 23.97 210 PRO B C 1
ATOM 5556 O O . PRO B 1 41 ? 33.731 -48.899 95.565 1.00 26.40 210 PRO B O 1
ATOM 5567 N N . PHE B 1 42 ? 34.095 -46.749 94.987 1.00 23.57 211 PHE B N 1
ATOM 5568 C CA . PHE B 1 42 ? 35.135 -47.050 94.008 1.00 23.56 211 PHE B CA 1
ATOM 5569 C C . PHE B 1 42 ? 36.439 -47.370 94.724 1.00 22.75 211 PHE B C 1
ATOM 5570 O O . PHE B 1 42 ? 36.904 -46.593 95.564 1.00 19.84 211 PHE B O 1
ATOM 5587 N N . VAL B 1 43 ? 37.028 -48.519 94.407 1.00 20.97 212 VAL B N 1
ATOM 5588 C CA . VAL B 1 43 ? 38.237 -48.963 95.099 1.00 18.79 212 VAL B CA 1
ATOM 5589 C C . VAL B 1 43 ? 39.485 -48.398 94.434 1.00 19.03 212 VAL B C 1
ATOM 5590 O O . VAL B 1 43 ? 39.772 -48.668 93.253 1.00 19.94 212 VAL B O 1
ATOM 5603 N N . ILE B 1 44 ? 40.244 -47.652 95.221 1.00 19.24 213 ILE B N 1
ATOM 5604 C CA . ILE B 1 44 ? 41.544 -47.112 94.837 1.00 16.69 213 ILE B CA 1
ATOM 5605 C C . ILE B 1 44 ? 42.596 -48.046 95.412 1.00 17.46 213 ILE B C 1
ATOM 5606 O O . ILE B 1 44 ? 42.797 -48.116 96.632 1.00 17.10 213 ILE B O 1
ATOM 5622 N N . HIS B 1 45 ? 43.298 -48.759 94.542 1.00 19.78 214 HIS B N 1
ATOM 5623 C CA . HIS B 1 45 ? 44.278 -49.729 94.996 1.00 16.37 214 HIS B CA 1
ATOM 5624 C C . HIS B 1 45 ? 45.591 -49.669 94.226 1.00 21.35 214 HIS B C 1
ATOM 5625 O O . HIS B 1 45 ? 46.464 -50.511 94.475 1.00 21.89 214 HIS B O 1
ATOM 5639 N N . ASP B 1 46 ? 45.749 -48.726 93.292 1.00 19.64 215 ASP B N 1
ATOM 5640 C CA . ASP B 1 46 ? 46.953 -48.628 92.462 1.00 18.88 215 ASP B CA 1
ATOM 5641 C C . ASP B 1 46 ? 46.927 -47.280 91.726 1.00 19.74 215 ASP B C 1
ATOM 5642 O O . ASP B 1 46 ? 46.009 -46.466 91.901 1.00 20.16 215 ASP B O 1
ATOM 5651 N N A ILE B 1 47 ? 47.964 -47.033 90.925 0.64 20.03 216 ILE B N 1
ATOM 5652 N N B ILE B 1 47 ? 47.976 -47.026 90.942 0.36 19.87 216 ILE B N 1
ATOM 5653 C CA A ILE B 1 47 ? 48.076 -45.730 90.277 0.64 21.92 216 ILE B CA 1
ATOM 5654 C CA B ILE B 1 47 ? 48.079 -45.738 90.261 0.36 21.31 216 ILE B CA 1
ATOM 5655 C C A ILE B 1 47 ? 46.912 -45.488 89.321 0.64 20.26 216 ILE B C 1
ATOM 5656 C C B ILE B 1 47 ? 46.868 -45.513 89.370 0.36 20.51 216 ILE B C 1
ATOM 5657 O O A ILE B 1 47 ? 46.355 -44.384 89.277 0.64 18.41 216 ILE B O 1
ATOM 5658 O O B ILE B 1 47 ? 46.203 -44.474 89.459 0.36 20.92 216 ILE B O 1
ATOM 5689 N N . GLU B 1 48 ? 46.551 -46.489 88.511 1.00 20.35 217 GLU B N 1
ATOM 5690 C CA . GLU B 1 48 ? 45.490 -46.291 87.524 1.00 22.69 217 GLU B CA 1
ATOM 5691 C C . GLU B 1 48 ? 44.161 -45.948 88.198 1.00 21.23 217 GLU B C 1
ATOM 5692 O O . GLU B 1 48 ? 43.426 -45.062 87.737 1.00 21.90 217 GLU B O 1
ATOM 5704 N N . THR B 1 49 ? 43.823 -46.647 89.291 1.00 20.79 218 THR B N 1
ATOM 5705 C CA . THR B 1 49 ? 42.554 -46.346 89.949 1.00 23.35 218 THR B CA 1
ATOM 5706 C C . THR B 1 49 ? 42.624 -45.037 90.730 1.00 20.73 218 THR B C 1
ATOM 5707 O O . THR B 1 49 ? 41.611 -44.341 90.850 1.00 22.47 218 THR B O 1
ATOM 5718 N N . LEU B 1 50 ? 43.797 -44.661 91.239 1.00 19.15 219 LEU B N 1
ATOM 5719 C CA . LEU B 1 50 ? 43.930 -43.333 91.837 1.00 20.02 219 LEU B CA 1
ATOM 5720 C C . LEU B 1 50 ? 43.628 -42.265 90.792 1.00 22.39 219 LEU B C 1
ATOM 5721 O O . LEU B 1 50 ? 42.877 -41.327 91.052 1.00 21.38 219 LEU B O 1
ATOM 5737 N N . TRP B 1 51 ? 44.169 -42.419 89.580 1.00 21.98 220 TRP B N 1
ATOM 5738 C CA . TRP B 1 51 ? 43.912 -41.442 88.525 1.00 21.60 220 TRP B CA 1
ATOM 5739 C C . TRP B 1 51 ? 42.436 -41.414 88.152 1.00 21.39 220 TRP B C 1
ATOM 5740 O O . TRP B 1 51 ? 41.856 -40.342 87.977 1.00 24.57 220 TRP B O 1
ATOM 5761 N N . GLN B 1 52 ? 41.815 -42.585 88.001 1.00 21.97 221 GLN B N 1
ATOM 5762 C CA . GLN B 1 52 ? 40.400 -42.638 87.657 1.00 22.17 221 GLN B CA 1
ATOM 5763 C C . GLN B 1 52 ? 39.550 -41.988 88.737 1.00 27.11 221 GLN B C 1
ATOM 5764 O O . GLN B 1 52 ? 38.530 -41.351 88.439 1.00 28.07 221 GLN B O 1
ATOM 5778 N N . ALA B 1 53 ? 39.948 -42.150 89.986 1.00 25.09 222 ALA B N 1
ATOM 5779 C CA . ALA B 1 53 ? 39.210 -41.523 91.085 1.00 21.29 222 ALA B CA 1
ATOM 5780 C C . ALA B 1 53 ? 39.312 -40.003 91.036 1.00 29.41 222 ALA B C 1
ATOM 5781 O O . ALA B 1 53 ? 38.345 -39.307 91.356 1.00 29.56 222 ALA B O 1
ATOM 5788 N N . GLU B 1 54 ? 40.480 -39.467 90.686 1.00 24.42 223 GLU B N 1
ATOM 5789 C CA . GLU B 1 54 ? 40.617 -38.021 90.549 1.00 24.85 223 GLU B CA 1
ATOM 5790 C C . GLU B 1 54 ? 39.870 -37.521 89.329 1.00 30.35 223 GLU B C 1
ATOM 5791 O O . GLU B 1 54 ? 39.402 -36.377 89.313 1.00 37.19 223 GLU B O 1
ATOM 5803 N N . LYS B 1 55 ? 39.765 -38.348 88.287 1.00 28.43 224 LYS B N 1
ATOM 5804 C CA . LYS B 1 55 ? 38.944 -37.996 87.130 1.00 34.83 224 LYS B CA 1
ATOM 5805 C C . LYS B 1 55 ? 37.453 -38.071 87.443 1.00 41.04 224 LYS B C 1
ATOM 5806 O O . LYS B 1 55 ? 36.668 -37.343 86.831 1.00 48.78 224 LYS B O 1
ATOM 5825 N N . GLY B 1 56 ? 37.047 -38.935 88.378 1.00 35.61 225 GLY B N 1
ATOM 5826 C CA . GLY B 1 56 ? 35.670 -39.399 88.434 1.00 30.52 225 GLY B CA 1
ATOM 5827 C C . GLY B 1 56 ? 34.910 -39.307 89.739 1.00 36.27 225 GLY B C 1
ATOM 5828 O O . GLY B 1 56 ? 33.681 -39.418 89.713 1.00 37.68 225 GLY B O 1
ATOM 5832 N N . LEU B 1 57 ? 35.582 -39.143 90.877 1.00 32.92 226 LEU B N 1
ATOM 5833 C CA . LEU B 1 57 ? 34.898 -38.942 92.148 1.00 32.09 226 LEU B CA 1
ATOM 5834 C C . LEU B 1 57 ? 34.832 -37.465 92.493 1.00 43.69 226 LEU B C 1
ATOM 5835 O O . LEU B 1 57 ? 35.618 -36.646 92.009 1.00 33.11 226 LEU B O 1
ATOM 5851 N N . VAL B 1 58 ? 33.884 -37.143 93.367 1.00 35.49 227 VAL B N 1
ATOM 5852 C CA . VAL B 1 58 ? 33.672 -35.777 93.821 1.00 37.04 227 VAL B CA 1
ATOM 5853 C C . VAL B 1 58 ? 34.432 -35.598 95.123 1.00 32.36 227 VAL B C 1
ATOM 5854 O O . VAL B 1 58 ? 34.141 -36.269 96.120 1.00 31.60 227 VAL B O 1
ATOM 5867 N N . TRP B 1 59 ? 35.405 -34.698 95.122 1.00 31.52 228 TRP B N 1
ATOM 5868 C CA . TRP B 1 59 ? 36.190 -34.397 96.307 1.00 35.75 228 TRP B CA 1
ATOM 5869 C C . TRP B 1 59 ? 35.786 -33.033 96.844 1.00 40.87 228 TRP B C 1
ATOM 5870 O O . TRP B 1 59 ? 35.493 -32.122 96.065 1.00 32.45 228 TRP B O 1
ATOM 5891 N N . LYS B 1 60 ? 35.768 -32.897 98.183 1.00 33.83 229 LYS B N 1
ATOM 5892 C CA . LYS B 1 60 ? 35.457 -31.604 98.790 1.00 43.54 229 LYS B CA 1
ATOM 5893 C C . LYS B 1 60 ? 36.481 -30.557 98.371 1.00 34.22 229 LYS B C 1
ATOM 5894 O O . LYS B 1 60 ? 36.134 -29.396 98.112 1.00 40.64 229 LYS B O 1
ATOM 5913 N N . GLN B 1 61 ? 37.744 -30.953 98.280 1.00 31.33 230 GLN B N 1
ATOM 5914 C CA . GLN B 1 61 ? 38.790 -30.096 97.740 1.00 37.05 230 GLN B CA 1
ATOM 5915 C C . GLN B 1 61 ? 39.023 -30.477 96.283 1.00 39.26 230 GLN B C 1
ATOM 5916 O O . GLN B 1 61 ? 39.522 -31.571 95.995 1.00 31.52 230 GLN B O 1
ATOM 5930 N N . LEU B 1 62 ? 38.689 -29.557 95.381 1.00 32.36 231 LEU B N 1
ATOM 5931 C CA . LEU B 1 62 ? 38.945 -29.750 93.964 1.00 33.81 231 LEU B CA 1
ATOM 5932 C C . LEU B 1 62 ? 40.437 -29.917 93.719 1.00 35.83 231 LEU B C 1
ATOM 5933 O O . LEU B 1 62 ? 41.268 -29.216 94.306 1.00 35.80 231 LEU B O 1
ATOM 5949 N N . VAL B 1 63 ? 40.773 -30.859 92.834 1.00 35.36 232 VAL B N 1
ATOM 5950 C CA . VAL B 1 63 ? 42.172 -31.210 92.629 1.00 36.32 232 VAL B CA 1
ATOM 5951 C C . VAL B 1 63 ? 42.974 -30.000 92.175 1.00 45.12 232 VAL B C 1
ATOM 5952 O O . VAL B 1 63 ? 44.164 -29.881 92.497 1.00 39.55 232 VAL B O 1
ATOM 5965 N N B ASN B 1 64 ? 42.336 -29.083 91.433 0.54 51.16 233 ASN B N 1
ATOM 5966 N N C ASN B 1 64 ? 42.363 -29.086 91.419 0.46 51.25 233 ASN B N 1
ATOM 5967 C CA B ASN B 1 64 ? 43.021 -27.906 90.908 0.54 48.42 233 ASN B CA 1
ATOM 5968 C CA C ASN B 1 64 ? 43.132 -27.955 90.913 0.46 48.52 233 ASN B CA 1
ATOM 5969 C C B ASN B 1 64 ? 43.561 -27.012 92.017 0.54 48.29 233 ASN B C 1
ATOM 5970 C C C ASN B 1 64 ? 43.562 -26.992 92.016 0.46 48.27 233 ASN B C 1
ATOM 5971 O O B ASN B 1 64 ? 44.501 -26.245 91.780 0.54 52.01 233 ASN B O 1
ATOM 5972 O O C ASN B 1 64 ? 44.426 -26.144 91.766 0.46 52.42 233 ASN B O 1
ATOM 5993 N N . GLY B 1 65 ? 43.008 -27.113 93.222 1.00 37.55 234 GLY B N 1
ATOM 5994 C CA . GLY B 1 65 ? 43.417 -26.314 94.353 1.00 37.46 234 GLY B CA 1
ATOM 5995 C C . GLY B 1 65 ? 44.349 -26.993 95.336 1.00 45.98 234 GLY B C 1
ATOM 5996 O O . GLY B 1 65 ? 44.714 -26.372 96.339 1.00 46.27 234 GLY B O 1
ATOM 6000 N N . LEU B 1 66 ? 44.708 -28.259 95.117 1.00 44.46 235 LEU B N 1
ATOM 6001 C CA . LEU B 1 66 ? 45.754 -28.870 95.915 1.00 43.99 235 LEU B CA 1
ATOM 6002 C C . LEU B 1 66 ? 47.046 -28.147 95.611 1.00 35.25 235 LEU B C 1
ATOM 6003 O O . LEU B 1 66 ? 47.159 -27.494 94.576 1.00 37.12 235 LEU B O 1
ATOM 6019 N N . PRO B 1 67 ? 48.057 -28.263 96.466 1.00 28.37 236 PRO B N 1
ATOM 6020 C CA . PRO B 1 67 ? 49.351 -27.733 96.087 1.00 27.15 236 PRO B CA 1
ATOM 6021 C C . PRO B 1 67 ? 49.803 -28.353 94.783 1.00 25.62 236 PRO B C 1
ATOM 6022 O O . PRO B 1 67 ? 49.339 -29.445 94.431 1.00 33.70 236 PRO B O 1
ATOM 6033 N N . PRO B 1 68 ? 50.719 -27.702 94.074 1.00 30.75 237 PRO B N 1
ATOM 6034 C CA . PRO B 1 68 ? 51.168 -28.211 92.770 1.00 29.10 237 PRO B CA 1
ATOM 6035 C C . PRO B 1 68 ? 51.655 -29.645 92.838 1.00 33.11 237 PRO B C 1
ATOM 6036 O O . PRO B 1 68 ? 52.338 -30.046 93.784 1.00 29.62 237 PRO B O 1
ATOM 6047 N N . TYR B 1 69 ? 51.351 -30.397 91.784 1.00 31.01 238 TYR B N 1
ATOM 6048 C CA . TYR B 1 69 ? 51.664 -31.818 91.738 1.00 23.22 238 TYR B CA 1
ATOM 6049 C C . TYR B 1 69 ? 53.167 -32.055 91.817 1.00 25.88 238 TYR B C 1
ATOM 6050 O O . TYR B 1 69 ? 53.951 -31.390 91.132 1.00 29.78 238 TYR B O 1
ATOM 6068 N N . LYS B 1 70 ? 53.576 -33.033 92.652 1.00 22.00 239 LYS B N 1
ATOM 6069 C CA . LYS B 1 70 ? 54.978 -33.457 92.706 1.00 22.52 239 LYS B CA 1
ATOM 6070 C C . LYS B 1 70 ? 55.175 -34.912 92.295 1.00 24.19 239 LYS B C 1
ATOM 6071 O O . LYS B 1 70 ? 55.945 -35.185 91.378 1.00 26.13 239 LYS B O 1
ATOM 6090 N N . GLU B 1 71 ? 54.462 -35.848 92.923 1.00 21.76 240 GLU B N 1
ATOM 6091 C CA . GLU B 1 71 ? 54.562 -37.288 92.664 1.00 17.85 240 GLU B CA 1
ATOM 6092 C C . GLU B 1 71 ? 53.403 -37.985 93.393 1.00 23.49 240 GLU B C 1
ATOM 6093 O O . GLU B 1 71 ? 52.691 -37.377 94.187 1.00 18.04 240 GLU B O 1
ATOM 6105 N N . ILE B 1 72 ? 53.244 -39.286 93.137 1.00 21.24 241 ILE B N 1
ATOM 6106 C CA . ILE B 1 72 ? 52.094 -40.037 93.633 1.00 22.24 241 ILE B CA 1
ATOM 6107 C C . ILE B 1 72 ? 52.006 -39.997 95.169 1.00 17.17 241 ILE B C 1
ATOM 6108 O O . ILE B 1 72 ? 50.944 -39.727 95.742 1.00 18.03 241 ILE B O 1
ATOM 6124 N N . SER B 1 73 ? 53.114 -40.320 95.855 1.00 16.62 242 SER B N 1
ATOM 6125 C CA . SER B 1 73 ? 53.087 -40.416 97.305 1.00 13.26 242 SER B CA 1
ATOM 6126 C C . SER B 1 73 ? 52.772 -39.069 97.928 1.00 14.26 242 SER B C 1
ATOM 6127 O O . SER B 1 73 ? 52.060 -39.012 98.947 1.00 16.67 242 SER B O 1
ATOM 6135 N N . VAL B 1 74 ? 53.319 -37.992 97.361 1.00 15.99 243 VAL B N 1
ATOM 6136 C CA . VAL B 1 74 ? 53.039 -36.642 97.848 1.00 13.79 243 VAL B CA 1
ATOM 6137 C C . VAL B 1 74 ? 51.599 -36.256 97.566 1.00 15.42 243 VAL B C 1
ATOM 6138 O O . VAL B 1 74 ? 50.944 -35.595 98.387 1.00 15.51 243 VAL B O 1
ATOM 6151 N N . HIS B 1 75 ? 51.077 -36.638 96.396 1.00 14.19 244 HIS B N 1
ATOM 6152 C CA . HIS B 1 75 ? 49.670 -36.369 96.107 1.00 12.80 244 HIS B CA 1
ATOM 6153 C C . HIS B 1 75 ? 48.770 -37.001 97.159 1.00 14.91 244 HIS B C 1
ATOM 6154 O O . HIS B 1 75 ? 47.826 -36.372 97.641 1.00 15.68 244 HIS B O 1
ATOM 6168 N N . VAL B 1 76 ? 49.045 -38.250 97.525 1.00 16.19 245 VAL B N 1
ATOM 6169 C CA . VAL B 1 76 ? 48.275 -38.907 98.569 1.00 14.29 245 VAL B CA 1
ATOM 6170 C C . VAL B 1 76 ? 48.391 -38.115 99.857 1.00 15.70 245 VAL B C 1
ATOM 6171 O O . VAL B 1 76 ? 47.391 -37.873 100.530 1.00 15.03 245 VAL B O 1
ATOM 6184 N N . PHE B 1 77 ? 49.615 -37.684 100.197 1.00 12.97 246 PHE B N 1
ATOM 6185 C CA . PHE B 1 77 ? 49.816 -36.867 101.397 1.00 11.11 246 PHE B CA 1
ATOM 6186 C C . PHE B 1 77 ? 48.973 -35.595 101.340 1.00 14.90 246 PHE B C 1
ATOM 6187 O O . PHE B 1 77 ? 48.363 -35.200 102.335 1.00 15.10 246 PHE B O 1
ATOM 6204 N N . TYR B 1 78 ? 48.933 -34.928 100.186 1.00 14.24 247 TYR B N 1
ATOM 6205 C CA . TYR B 1 78 ? 48.128 -33.713 100.067 1.00 13.79 247 TYR B CA 1
ATOM 6206 C C . TYR B 1 78 ? 46.634 -33.989 100.277 1.00 16.87 247 TYR B C 1
ATOM 6207 O O . TYR B 1 78 ? 45.927 -33.173 100.885 1.00 17.23 247 TYR B O 1
ATOM 6225 N N . ARG B 1 79 ? 46.123 -35.122 99.784 1.00 14.15 248 ARG B N 1
ATOM 6226 C CA . ARG B 1 79 ? 44.731 -35.466 100.052 1.00 15.51 248 ARG B CA 1
ATOM 6227 C C . ARG B 1 79 ? 44.510 -35.737 101.532 1.00 15.97 248 ARG B C 1
ATOM 6228 O O . ARG B 1 79 ? 43.490 -35.331 102.087 1.00 16.69 248 ARG B O 1
ATOM 6249 N N . CYS B 1 80 ? 45.467 -36.395 102.191 1.00 11.88 249 CYS B N 1
ATOM 6250 C CA . CYS B 1 80 ? 45.382 -36.614 103.638 1.00 13.54 249 CYS B CA 1
ATOM 6251 C C . CYS B 1 80 ? 45.362 -35.290 104.383 1.00 15.53 249 CYS B C 1
ATOM 6252 O O . CYS B 1 80 ? 44.621 -35.135 105.378 1.00 13.67 249 CYS B O 1
ATOM 6260 N N . GLN B 1 81 ? 46.251 -34.373 103.987 1.00 12.63 250 GLN B N 1
ATOM 6261 C CA . GLN B 1 81 ? 46.383 -33.075 104.640 1.00 12.92 250 GLN B CA 1
ATOM 6262 C C . GLN B 1 81 ? 45.118 -32.241 104.453 1.00 14.66 250 GLN B C 1
ATOM 6263 O O . GLN B 1 81 ? 44.643 -31.584 105.399 1.00 14.89 250 GLN B O 1
ATOM 6277 N N A CYS B 1 82 ? 44.523 -32.276 103.261 0.66 14.17 251 CYS B N 1
ATOM 6278 N N B CYS B 1 82 ? 44.545 -32.281 103.256 0.34 15.32 251 CYS B N 1
ATOM 6279 C CA A CYS B 1 82 ? 43.296 -31.518 103.032 0.66 18.27 251 CYS B CA 1
ATOM 6280 C CA B CYS B 1 82 ? 43.316 -31.548 103.006 0.34 18.71 251 CYS B CA 1
ATOM 6281 C C A CYS B 1 82 ? 42.168 -32.024 103.916 0.66 18.02 251 CYS B C 1
ATOM 6282 C C B CYS B 1 82 ? 42.203 -32.024 103.930 0.34 17.65 251 CYS B C 1
ATOM 6283 O O A CYS B 1 82 ? 41.455 -31.229 104.541 0.66 17.82 251 CYS B O 1
ATOM 6284 O O B CYS B 1 82 ? 41.527 -31.215 104.576 0.34 16.87 251 CYS B O 1
ATOM 6299 N N . THR B 1 83 ? 42.025 -33.342 104.037 1.00 14.36 252 THR B N 1
ATOM 6300 C CA . THR B 1 83 ? 40.958 -33.879 104.863 1.00 17.43 252 THR B CA 1
ATOM 6301 C C . THR B 1 83 ? 41.234 -33.594 106.334 1.00 14.50 252 THR B C 1
ATOM 6302 O O . THR B 1 83 ? 40.314 -33.338 107.110 1.00 16.35 252 THR B O 1
ATOM 6313 N N . THR B 1 84 ? 42.516 -33.622 106.731 1.00 12.83 253 THR B N 1
ATOM 6314 C CA . THR B 1 84 ? 42.866 -33.284 108.111 1.00 12.60 253 THR B CA 1
ATOM 6315 C C . THR B 1 84 ? 42.404 -31.861 108.453 1.00 13.09 253 THR B C 1
ATOM 6316 O O . THR B 1 84 ? 41.768 -31.618 109.501 1.00 14.15 253 THR B O 1
ATOM 6327 N N . VAL B 1 85 ? 42.703 -30.906 107.580 1.00 13.38 254 VAL B N 1
ATOM 6328 C CA . VAL B 1 85 ? 42.329 -29.520 107.845 1.00 13.43 254 VAL B CA 1
ATOM 6329 C C . VAL B 1 85 ? 40.811 -29.377 107.884 1.00 15.39 254 VAL B C 1
ATOM 6330 O O . VAL B 1 85 ? 40.270 -28.673 108.742 1.00 15.02 254 VAL B O 1
ATOM 6343 N N A GLU B 1 86 ? 40.111 -30.029 106.949 0.50 14.14 255 GLU B N 1
ATOM 6344 N N B GLU B 1 86 ? 40.095 -30.049 106.984 0.50 14.52 255 GLU B N 1
ATOM 6345 C CA A GLU B 1 86 ? 38.643 -30.077 106.968 0.50 14.78 255 GLU B CA 1
ATOM 6346 C CA B GLU B 1 86 ? 38.630 -29.982 107.025 0.50 15.27 255 GLU B CA 1
ATOM 6347 C C A GLU B 1 86 ? 38.114 -30.560 108.316 0.50 16.42 255 GLU B C 1
ATOM 6348 C C B GLU B 1 86 ? 38.079 -30.568 108.328 0.50 16.62 255 GLU B C 1
ATOM 6349 O O A GLU B 1 86 ? 37.143 -30.004 108.847 0.50 16.47 255 GLU B O 1
ATOM 6350 O O B GLU B 1 86 ? 37.053 -30.095 108.839 0.50 16.02 255 GLU B O 1
ATOM 6373 N N . THR B 1 87 ? 38.716 -31.620 108.857 1.00 13.68 256 THR B N 1
ATOM 6374 C CA . THR B 1 87 ? 38.262 -32.202 110.112 1.00 14.64 256 THR B CA 1
ATOM 6375 C C . THR B 1 87 ? 38.580 -31.272 111.281 1.00 14.70 256 THR B C 1
ATOM 6376 O O . THR B 1 87 ? 37.818 -31.221 112.256 1.00 13.91 256 THR B O 1
ATOM 6387 N N . VAL B 1 88 ? 39.679 -30.513 111.206 1.00 13.09 257 VAL B N 1
ATOM 6388 C CA . VAL B 1 88 ? 39.921 -29.498 112.243 1.00 13.59 257 VAL B CA 1
ATOM 6389 C C . VAL B 1 88 ? 38.780 -28.489 112.274 1.00 14.22 257 VAL B C 1
ATOM 6390 O O . VAL B 1 88 ? 38.333 -28.062 113.354 1.00 13.49 257 VAL B O 1
ATOM 6403 N N A ARG B 1 89 ? 38.272 -28.104 111.100 0.52 15.58 258 ARG B N 1
ATOM 6404 N N B ARG B 1 89 ? 38.322 -28.040 111.101 0.48 13.81 258 ARG B N 1
ATOM 6405 C CA A ARG B 1 89 ? 37.171 -27.147 111.037 0.52 16.58 258 ARG B CA 1
ATOM 6406 C CA B ARG B 1 89 ? 37.160 -27.159 111.049 0.48 16.73 258 ARG B CA 1
ATOM 6407 C C A ARG B 1 89 ? 35.883 -27.731 111.622 0.52 14.62 258 ARG B C 1
ATOM 6408 C C B ARG B 1 89 ? 35.972 -27.791 111.767 0.48 15.99 258 ARG B C 1
ATOM 6409 O O A ARG B 1 89 ? 35.107 -27.013 112.275 0.52 15.64 258 ARG B O 1
ATOM 6410 O O B ARG B 1 89 ? 35.386 -27.194 112.688 0.48 13.67 258 ARG B O 1
ATOM 6451 N N . GLU B 1 90 ? 35.623 -29.024 111.383 1.00 16.82 259 GLU B N 1
ATOM 6452 C CA . GLU B 1 90 ? 34.446 -29.668 111.977 1.00 15.98 259 GLU B CA 1
ATOM 6453 C C . GLU B 1 90 ? 34.587 -29.792 113.484 1.00 13.96 259 GLU B C 1
ATOM 6454 O O . GLU B 1 90 ? 33.622 -29.558 114.231 1.00 16.30 259 GLU B O 1
ATOM 6466 N N . LEU B 1 91 ? 35.777 -30.171 113.951 1.00 12.90 260 LEU B N 1
ATOM 6467 C CA . LEU B 1 91 ? 36.014 -30.325 115.388 1.00 11.08 260 LEU B CA 1
ATOM 6468 C C . LEU B 1 91 ? 35.898 -28.998 116.107 1.00 13.52 260 LEU B C 1
ATOM 6469 O O . LEU B 1 91 ? 35.425 -28.950 117.256 1.00 15.03 260 LEU B O 1
ATOM 6485 N N . THR B 1 92 ? 36.350 -27.914 115.465 1.00 12.46 261 THR B N 1
ATOM 6486 C CA . THR B 1 92 ? 36.162 -26.579 116.013 1.00 13.44 261 THR B CA 1
ATOM 6487 C C . THR B 1 92 ? 34.684 -26.264 116.167 1.00 12.71 261 THR B C 1
ATOM 6488 O O . THR B 1 92 ? 34.249 -25.767 117.216 1.00 16.28 261 THR B O 1
ATOM 6499 N N . GLU B 1 93 ? 33.891 -26.580 115.152 1.00 13.83 262 GLU B N 1
ATOM 6500 C CA . GLU B 1 93 ? 32.463 -26.285 115.247 1.00 15.89 262 GLU B CA 1
ATOM 6501 C C . GLU B 1 93 ? 31.790 -27.175 116.286 1.00 16.14 262 GLU B C 1
ATOM 6502 O O . GLU B 1 93 ? 30.955 -26.694 117.052 1.00 19.05 262 GLU B O 1
ATOM 6514 N N . PHE B 1 94 ? 32.156 -28.462 116.337 1.00 16.80 263 PHE B N 1
ATOM 6515 C CA . PHE B 1 94 ? 31.680 -29.357 117.394 1.00 13.92 263 PHE B CA 1
ATOM 6516 C C . PHE B 1 94 ? 31.970 -28.787 118.773 1.00 14.91 263 PHE B C 1
ATOM 6517 O O . PHE B 1 94 ? 31.071 -28.644 119.604 1.00 17.43 263 PHE B O 1
ATOM 6534 N N . ALA B 1 95 ? 33.224 -28.413 119.019 1.00 13.76 264 ALA B N 1
ATOM 6535 C CA . ALA B 1 95 ? 33.597 -27.871 120.314 1.00 13.47 264 ALA B CA 1
ATOM 6536 C C . ALA B 1 95 ? 32.816 -26.601 120.636 1.00 16.70 264 ALA B C 1
ATOM 6537 O O . ALA B 1 95 ? 32.336 -26.445 121.769 1.00 17.97 264 ALA B O 1
ATOM 6544 N N . LYS B 1 96 ? 32.662 -25.695 119.658 1.00 15.64 265 LYS B N 1
ATOM 6545 C CA . LYS B 1 96 ? 31.936 -24.450 119.886 1.00 18.01 265 LYS B CA 1
ATOM 6546 C C . LYS B 1 96 ? 30.471 -24.709 120.216 1.00 18.16 265 LYS B C 1
ATOM 6547 O O . LYS B 1 96 ? 29.819 -23.870 120.840 1.00 22.42 265 LYS B O 1
ATOM 6566 N N . SER B 1 97 ? 29.927 -25.834 119.751 1.00 20.06 266 SER B N 1
ATOM 6567 C CA . SER B 1 97 ? 28.546 -26.224 120.007 1.00 23.15 266 SER B CA 1
ATOM 6568 C C . SER B 1 97 ? 28.357 -26.825 121.385 1.00 20.68 266 SER B C 1
ATOM 6569 O O . SER B 1 97 ? 27.213 -27.138 121.741 1.00 24.02 266 SER B O 1
ATOM 6577 N N . ILE B 1 98 ? 29.430 -26.957 122.159 1.00 20.98 267 ILE B N 1
ATOM 6578 C CA . ILE B 1 98 ? 29.367 -27.378 123.558 1.00 22.10 267 ILE B CA 1
ATOM 6579 C C . ILE B 1 98 ? 29.434 -26.128 124.425 1.00 23.65 267 ILE B C 1
ATOM 6580 O O . ILE B 1 98 ? 30.489 -25.460 124.457 1.00 22.87 267 ILE B O 1
ATOM 6596 N N . PRO B 1 99 ? 28.364 -25.755 125.160 1.00 24.52 268 PRO B N 1
ATOM 6597 C CA . PRO B 1 99 ? 28.366 -24.451 125.840 1.00 26.87 268 PRO B CA 1
ATOM 6598 C C . PRO B 1 99 ? 29.533 -24.231 126.794 1.00 20.56 268 PRO B C 1
ATOM 6599 O O . PRO B 1 99 ? 30.048 -23.107 126.867 1.00 25.93 268 PRO B O 1
ATOM 6610 N N . SER B 1 100 ? 29.970 -25.256 127.536 1.00 26.04 269 SER B N 1
ATOM 6611 C CA . SER B 1 100 ? 31.057 -25.019 128.482 1.00 26.23 269 SER B CA 1
ATOM 6612 C C . SER B 1 100 ? 32.393 -24.802 127.781 1.00 20.23 269 SER B C 1
ATOM 6613 O O . SER B 1 100 ? 33.274 -24.152 128.352 1.00 24.86 269 SER B O 1
ATOM 6621 N N . PHE B 1 101 ? 32.554 -25.295 126.549 1.00 21.05 270 PHE B N 1
ATOM 6622 C CA . PHE B 1 101 ? 33.740 -24.938 125.771 1.00 20.39 270 PHE B CA 1
ATOM 6623 C C . PHE B 1 101 ? 33.664 -23.482 125.324 1.00 19.56 270 PHE B C 1
ATOM 6624 O O . PHE B 1 101 ? 34.627 -22.716 125.480 1.00 20.43 270 PHE B O 1
ATOM 6641 N N . SER B 1 102 ? 32.509 -23.066 124.788 1.00 21.61 271 SER B N 1
ATOM 6642 C CA . SER B 1 102 ? 32.372 -21.699 124.285 1.00 23.58 271 SER B CA 1
ATOM 6643 C C . SER B 1 102 ? 32.414 -20.657 125.388 1.00 28.09 271 SER B C 1
ATOM 6644 O O . SER B 1 102 ? 32.604 -19.473 125.092 1.00 31.27 271 SER B O 1
ATOM 6652 N N A SER B 1 103 ? 32.254 -21.057 126.647 0.43 25.15 272 SER B N 1
ATOM 6653 N N B SER B 1 103 ? 32.235 -21.079 126.646 0.57 25.00 272 SER B N 1
ATOM 6654 C CA A SER B 1 103 ? 32.342 -20.114 127.754 0.43 30.19 272 SER B CA 1
ATOM 6655 C CA B SER B 1 103 ? 32.328 -20.194 127.802 0.57 31.10 272 SER B CA 1
ATOM 6656 C C A SER B 1 103 ? 33.771 -19.892 128.233 0.43 28.60 272 SER B C 1
ATOM 6657 C C B SER B 1 103 ? 33.767 -19.862 128.171 0.57 29.06 272 SER B C 1
ATOM 6658 O O A SER B 1 103 ? 34.000 -18.980 129.034 0.43 27.90 272 SER B O 1
ATOM 6659 O O B SER B 1 103 ? 34.002 -18.828 128.803 0.57 27.88 272 SER B O 1
ATOM 6673 N N . LEU B 1 104 ? 34.723 -20.707 127.786 1.00 24.80 273 LEU B N 1
ATOM 6674 C CA . LEU B 1 104 ? 36.130 -20.434 128.032 1.00 21.22 273 LEU B CA 1
ATOM 6675 C C . LEU B 1 104 ? 36.569 -19.235 127.202 1.00 22.28 273 LEU B C 1
ATOM 6676 O O . LEU B 1 104 ? 36.025 -18.962 126.130 1.00 25.08 273 LEU B O 1
ATOM 6692 N N . PHE B 1 105 ? 37.577 -18.517 127.683 1.00 24.18 274 PHE B N 1
ATOM 6693 C CA . PHE B 1 105 ? 38.136 -17.458 126.856 1.00 24.18 274 PHE B CA 1
ATOM 6694 C C . PHE B 1 105 ? 38.746 -18.061 125.595 1.00 20.36 274 PHE B C 1
ATOM 6695 O O . PHE B 1 105 ? 39.225 -19.197 125.579 1.00 20.30 274 PHE B O 1
ATOM 6712 N N . LEU B 1 106 ? 38.706 -17.284 124.523 1.00 23.99 275 LEU B N 1
ATOM 6713 C CA . LEU B 1 106 ? 39.060 -17.822 123.213 1.00 22.64 275 LEU B CA 1
ATOM 6714 C C . LEU B 1 106 ? 40.482 -18.378 123.176 1.00 19.77 275 LEU B C 1
ATOM 6715 O O . LEU B 1 106 ? 40.750 -19.334 122.438 1.00 21.99 275 LEU B O 1
ATOM 6731 N N . ASN B 1 107 ? 41.407 -17.815 123.960 1.00 20.54 276 ASN B N 1
ATOM 6732 C CA . ASN B 1 107 ? 42.775 -18.339 123.948 1.00 22.09 276 ASN B CA 1
ATOM 6733 C C . ASN B 1 107 ? 42.838 -19.744 124.536 1.00 22.08 276 ASN B C 1
ATOM 6734 O O . ASN B 1 107 ? 43.584 -20.596 124.037 1.00 20.31 276 ASN B O 1
ATOM 6745 N N . ASP B 1 108 ? 42.039 -20.034 125.572 1.00 20.75 277 ASP B N 1
ATOM 6746 C CA . ASP B 1 108 ? 41.987 -21.413 126.041 1.00 19.72 277 ASP B CA 1
ATOM 6747 C C . ASP B 1 108 ? 41.298 -22.332 125.029 1.00 16.15 277 ASP B C 1
ATOM 6748 O O . ASP B 1 108 ? 41.692 -23.493 124.891 1.00 16.61 277 ASP B O 1
ATOM 6757 N N . GLN B 1 109 ? 40.276 -21.847 124.303 1.00 16.24 278 GLN B N 1
ATOM 6758 C CA . GLN B 1 109 ? 39.689 -22.677 123.245 1.00 13.82 278 GLN B CA 1
ATOM 6759 C C . GLN B 1 109 ? 40.742 -23.106 122.226 1.00 13.70 278 GLN B C 1
ATOM 6760 O O . GLN B 1 109 ? 40.804 -24.272 121.846 1.00 15.35 278 GLN B O 1
ATOM 6774 N N . VAL B 1 110 ? 41.596 -22.171 121.812 1.00 16.33 279 VAL B N 1
ATOM 6775 C CA . VAL B 1 110 ? 42.637 -22.445 120.828 1.00 15.81 279 VAL B CA 1
ATOM 6776 C C . VAL B 1 110 ? 43.669 -23.404 121.385 1.00 13.38 279 VAL B C 1
ATOM 6777 O O . VAL B 1 110 ? 44.088 -24.340 120.701 1.00 15.35 279 VAL B O 1
ATOM 6790 N N . THR B 1 111 ? 44.045 -23.239 122.652 1.00 14.84 280 THR B N 1
ATOM 6791 C CA . THR B 1 111 ? 44.986 -24.185 123.244 1.00 15.09 280 THR B CA 1
ATOM 6792 C C . THR B 1 111 ? 44.433 -25.605 123.266 1.00 14.00 280 THR B C 1
ATOM 6793 O O . THR B 1 111 ? 45.138 -26.558 122.922 1.00 14.23 280 THR B O 1
ATOM 6804 N N . LEU B 1 112 ? 43.171 -25.773 123.653 1.00 14.47 281 LEU B N 1
ATOM 6805 C CA . LEU B 1 112 ? 42.574 -27.102 123.676 1.00 12.95 281 LEU B CA 1
ATOM 6806 C C . LEU B 1 112 ? 42.540 -27.712 122.288 1.00 12.55 281 LEU B C 1
ATOM 6807 O O . LEU B 1 112 ? 42.860 -28.891 122.103 1.00 12.98 281 LEU B O 1
ATOM 6823 N N . LEU B 1 113 ? 42.155 -26.921 121.297 1.00 12.19 282 LEU B N 1
ATOM 6824 C CA . LEU B 1 113 ? 42.094 -27.488 119.950 1.00 14.68 282 LEU B CA 1
ATOM 6825 C C . LEU B 1 113 ? 43.481 -27.785 119.404 1.00 14.84 282 LEU B C 1
ATOM 6826 O O . LEU B 1 113 ? 43.705 -28.852 118.818 1.00 15.52 282 LEU B O 1
ATOM 6842 N N . LYS B 1 114 ? 44.435 -26.891 119.632 1.00 14.57 283 LYS B N 1
ATOM 6843 C CA . LYS B 1 114 ? 45.805 -27.126 119.198 1.00 17.05 283 LYS B CA 1
ATOM 6844 C C . LYS B 1 114 ? 46.319 -28.478 119.653 1.00 18.19 283 LYS B C 1
ATOM 6845 O O . LYS B 1 114 ? 46.889 -29.238 118.869 1.00 16.40 283 LYS B O 1
ATOM 6864 N N . TYR B 1 115 ? 46.177 -28.777 120.936 1.00 14.36 284 TYR B N 1
ATOM 6865 C CA . TYR B 1 115 ? 46.756 -29.990 121.495 1.00 15.59 284 TYR B CA 1
ATOM 6866 C C . TYR B 1 115 ? 45.824 -31.194 121.465 1.00 13.52 284 TYR B C 1
ATOM 6867 O O . TYR B 1 115 ? 46.288 -32.316 121.730 1.00 17.37 284 TYR B O 1
ATOM 6885 N N . GLY B 1 116 ? 44.552 -31.018 121.101 1.00 13.18 285 GLY B N 1
ATOM 6886 C CA . GLY B 1 116 ? 43.605 -32.098 121.098 1.00 10.80 285 GLY B CA 1
ATOM 6887 C C . GLY B 1 116 ? 43.097 -32.564 119.762 1.00 10.06 285 GLY B C 1
ATOM 6888 O O . GLY B 1 116 ? 42.584 -33.690 119.627 1.00 13.16 285 GLY B O 1
ATOM 6892 N N . VAL B 1 117 ? 43.200 -31.733 118.723 1.00 11.60 286 VAL B N 1
ATOM 6893 C CA . VAL B 1 117 ? 42.515 -32.064 117.480 1.00 13.03 286 VAL B CA 1
ATOM 6894 C C . VAL B 1 117 ? 43.070 -33.332 116.808 1.00 9.96 286 VAL B C 1
ATOM 6895 O O . VAL B 1 117 ? 42.293 -34.170 116.335 1.00 12.14 286 VAL B O 1
ATOM 6908 N N . HIS B 1 118 ? 44.401 -33.554 116.812 1.00 9.88 287 HIS B N 1
ATOM 6909 C CA . HIS B 1 118 ? 44.871 -34.803 116.200 1.00 10.69 287 HIS B CA 1
ATOM 6910 C C . HIS B 1 118 ? 44.432 -36.036 116.968 1.00 10.73 287 HIS B C 1
ATOM 6911 O O . HIS B 1 118 ? 44.115 -37.063 116.356 1.00 12.13 287 HIS B O 1
ATOM 6925 N N . GLU B 1 119 ? 44.419 -35.979 118.305 1.00 9.96 288 GLU B N 1
ATOM 6926 C CA . GLU B 1 119 ? 43.917 -37.124 119.063 1.00 10.74 288 GLU B CA 1
ATOM 6927 C C . GLU B 1 119 ? 42.480 -37.420 118.644 1.00 10.16 288 GLU B C 1
ATOM 6928 O O . GLU B 1 119 ? 42.106 -38.577 118.424 1.00 13.48 288 GLU B O 1
ATOM 6940 N N . ALA B 1 120 ? 41.675 -36.378 118.534 1.00 10.03 289 ALA B N 1
ATOM 6941 C CA . ALA B 1 120 ? 40.270 -36.537 118.159 1.00 9.43 289 ALA B CA 1
ATOM 6942 C C . ALA B 1 120 ? 40.146 -37.077 116.733 1.00 10.50 289 ALA B C 1
ATOM 6943 O O . ALA B 1 120 ? 39.321 -37.957 116.460 1.00 12.63 289 ALA B O 1
ATOM 6950 N N . ILE B 1 121 ? 40.966 -36.553 115.823 1.00 12.47 290 ILE B N 1
ATOM 6951 C CA . ILE B 1 121 ? 40.964 -37.004 114.430 1.00 14.75 290 ILE B CA 1
ATOM 6952 C C . ILE B 1 121 ? 41.275 -38.489 114.346 1.00 11.97 290 ILE B C 1
ATOM 6953 O O . ILE B 1 121 ? 40.582 -39.241 113.644 1.00 13.48 290 ILE B O 1
ATOM 6969 N N . PHE B 1 122 ? 42.335 -38.943 115.031 1.00 11.05 291 PHE B N 1
ATOM 6970 C CA . PHE B 1 122 ? 42.684 -40.350 114.930 1.00 11.26 291 PHE B CA 1
ATOM 6971 C C . PHE B 1 122 ? 41.679 -41.257 115.618 1.00 13.50 291 PHE B C 1
ATOM 6972 O O . PHE B 1 122 ? 41.525 -42.401 115.209 1.00 16.86 291 PHE B O 1
ATOM 6989 N N . ALA B 1 123 ? 40.969 -40.776 116.644 1.00 11.88 292 ALA B N 1
ATOM 6990 C CA . ALA B 1 123 ? 39.854 -41.537 117.187 1.00 15.02 292 ALA B CA 1
ATOM 6991 C C . ALA B 1 123 ? 38.686 -41.657 116.202 1.00 13.37 292 ALA B C 1
ATOM 6992 O O . ALA B 1 123 ? 38.166 -42.764 115.975 1.00 15.42 292 ALA B O 1
ATOM 6999 N N . MET B 1 124 ? 38.272 -40.545 115.574 1.00 13.69 293 MET B N 1
ATOM 7000 C CA . MET B 1 124 ? 37.138 -40.584 114.649 1.00 11.50 293 MET B CA 1
ATOM 7001 C C . MET B 1 124 ? 37.506 -41.320 113.380 1.00 13.82 293 MET B C 1
ATOM 7002 O O . MET B 1 124 ? 36.653 -41.934 112.751 1.00 13.92 293 MET B O 1
ATOM 7016 N N . LEU B 1 125 ? 38.776 -41.276 113.006 1.00 14.65 294 LEU B N 1
ATOM 7017 C CA . LEU B 1 125 ? 39.234 -42.001 111.821 1.00 13.39 294 LEU B CA 1
ATOM 7018 C C . LEU B 1 125 ? 38.816 -43.457 111.861 1.00 12.54 294 LEU B C 1
ATOM 7019 O O . LEU B 1 125 ? 38.509 -44.074 110.835 1.00 13.78 294 LEU B O 1
ATOM 7035 N N . ALA B 1 126 ? 38.850 -44.054 113.046 1.00 11.50 295 ALA B N 1
ATOM 7036 C CA . ALA B 1 126 ? 38.523 -45.469 113.120 1.00 10.16 295 ALA B CA 1
ATOM 7037 C C . ALA B 1 126 ? 37.145 -45.767 112.552 1.00 10.81 295 ALA B C 1
ATOM 7038 O O . ALA B 1 126 ? 36.918 -46.850 112.014 1.00 14.28 295 ALA B O 1
ATOM 7045 N N . SER B 1 127 ? 36.217 -44.809 112.651 1.00 12.75 296 SER B N 1
ATOM 7046 C CA . SER B 1 127 ? 34.857 -44.980 112.135 1.00 12.35 296 SER B CA 1
ATOM 7047 C C . SER B 1 127 ? 34.813 -45.311 110.651 1.00 12.68 296 SER B C 1
ATOM 7048 O O . SER B 1 127 ? 33.915 -46.019 110.233 1.00 14.98 296 SER B O 1
ATOM 7056 N N . ILE B 1 128 ? 35.774 -44.812 109.874 1.00 13.93 297 ILE B N 1
ATOM 7057 C CA . ILE B 1 128 ? 35.768 -45.000 108.422 1.00 15.74 297 ILE B CA 1
ATOM 7058 C C . ILE B 1 128 ? 36.792 -46.038 107.975 1.00 17.37 297 ILE B C 1
ATOM 7059 O O . ILE B 1 128 ? 37.040 -46.180 106.771 1.00 15.63 297 ILE B O 1
ATOM 7075 N N . VAL B 1 129 ? 37.376 -46.781 108.909 1.00 13.86 298 VAL B N 1
ATOM 7076 C CA . VAL B 1 129 ? 38.462 -47.734 108.664 1.00 14.07 298 VAL B CA 1
ATOM 7077 C C . VAL B 1 129 ? 37.982 -49.150 108.897 1.00 16.19 298 VAL B C 1
ATOM 7078 O O . VAL B 1 129 ? 37.255 -49.423 109.867 1.00 16.49 298 VAL B O 1
ATOM 7091 N N . ASN B 1 130 ? 38.454 -50.068 108.061 1.00 15.70 299 ASN B N 1
ATOM 7092 C CA . ASN B 1 130 ? 38.503 -51.465 108.485 1.00 16.22 299 ASN B CA 1
ATOM 7093 C C . ASN B 1 130 ? 39.884 -52.032 108.199 1.00 17.27 299 ASN B C 1
ATOM 7094 O O . ASN B 1 130 ? 40.793 -51.288 107.808 1.00 17.60 299 ASN B O 1
ATOM 7105 N N . LYS B 1 131 ? 40.069 -53.339 108.404 1.00 17.26 300 LYS B N 1
ATOM 7106 C CA . LYS B 1 131 ? 41.435 -53.857 108.326 1.00 17.11 300 LYS B CA 1
ATOM 7107 C C . LYS B 1 131 ? 42.001 -53.786 106.914 1.00 20.01 300 LYS B C 1
ATOM 7108 O O . LYS B 1 131 ? 43.221 -53.916 106.757 1.00 19.08 300 LYS B O 1
ATOM 7127 N N . ASP B 1 132 ? 41.148 -53.576 105.917 1.00 17.00 301 ASP B N 1
ATOM 7128 C CA . ASP B 1 132 ? 41.546 -53.585 104.511 1.00 16.19 301 ASP B CA 1
ATOM 7129 C C . ASP B 1 132 ? 41.720 -52.201 103.897 1.00 17.65 301 ASP B C 1
ATOM 7130 O O . ASP B 1 132 ? 42.297 -52.120 102.791 1.00 16.83 301 ASP B O 1
ATOM 7139 N N . GLY B 1 133 ? 41.257 -51.135 104.538 1.00 16.07 302 GLY B N 1
ATOM 7140 C CA . GLY B 1 133 ? 41.374 -49.795 103.977 1.00 15.53 302 GLY B CA 1
ATOM 7141 C C . GLY B 1 133 ? 40.403 -48.824 104.636 1.00 15.90 302 GLY B C 1
ATOM 7142 O O . GLY B 1 133 ? 39.917 -49.067 105.746 1.00 14.48 302 GLY B O 1
ATOM 7146 N N . LEU B 1 134 ? 40.170 -47.696 103.974 1.00 14.38 303 LEU B N 1
ATOM 7147 C CA . LEU B 1 134 ? 39.337 -46.658 104.569 1.00 14.12 303 LEU B CA 1
ATOM 7148 C C . LEU B 1 134 ? 38.570 -45.887 103.500 1.00 14.07 303 LEU B C 1
ATOM 7149 O O . LEU B 1 134 ? 38.985 -45.791 102.329 1.00 14.71 303 LEU B O 1
ATOM 7165 N N . LEU B 1 135 ? 37.446 -45.305 103.922 1.00 14.22 304 LEU B N 1
ATOM 7166 C CA . LEU B 1 135 ? 36.613 -44.509 103.036 1.00 13.52 304 LEU B CA 1
ATOM 7167 C C . LEU B 1 135 ? 37.257 -43.165 102.759 1.00 14.09 304 LEU B C 1
ATOM 7168 O O . LEU B 1 135 ? 37.845 -42.548 103.639 1.00 14.90 304 LEU B O 1
ATOM 7184 N N . VAL B 1 136 ? 37.096 -42.698 101.521 1.00 13.65 305 VAL B N 1
ATOM 7185 C CA . VAL B 1 136 ? 37.474 -41.354 101.116 1.00 16.90 305 VAL B CA 1
ATOM 7186 C C . VAL B 1 136 ? 36.348 -40.746 100.293 1.00 16.86 305 VAL B C 1
ATOM 7187 O O . VAL B 1 136 ? 35.371 -41.405 99.925 1.00 19.75 305 VAL B O 1
ATOM 7200 N N . ALA B 1 137 ? 36.494 -39.458 100.012 1.00 21.47 306 ALA B N 1
ATOM 7201 C CA . ALA B 1 137 ? 35.571 -38.763 99.114 1.00 22.82 306 ALA B CA 1
ATOM 7202 C C . ALA B 1 137 ? 34.132 -38.938 99.588 1.00 21.95 306 ALA B C 1
ATOM 7203 O O . ALA B 1 137 ? 33.247 -39.372 98.838 1.00 22.59 306 ALA B O 1
ATOM 7210 N N . ASN B 1 138 ? 33.911 -38.608 100.858 1.00 22.51 307 ASN B N 1
ATOM 7211 C CA . ASN B 1 138 ? 32.575 -38.648 101.432 1.00 21.05 307 ASN B CA 1
ATOM 7212 C C . ASN B 1 138 ? 31.934 -40.027 101.250 1.00 18.31 307 ASN B C 1
ATOM 7213 O O . ASN B 1 138 ? 30.735 -40.158 101.022 1.00 23.58 307 ASN B O 1
ATOM 7224 N N . GLY B 1 139 ? 32.758 -41.076 101.353 1.00 19.43 308 GLY B N 1
ATOM 7225 C CA . GLY B 1 139 ? 32.281 -42.431 101.227 1.00 19.89 308 GLY B CA 1
ATOM 7226 C C . GLY B 1 139 ? 32.112 -42.971 99.823 1.00 22.24 308 GLY B C 1
ATOM 7227 O O . GLY B 1 139 ? 31.640 -44.112 99.670 1.00 23.54 308 GLY B O 1
ATOM 7231 N N A SER B 1 140 ? 32.449 -42.189 98.794 0.40 21.06 309 SER B N 1
ATOM 7232 N N B SER B 1 140 ? 32.455 -42.204 98.788 0.60 21.02 309 SER B N 1
ATOM 7233 C CA A SER B 1 140 ? 32.335 -42.644 97.416 0.40 23.23 309 SER B CA 1
ATOM 7234 C CA B SER B 1 140 ? 32.322 -42.674 97.416 0.60 23.64 309 SER B CA 1
ATOM 7235 C C A SER B 1 140 ? 33.517 -43.504 96.987 0.40 22.32 309 SER B C 1
ATOM 7236 C C B SER B 1 140 ? 33.568 -43.391 96.908 0.60 22.67 309 SER B C 1
ATOM 7237 O O A SER B 1 140 ? 33.397 -44.254 96.005 0.40 21.11 309 SER B O 1
ATOM 7238 O O B SER B 1 140 ? 33.559 -43.883 95.765 0.60 20.32 309 SER B O 1
ATOM 7253 N N . GLY B 1 141 ? 34.633 -43.415 97.710 1.00 20.83 310 GLY B N 1
ATOM 7254 C CA . GLY B 1 141 ? 35.816 -44.185 97.400 1.00 20.10 310 GLY B CA 1
ATOM 7255 C C . GLY B 1 141 ? 36.267 -44.976 98.612 1.00 19.73 310 GLY B C 1
ATOM 7256 O O . GLY B 1 141 ? 35.890 -44.686 99.756 1.00 17.01 310 GLY B O 1
ATOM 7260 N N . PHE B 1 142 ? 37.095 -45.984 98.344 1.00 15.49 311 PHE B N 1
ATOM 7261 C CA . PHE B 1 142 ? 37.708 -46.812 99.370 1.00 14.62 311 PHE B CA 1
ATOM 7262 C C . PHE B 1 142 ? 39.160 -47.008 98.964 1.00 15.71 311 PHE B C 1
ATOM 7263 O O . PHE B 1 142 ? 39.405 -47.547 97.879 1.00 16.31 311 PHE B O 1
ATOM 7280 N N . VAL B 1 143 ? 40.091 -46.517 99.755 1.00 14.35 312 VAL B N 1
ATOM 7281 C CA . VAL B 1 143 ? 41.522 -46.682 99.489 1.00 12.81 312 VAL B CA 1
ATOM 7282 C C . VAL B 1 143 ? 42.047 -47.870 100.290 1.00 14.97 312 VAL B C 1
ATOM 7283 O O . VAL B 1 143 ? 41.837 -47.947 101.511 1.00 15.47 312 VAL B O 1
ATOM 7296 N N . THR B 1 144 ? 42.696 -48.823 99.625 1.00 16.04 313 THR B N 1
ATOM 7297 C CA . THR B 1 144 ? 43.176 -50.004 100.324 1.00 18.38 313 THR B CA 1
ATOM 7298 C C . THR B 1 144 ? 44.417 -49.713 101.160 1.00 16.61 313 THR B C 1
ATOM 7299 O O . THR B 1 144 ? 45.271 -48.886 100.830 1.00 14.97 313 THR B O 1
ATOM 7310 N N . ARG B 1 145 ? 44.474 -50.402 102.295 1.00 15.45 314 ARG B N 1
ATOM 7311 C CA . ARG B 1 145 ? 45.614 -50.336 103.183 1.00 14.29 314 ARG B CA 1
ATOM 7312 C C . ARG B 1 145 ? 46.873 -50.829 102.488 1.00 16.47 314 ARG B C 1
ATOM 7313 O O . ARG B 1 145 ? 47.955 -50.262 102.685 1.00 17.92 314 ARG B O 1
ATOM 7334 N N . GLU B 1 146 ? 46.749 -51.866 101.654 1.00 17.66 315 GLU B N 1
ATOM 7335 C CA . GLU B 1 146 ? 47.921 -52.367 100.933 1.00 20.66 315 GLU B CA 1
ATOM 7336 C C . GLU B 1 146 ? 48.476 -51.311 99.975 1.00 20.52 315 GLU B C 1
ATOM 7337 O O . GLU B 1 146 ? 49.695 -51.124 99.883 1.00 18.47 315 GLU B O 1
ATOM 7349 N N . PHE B 1 147 ? 47.605 -50.572 99.296 1.00 18.45 316 PHE B N 1
ATOM 7350 C CA . PHE B 1 147 ? 48.090 -49.487 98.443 1.00 17.43 316 PHE B CA 1
ATOM 7351 C C . PHE B 1 147 ? 48.809 -48.421 99.254 1.00 15.55 316 PHE B C 1
ATOM 7352 O O . PHE B 1 147 ? 49.908 -47.992 98.898 1.00 15.94 316 PHE B O 1
ATOM 7369 N N . LEU B 1 148 ? 48.246 -48.023 100.404 1.00 14.21 317 LEU B N 1
ATOM 7370 C CA . LEU B 1 148 ? 48.937 -47.025 101.208 1.00 15.12 317 LEU B CA 1
ATOM 7371 C C . LEU B 1 148 ? 50.280 -47.559 101.733 1.00 14.41 317 LEU B C 1
ATOM 7372 O O . LEU B 1 148 ? 51.248 -46.806 101.820 1.00 16.71 317 LEU B O 1
ATOM 7388 N N . ARG B 1 149 ? 50.386 -48.867 102.013 1.00 15.01 318 ARG B N 1
ATOM 7389 C 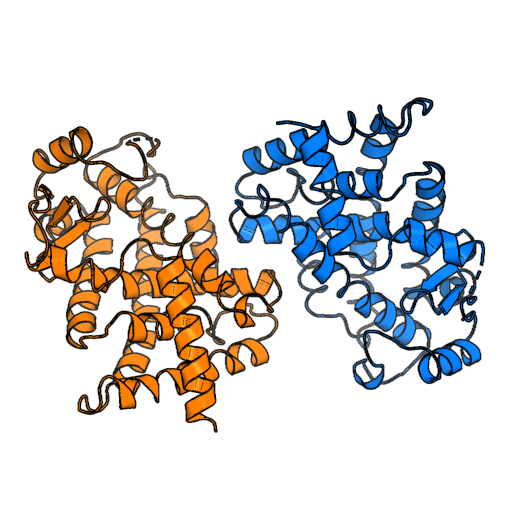CA . ARG B 1 149 ? 51.668 -49.447 102.413 1.00 16.26 318 ARG B CA 1
ATOM 7390 C C . ARG B 1 149 ? 52.697 -49.394 101.301 1.00 20.91 318 ARG B C 1
ATOM 7391 O O . ARG B 1 149 ? 53.908 -49.456 101.566 1.00 21.65 318 ARG B O 1
ATOM 7412 N N . SER B 1 150 ? 52.245 -49.321 100.060 1.00 17.74 319 SER B N 1
ATOM 7413 C CA . SER B 1 150 ? 53.137 -49.364 98.905 1.00 20.33 319 SER B CA 1
ATOM 7414 C C . SER B 1 150 ? 53.742 -48.002 98.555 1.00 16.66 319 SER B C 1
ATOM 7415 O O . SER B 1 150 ? 54.645 -47.947 97.697 1.00 18.94 319 SER B O 1
ATOM 7423 N N . LEU B 1 151 ? 53.278 -46.923 99.173 1.00 19.42 320 LEU B N 1
ATOM 7424 C CA . LEU B 1 151 ? 53.860 -45.610 98.968 1.00 16.78 320 LEU B CA 1
ATOM 7425 C C . LEU B 1 151 ? 55.277 -45.580 99.533 1.00 18.46 320 LEU B C 1
ATOM 7426 O O . LEU B 1 151 ? 55.652 -46.373 100.398 1.00 21.11 320 LEU B O 1
ATOM 7442 N N . ARG B 1 152 ? 56.071 -44.636 99.072 1.00 19.34 321 ARG B N 1
ATOM 7443 C CA . ARG B 1 152 ? 57.436 -44.639 99.555 1.00 21.41 321 ARG B CA 1
ATOM 7444 C C . ARG B 1 152 ? 57.461 -44.069 100.966 1.00 22.14 321 ARG B C 1
ATOM 7445 O O . ARG B 1 152 ? 56.546 -43.363 101.392 1.00 20.82 321 ARG B O 1
ATOM 7466 N N . LYS B 1 153 ? 58.469 -44.473 101.717 1.00 21.51 322 LYS B N 1
ATOM 7467 C CA . LYS B 1 153 ? 58.779 -43.791 102.962 1.00 28.78 322 LYS B CA 1
ATOM 7468 C C . LYS B 1 153 ? 59.091 -42.340 102.603 1.00 19.79 322 LYS B C 1
ATOM 7469 O O . LYS B 1 153 ? 59.737 -42.051 101.548 1.00 21.93 322 LYS B O 1
ATOM 7488 N N . PRO B 1 154 ? 58.692 -41.418 103.465 1.00 22.66 323 PRO B N 1
ATOM 7489 C CA . PRO B 1 154 ? 58.060 -41.491 104.781 1.00 18.65 323 PRO B CA 1
ATOM 7490 C C . PRO B 1 154 ? 56.525 -41.540 104.834 1.00 20.11 323 PRO B C 1
ATOM 7491 O O . PRO B 1 154 ? 55.925 -41.496 105.908 1.00 20.46 323 PRO B O 1
ATOM 7502 N N . PHE B 1 155 ? 55.900 -41.563 103.675 1.00 17.81 324 PHE B N 1
ATOM 7503 C CA . PHE B 1 155 ? 54.461 -41.430 103.597 1.00 16.75 324 PHE B CA 1
ATOM 7504 C C . PHE B 1 155 ? 53.753 -42.715 103.990 1.00 19.15 324 PHE B C 1
ATOM 7505 O O . PHE B 1 155 ? 52.759 -42.672 104.718 1.00 23.26 324 PHE B O 1
ATOM 7522 N N . SER B 1 156 ? 54.304 -43.867 103.631 1.00 15.92 325 SER B N 1
ATOM 7523 C CA . SER B 1 156 ? 53.684 -45.100 104.085 1.00 14.83 325 SER B CA 1
ATOM 7524 C C . SER B 1 156 ? 53.789 -45.239 105.613 1.00 18.53 325 SER B C 1
ATOM 7525 O O . SER B 1 156 ? 52.831 -45.663 106.283 1.00 19.90 325 SER B O 1
ATOM 7533 N N . ASP B 1 157 ? 54.931 -44.841 106.182 1.00 16.72 326 ASP B N 1
ATOM 7534 C CA . ASP B 1 157 ? 55.173 -45.002 107.616 1.00 19.45 326 ASP B CA 1
ATOM 7535 C C . ASP B 1 157 ? 54.260 -44.137 108.480 1.00 17.16 326 ASP B C 1
ATOM 7536 O O . ASP B 1 157 ? 53.997 -44.496 109.644 1.00 16.76 326 ASP B O 1
ATOM 7545 N N . ILE B 1 158 ? 53.829 -42.971 107.989 1.00 16.18 327 ILE B N 1
ATOM 7546 C CA . ILE B 1 158 ? 52.964 -42.128 108.811 1.00 13.72 327 ILE B CA 1
ATOM 7547 C C . ILE B 1 158 ? 51.522 -42.610 108.767 1.00 13.57 327 ILE B C 1
ATOM 7548 O O . ILE B 1 158 ? 50.731 -42.257 109.643 1.00 16.25 327 ILE B O 1
ATOM 7564 N N . ILE B 1 159 ? 51.178 -43.481 107.820 1.00 13.17 328 ILE B N 1
ATOM 7565 C CA . ILE B 1 159 ? 49.800 -43.969 107.685 1.00 12.64 328 ILE B CA 1
ATOM 7566 C C . ILE B 1 159 ? 49.563 -45.243 108.482 1.00 15.57 328 ILE B C 1
ATOM 7567 O O . ILE B 1 159 ? 48.567 -45.344 109.202 1.00 15.68 328 ILE B O 1
ATOM 7583 N N . GLU B 1 160 ? 50.423 -46.260 108.351 1.00 14.82 329 GLU B N 1
ATOM 7584 C CA . GLU B 1 160 ? 50.110 -47.579 108.916 1.00 15.81 329 GLU B CA 1
ATOM 7585 C C . GLU B 1 160 ? 49.794 -47.571 110.415 1.00 14.83 329 GLU B C 1
ATOM 7586 O O . GLU B 1 160 ? 48.887 -48.321 110.816 1.00 18.11 329 GLU B O 1
ATOM 7598 N N . PRO B 1 161 ? 50.448 -46.786 111.273 1.00 14.74 330 PRO B N 1
ATOM 7599 C CA . PRO B 1 161 ? 50.131 -46.878 112.710 1.00 15.49 330 PRO B CA 1
ATOM 7600 C C . PRO B 1 161 ? 48.696 -46.508 113.043 1.00 14.31 330 PRO B C 1
ATOM 7601 O O . PRO B 1 161 ? 48.163 -46.928 114.098 1.00 14.45 330 PRO B O 1
ATOM 7612 N N . LYS B 1 162 ? 48.084 -45.657 112.229 1.00 12.83 331 LYS B N 1
ATOM 7613 C CA . LYS B 1 162 ? 46.695 -45.267 112.444 1.00 12.68 331 LYS B CA 1
ATOM 7614 C C . LYS B 1 162 ? 45.759 -46.437 112.176 1.00 15.22 331 LYS B C 1
ATOM 7615 O O . LYS B 1 162 ? 44.742 -46.587 112.860 1.00 14.90 331 LYS B O 1
ATOM 7634 N N . PHE B 1 163 ? 46.077 -47.285 111.183 1.00 13.04 332 PHE B N 1
ATOM 7635 C CA . PHE B 1 163 ? 45.314 -48.505 110.980 1.00 13.18 332 PHE B CA 1
ATOM 7636 C C . PHE B 1 163 ? 45.442 -49.445 112.173 1.00 16.08 332 PHE B C 1
ATOM 7637 O O . PHE B 1 163 ? 44.454 -50.049 112.605 1.00 17.95 332 PHE B O 1
ATOM 7654 N N . GLU B 1 164 ? 46.655 -49.597 112.705 1.00 13.75 333 GLU B N 1
ATOM 7655 C CA . GLU B 1 164 ? 46.856 -50.482 113.849 1.00 16.14 333 GLU B CA 1
ATOM 7656 C C . GLU B 1 164 ? 45.994 -50.027 115.018 1.00 15.80 333 GLU B C 1
ATOM 7657 O O . GLU B 1 164 ? 45.301 -50.842 115.648 1.00 17.65 333 GLU B O 1
ATOM 7669 N N . PHE B 1 165 ? 45.998 -48.717 115.297 1.00 14.87 334 PHE B N 1
ATOM 7670 C CA . PHE B 1 165 ? 45.170 -48.183 116.387 1.00 14.01 334 PHE B CA 1
ATOM 7671 C C . PHE B 1 165 ? 43.692 -48.424 116.097 1.00 13.59 334 PHE B C 1
ATOM 7672 O O . PHE B 1 165 ? 42.936 -48.893 116.960 1.00 15.10 334 PHE B O 1
ATOM 7689 N N . ALA B 1 166 ? 43.263 -48.098 114.881 1.00 13.22 335 ALA B N 1
ATOM 7690 C CA . ALA B 1 166 ? 41.848 -48.115 114.537 1.00 12.86 335 ALA B CA 1
ATOM 7691 C C . ALA B 1 166 ? 41.236 -49.502 114.641 1.00 13.41 335 ALA B C 1
ATOM 7692 O O . ALA B 1 166 ? 40.086 -49.636 115.085 1.00 14.63 335 ALA B O 1
ATOM 7699 N N . VAL B 1 167 ? 41.927 -50.550 114.175 1.00 14.60 336 VAL B N 1
ATOM 7700 C CA . VAL B 1 167 ? 41.324 -51.874 114.198 1.00 18.78 336 VAL B CA 1
ATOM 7701 C C . VAL B 1 167 ? 41.118 -52.311 115.645 1.00 18.87 336 VAL B C 1
ATOM 7702 O O . VAL B 1 167 ? 40.075 -52.863 115.999 1.00 18.55 336 VAL B O 1
ATOM 7715 N N . LYS B 1 168 ? 42.064 -51.976 116.517 1.00 17.51 337 LYS B N 1
ATOM 7716 C CA . LYS B 1 168 ? 41.880 -52.298 117.931 1.00 19.31 337 LYS B CA 1
ATOM 7717 C C . LYS B 1 168 ? 40.771 -51.458 118.551 1.00 19.25 337 LYS B C 1
ATOM 7718 O O . LYS B 1 168 ? 40.007 -51.960 119.389 1.00 21.02 337 LYS B O 1
ATOM 7737 N N . PHE B 1 169 ? 40.702 -50.176 118.208 1.00 14.88 338 PHE B N 1
ATOM 7738 C CA . PHE B 1 169 ? 39.676 -49.303 118.759 1.00 12.31 338 PHE B CA 1
ATOM 7739 C C . PHE B 1 169 ? 38.288 -49.760 118.323 1.00 13.53 338 PHE B C 1
ATOM 7740 O O . PHE B 1 169 ? 37.341 -49.788 119.129 1.00 15.90 338 PHE B O 1
ATOM 7757 N N . ASN B 1 170 ? 38.158 -50.176 117.051 1.00 14.01 339 ASN B N 1
ATOM 7758 C CA . ASN B 1 170 ? 36.862 -50.624 116.563 1.00 13.31 339 ASN B CA 1
ATOM 7759 C C . ASN B 1 170 ? 36.388 -51.921 117.225 1.00 15.19 339 ASN B C 1
ATOM 7760 O O . ASN B 1 170 ? 35.171 -52.165 117.283 1.00 16.87 339 ASN B O 1
ATOM 7771 N N . ALA B 1 171 ? 37.297 -52.752 117.739 1.00 16.63 340 ALA B N 1
ATOM 7772 C CA . ALA B 1 171 ? 36.862 -53.938 118.490 1.00 20.37 340 ALA B CA 1
ATOM 7773 C C . ALA B 1 171 ? 36.079 -53.597 119.757 1.00 20.08 340 ALA B C 1
ATOM 7774 O O . ALA B 1 171 ? 35.405 -54.483 120.297 1.00 22.63 340 ALA B O 1
ATOM 7781 N N . LEU B 1 172 ? 36.149 -52.351 120.239 1.00 18.29 341 LEU B N 1
ATOM 7782 C CA . LEU B 1 172 ? 35.340 -51.921 121.380 1.00 17.78 341 LEU B CA 1
ATOM 7783 C C . LEU B 1 172 ? 33.884 -51.628 121.011 1.00 21.22 341 LEU B C 1
ATOM 7784 O O . LEU B 1 172 ? 33.051 -51.506 121.919 1.00 20.78 341 LEU B O 1
ATOM 7800 N N A GLU B 1 173 ? 33.569 -51.499 119.712 0.59 18.16 342 GLU B N 1
ATOM 7801 N N B GLU B 1 173 ? 33.582 -51.484 119.713 0.41 18.20 342 GLU B N 1
ATOM 7802 C CA A GLU B 1 173 ? 32.197 -51.403 119.202 0.59 19.01 342 GLU B CA 1
ATOM 7803 C CA B GLU B 1 173 ? 32.214 -51.401 119.199 0.41 19.00 342 GLU B CA 1
ATOM 7804 C C A GLU B 1 173 ? 31.453 -50.190 119.764 0.59 16.97 342 GLU B C 1
ATOM 7805 C C B GLU B 1 173 ? 31.463 -50.201 119.777 0.41 17.38 342 GLU B C 1
ATOM 7806 O O A GLU B 1 173 ? 30.263 -50.263 120.090 0.59 19.69 342 GLU B O 1
ATOM 7807 O O B GLU B 1 173 ? 30.285 -50.293 120.137 0.41 19.18 342 GLU B O 1
ATOM 7830 N N . LEU B 1 174 ? 32.150 -49.066 119.846 1.00 15.74 343 LEU B N 1
ATOM 7831 C CA . LEU B 1 174 ? 31.503 -47.813 120.233 1.00 15.14 343 LEU B CA 1
ATOM 7832 C C . LEU B 1 174 ? 30.522 -47.386 119.144 1.00 17.84 343 LEU B C 1
ATOM 7833 O O . LEU B 1 174 ? 30.751 -47.619 117.950 1.00 17.09 343 LEU B O 1
ATOM 7849 N N . ASP B 1 175 ? 29.425 -46.747 119.551 1.00 17.62 344 ASP B N 1
ATOM 7850 C CA . ASP B 1 175 ? 28.529 -46.097 118.611 1.00 16.29 344 ASP B CA 1
ATOM 7851 C C . ASP B 1 175 ? 28.723 -44.578 118.661 1.00 13.05 344 ASP B C 1
ATOM 7852 O O . ASP B 1 175 ? 29.585 -44.065 119.366 1.00 14.08 344 ASP B O 1
ATOM 7861 N N . ASP B 1 176 ? 27.969 -43.864 117.807 1.00 15.59 345 ASP B N 1
ATOM 7862 C CA . ASP B 1 176 ? 28.179 -42.429 117.655 1.00 16.83 345 ASP B CA 1
ATOM 7863 C C . ASP B 1 176 ? 27.907 -41.683 118.950 1.00 14.31 345 ASP B C 1
ATOM 7864 O O . ASP B 1 176 ? 28.582 -40.695 119.242 1.00 15.16 345 ASP B O 1
ATOM 7873 N N . SER B 1 177 ? 26.936 -42.146 119.723 1.00 15.47 346 SER B N 1
ATOM 7874 C CA . SER B 1 177 ? 26.618 -41.471 120.980 1.00 16.17 346 SER B CA 1
ATOM 7875 C C . SER B 1 177 ? 27.743 -41.629 121.995 1.00 17.90 346 SER B C 1
ATOM 7876 O O . SER B 1 177 ? 27.979 -40.709 122.781 1.00 18.19 346 SER B O 1
ATOM 7884 N N . ASP B 1 178 ? 28.431 -42.789 121.993 1.00 14.42 347 ASP B N 1
ATOM 7885 C CA . ASP B 1 178 ? 29.639 -42.992 122.798 1.00 15.24 347 ASP B CA 1
ATOM 7886 C C . ASP B 1 178 ? 30.772 -42.104 122.306 1.00 15.28 347 ASP B C 1
ATOM 7887 O O . ASP B 1 178 ? 31.468 -41.448 123.094 1.00 14.91 347 ASP B O 1
ATOM 7896 N N . LEU B 1 179 ? 30.960 -42.053 120.990 1.00 13.23 348 LEU B N 1
ATOM 7897 C CA . LEU B 1 179 ? 32.066 -41.299 120.433 1.00 13.88 348 LEU B CA 1
ATOM 7898 C C . LEU B 1 179 ? 31.923 -39.803 120.676 1.00 11.77 348 LEU B C 1
ATOM 7899 O O . LEU B 1 179 ? 32.938 -39.117 120.866 1.00 14.07 348 LEU B O 1
ATOM 7915 N N . ALA B 1 180 ? 30.704 -39.281 120.656 1.00 13.47 349 ALA B N 1
ATOM 7916 C CA . ALA B 1 180 ? 30.498 -37.860 120.935 1.00 11.81 349 ALA B CA 1
ATOM 7917 C C . ALA B 1 180 ? 31.074 -37.496 122.300 1.00 12.63 349 ALA B C 1
ATOM 7918 O O . ALA B 1 180 ? 31.793 -36.501 122.440 1.00 13.63 349 ALA B O 1
ATOM 7925 N N . LEU B 1 181 ? 30.857 -38.341 123.299 1.00 13.50 350 LEU B N 1
ATOM 7926 C CA . LEU B 1 181 ? 31.390 -38.055 124.630 1.00 13.02 350 LEU B CA 1
ATOM 7927 C C . LEU B 1 181 ? 32.894 -38.283 124.697 1.00 12.73 350 LEU B C 1
ATOM 7928 O O . LEU B 1 181 ? 33.632 -37.535 125.359 1.00 13.40 350 LEU B O 1
ATOM 7944 N N . PHE B 1 182 ? 33.375 -39.325 124.023 1.00 12.94 351 PHE B N 1
ATOM 7945 C CA . PHE B 1 182 ? 34.801 -39.634 124.038 1.00 12.01 351 PHE B CA 1
ATOM 7946 C C . PHE B 1 182 ? 35.590 -38.492 123.415 1.00 11.27 351 PHE B C 1
ATOM 7947 O O . PHE B 1 182 ? 36.609 -38.048 123.960 1.00 12.17 351 PHE B O 1
ATOM 7964 N N . ILE B 1 183 ? 35.131 -38.011 122.248 1.00 13.34 352 ILE B N 1
ATOM 7965 C CA A ILE B 1 183 ? 35.809 -36.908 121.576 0.50 13.36 352 ILE B CA 1
ATOM 7966 C CA B ILE B 1 183 ? 35.810 -36.909 121.576 0.50 13.35 352 ILE B CA 1
ATOM 7967 C C . ILE B 1 183 ? 35.724 -35.633 122.399 1.00 15.15 352 ILE B C 1
ATOM 7968 O O . ILE B 1 183 ? 36.690 -34.858 122.468 1.00 13.84 352 ILE B O 1
ATOM 7997 N N . ALA B 1 184 ? 34.579 -35.383 123.037 1.00 12.82 353 ALA B N 1
ATOM 7998 C CA . ALA B 1 184 ? 34.500 -34.193 123.882 1.00 15.22 353 ALA B CA 1
ATOM 7999 C C . ALA B 1 184 ? 35.529 -34.255 125.003 1.00 14.08 353 ALA B C 1
ATOM 8000 O O . ALA B 1 184 ? 36.143 -33.236 125.353 1.00 14.87 353 ALA B O 1
ATOM 8007 N N . ALA B 1 185 ? 35.735 -35.452 125.574 1.00 13.38 354 ALA B N 1
ATOM 8008 C CA . ALA B 1 185 ? 36.688 -35.638 126.663 1.00 13.15 354 ALA B CA 1
ATOM 8009 C C . ALA B 1 185 ? 38.118 -35.431 126.185 1.00 16.48 354 ALA B C 1
ATOM 8010 O O . ALA B 1 185 ? 38.980 -34.973 126.950 1.00 15.71 354 ALA B O 1
ATOM 8017 N N A ILE B 1 186 ? 38.379 -35.716 124.910 0.46 13.40 355 ILE B N 1
ATOM 8018 N N B ILE B 1 186 ? 38.404 -35.883 124.962 0.54 10.78 355 ILE B N 1
ATOM 8019 C CA A ILE B 1 186 ? 39.682 -35.405 124.329 0.46 12.67 355 ILE B CA 1
ATOM 8020 C CA B ILE B 1 186 ? 39.722 -35.688 124.363 0.54 14.31 355 ILE B CA 1
ATOM 8021 C C A ILE B 1 186 ? 39.866 -33.902 124.168 0.46 10.48 355 ILE B C 1
ATOM 8022 C C B ILE B 1 186 ? 40.074 -34.206 124.318 0.54 12.19 355 ILE B C 1
ATOM 8023 O O A ILE B 1 186 ? 40.958 -33.375 124.395 0.46 10.36 355 ILE B O 1
ATOM 8024 O O B ILE B 1 186 ? 41.190 -33.810 124.668 0.54 16.14 355 ILE B O 1
ATOM 8055 N N A ILE B 1 187 ? 38.850 -33.204 123.667 0.46 12.62 356 ILE B N 1
ATOM 8056 N N B ILE B 1 187 ? 39.151 -33.380 123.822 0.54 11.67 356 ILE B N 1
ATOM 8057 C CA A ILE B 1 187 ? 39.002 -31.771 123.433 0.46 11.61 356 ILE B CA 1
ATOM 8058 C CA B ILE B 1 187 ? 39.413 -31.954 123.614 0.54 14.88 356 ILE B CA 1
ATOM 8059 C C A ILE B 1 187 ? 39.041 -31.009 124.755 0.46 13.72 356 ILE B C 1
ATOM 8060 C C B ILE B 1 187 ? 39.416 -31.201 124.937 0.54 13.80 356 ILE B C 1
ATOM 8061 O O A ILE B 1 187 ? 39.810 -30.051 124.909 0.46 10.64 356 ILE B O 1
ATOM 8062 O O B ILE B 1 187 ? 40.344 -30.445 125.245 0.54 13.24 356 ILE B O 1
ATOM 8093 N N A LEU B 1 188 ? 38.238 -31.431 125.734 0.46 15.40 357 LEU B N 1
ATOM 8094 N N B LEU B 1 188 ? 38.349 -31.352 125.714 0.54 14.52 357 LEU B N 1
ATOM 8095 C CA A LEU B 1 188 ? 38.162 -30.758 127.036 0.46 16.94 357 LEU B CA 1
ATOM 8096 C CA B LEU B 1 188 ? 38.211 -30.653 126.990 0.54 16.50 357 LEU B CA 1
ATOM 8097 C C A LEU B 1 188 ? 39.094 -31.480 127.998 0.46 20.13 357 LEU B C 1
ATOM 8098 C C B LEU B 1 188 ? 39.073 -31.402 127.997 0.54 19.64 357 LEU B C 1
ATOM 8099 O O A LEU B 1 188 ? 38.674 -32.264 128.857 0.46 23.87 357 LEU B O 1
ATOM 8100 O O B LEU B 1 188 ? 38.594 -32.135 128.868 0.54 23.72 357 LEU B O 1
ATOM 8131 N N . CYS B 1 189 ? 40.377 -31.177 127.874 1.00 20.73 358 CYS B N 1
ATOM 8132 C CA . CYS B 1 189 ? 41.419 -31.912 128.571 1.00 19.43 358 CYS B CA 1
ATOM 8133 C C . CYS B 1 189 ? 42.256 -30.956 129.396 1.00 19.28 358 CYS B C 1
ATOM 8134 O O . CYS B 1 189 ? 42.896 -30.050 128.862 1.00 19.36 358 CYS B O 1
ATOM 8142 N N . GLY B 1 190 ? 42.226 -31.135 130.700 1.00 19.04 359 GLY B N 1
ATOM 8143 C CA . GLY B 1 190 ? 42.901 -30.207 131.564 1.00 21.21 359 GLY B CA 1
ATOM 8144 C C . GLY B 1 190 ? 44.406 -30.334 131.608 1.00 22.35 359 GLY B C 1
ATOM 8145 O O . GLY B 1 190 ? 45.055 -29.533 132.279 1.00 30.05 359 GLY B O 1
ATOM 8149 N N . ASP B 1 191 ? 44.976 -31.310 130.916 1.00 20.77 360 ASP B N 1
ATOM 8150 C CA . ASP B 1 191 ? 46.414 -31.527 130.919 1.00 21.35 360 ASP B CA 1
ATOM 8151 C C . ASP B 1 191 ? 47.156 -30.702 129.869 1.00 24.67 360 ASP B C 1
ATOM 8152 O O . ASP B 1 191 ? 48.385 -30.728 129.852 1.00 26.14 360 ASP B O 1
ATOM 8161 N N . ARG B 1 192 ? 46.466 -30.000 128.981 1.00 24.92 361 ARG B N 1
ATOM 8162 C CA . ARG B 1 192 ? 47.168 -29.370 127.855 1.00 21.81 361 ARG B CA 1
ATOM 8163 C C . ARG B 1 192 ? 48.087 -28.240 128.340 1.00 25.83 361 ARG B C 1
ATOM 8164 O O . ARG B 1 192 ? 47.726 -27.483 129.247 1.00 24.13 361 ARG B O 1
ATOM 8185 N N A PRO B 1 193 ? 49.281 -28.117 127.755 0.55 24.08 362 PRO B N 1
ATOM 8186 N N B PRO B 1 193 ? 49.274 -28.080 127.760 0.45 24.13 362 PRO B N 1
ATOM 8187 C CA A PRO B 1 193 ? 50.192 -27.033 128.133 0.55 28.11 362 PRO B CA 1
ATOM 8188 C CA B PRO B 1 193 ? 50.186 -27.052 128.272 0.45 26.76 362 PRO B CA 1
ATOM 8189 C C A PRO B 1 193 ? 49.596 -25.659 127.861 0.55 28.38 362 PRO B C 1
ATOM 8190 C C B PRO B 1 193 ? 49.826 -25.646 127.801 0.45 28.22 362 PRO B C 1
ATOM 8191 O O A PRO B 1 193 ? 48.850 -25.463 126.897 0.55 21.48 362 PRO B O 1
ATOM 8192 O O B PRO B 1 193 ? 49.499 -25.413 126.634 0.45 23.67 362 PRO B O 1
ATOM 8213 N N . GLY B 1 194 ? 49.936 -24.697 128.720 1.00 29.11 363 GLY B N 1
ATOM 8214 C CA . GLY B 1 194 ? 49.612 -23.313 128.448 1.00 29.35 363 GLY B CA 1
ATOM 8215 C C . GLY B 1 194 ? 48.177 -22.909 128.724 1.00 25.10 363 GLY B C 1
ATOM 8216 O O . GLY B 1 194 ? 47.828 -21.743 128.505 1.00 29.58 363 GLY B O 1
ATOM 8220 N N . LEU B 1 195 ? 47.346 -23.804 129.243 1.00 25.19 364 LEU B N 1
ATOM 8221 C CA . LEU B 1 195 ? 46.003 -23.406 129.643 1.00 24.09 364 LEU B CA 1
ATOM 8222 C C . LEU B 1 195 ? 46.017 -22.329 130.712 1.00 27.27 364 LEU B C 1
ATOM 8223 O O . LEU B 1 195 ? 46.788 -22.371 131.677 1.00 28.87 364 LEU B O 1
ATOM 8239 N N . MET B 1 196 ? 45.095 -21.390 130.564 1.00 25.88 365 MET B N 1
ATOM 8240 C CA . MET B 1 196 ? 44.979 -20.296 131.497 1.00 27.11 365 MET B CA 1
ATOM 8241 C C . MET B 1 196 ? 44.139 -20.702 132.699 1.00 27.71 365 MET B C 1
ATOM 8242 O O . MET B 1 196 ? 44.520 -20.434 133.844 1.00 33.95 365 MET B O 1
ATOM 8256 N N . ASN B 1 197 ? 42.999 -21.352 132.465 1.00 25.98 366 ASN B N 1
ATOM 8257 C CA . ASN B 1 197 ? 42.077 -21.706 133.546 1.00 25.44 366 ASN B CA 1
ATOM 8258 C C . ASN B 1 197 ? 42.037 -23.229 133.655 1.00 25.60 366 ASN B C 1
ATOM 8259 O O . ASN B 1 197 ? 41.073 -23.872 133.251 1.00 24.77 366 ASN B O 1
ATOM 8270 N N . VAL B 1 198 ? 43.100 -23.808 134.213 1.00 25.17 367 VAL B N 1
ATOM 8271 C CA . VAL B 1 198 ? 43.149 -25.262 134.360 1.00 24.20 367 VAL B CA 1
ATOM 8272 C C . VAL B 1 198 ? 42.003 -25.782 135.226 1.00 25.34 367 VAL B C 1
ATOM 8273 O O . VAL B 1 198 ? 41.363 -26.771 134.833 1.00 23.99 367 VAL B O 1
ATOM 8286 N N . PRO B 1 199 ? 41.712 -25.216 136.399 1.00 26.02 368 PRO B N 1
ATOM 8287 C CA . PRO B 1 199 ? 40.642 -25.813 137.216 1.00 29.33 368 PRO B CA 1
ATOM 8288 C C . PRO B 1 199 ? 39.327 -25.894 136.478 1.00 26.87 368 PRO B C 1
ATOM 8289 O O . PRO B 1 199 ? 38.611 -26.897 136.602 1.00 23.04 368 PRO B O 1
ATOM 8300 N N . ARG B 1 200 ? 39.018 -24.897 135.647 1.00 22.19 369 ARG B N 1
ATOM 8301 C CA . ARG B 1 200 ? 37.755 -24.926 134.919 1.00 22.40 369 ARG B CA 1
ATOM 8302 C C . ARG B 1 200 ? 37.751 -26.052 133.886 1.00 21.72 369 ARG B C 1
ATOM 8303 O O . ARG B 1 200 ? 36.774 -26.804 133.750 1.00 20.09 369 ARG B O 1
ATOM 8324 N N . VAL B 1 201 ? 38.834 -26.180 133.129 1.00 18.91 370 VAL B N 1
ATOM 8325 C CA . VAL B 1 201 ? 38.886 -27.241 132.136 1.00 19.51 370 VAL B CA 1
ATOM 8326 C C . VAL B 1 201 ? 38.867 -28.612 132.812 1.00 19.69 370 VAL B C 1
ATOM 8327 O O . VAL B 1 201 ? 38.171 -29.520 132.349 1.00 18.47 370 VAL B O 1
ATOM 8340 N N . GLU B 1 202 ? 39.576 -28.764 133.952 1.00 20.33 371 GLU B N 1
ATOM 8341 C CA . GLU B 1 202 ? 39.575 -30.042 134.669 1.00 26.69 371 GLU B CA 1
ATOM 8342 C C . GLU B 1 202 ? 38.171 -30.412 135.117 1.00 17.90 371 GLU B C 1
ATOM 8343 O O . GLU B 1 202 ? 37.768 -31.573 134.999 1.00 19.97 371 GLU B O 1
ATOM 8355 N N . ALA B 1 203 ? 37.403 -29.422 135.580 1.00 21.39 372 ALA B N 1
ATOM 8356 C CA . ALA B 1 203 ? 36.029 -29.647 136.034 1.00 24.17 372 ALA B CA 1
ATOM 8357 C C . ALA B 1 203 ? 35.128 -30.069 134.886 1.00 21.69 372 ALA B C 1
ATOM 8358 O O . ALA B 1 203 ? 34.313 -30.982 135.034 1.00 20.62 372 ALA B O 1
ATOM 8365 N N . ILE B 1 204 ? 35.265 -29.429 133.714 1.00 17.02 373 ILE B N 1
ATOM 8366 C CA . ILE B 1 204 ? 34.475 -29.836 132.552 1.00 16.54 373 ILE B CA 1
ATOM 8367 C C . ILE B 1 204 ? 34.837 -31.262 132.131 1.00 13.85 373 ILE B C 1
ATOM 8368 O O . ILE B 1 204 ? 33.960 -32.079 131.853 1.00 17.81 373 ILE B O 1
ATOM 8384 N N A GLN B 1 205 ? 36.141 -31.547 132.045 0.55 16.44 374 GLN B N 1
ATOM 8385 N N B GLN B 1 205 ? 36.133 -31.585 132.076 0.45 16.24 374 GLN B N 1
ATOM 8386 C CA A GLN B 1 205 ? 36.644 -32.878 131.722 0.55 16.51 374 GLN B CA 1
ATOM 8387 C CA B GLN B 1 205 ? 36.525 -32.923 131.643 0.45 16.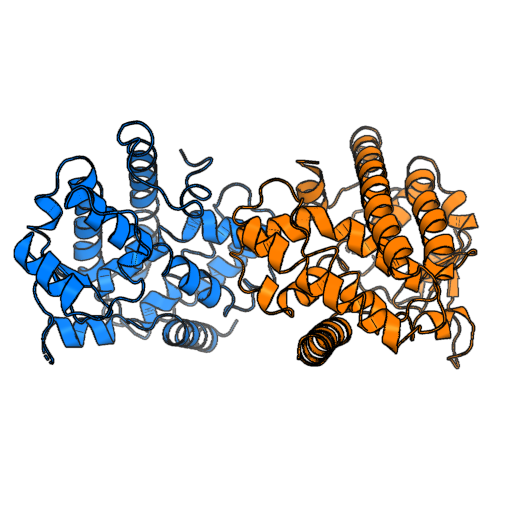39 374 GLN B CA 1
ATOM 8388 C C A GLN B 1 205 ? 36.000 -33.941 132.605 0.55 16.23 374 GLN B C 1
ATOM 8389 C C B GLN B 1 205 ? 36.015 -33.993 132.607 0.45 15.26 374 GLN B C 1
ATOM 8390 O O A GLN B 1 205 ? 35.445 -34.935 132.121 0.55 16.60 374 GLN B O 1
ATOM 8391 O O B GLN B 1 205 ? 35.590 -35.072 132.177 0.45 14.99 374 GLN B O 1
ATOM 8418 N N . ASP B 1 206 ? 36.054 -33.725 133.906 1.00 17.17 375 ASP B N 1
ATOM 8419 C CA . ASP B 1 206 ? 35.506 -34.699 134.845 1.00 17.01 375 ASP B CA 1
ATOM 8420 C C . ASP B 1 206 ? 34.007 -34.910 134.620 1.00 18.76 375 ASP B C 1
ATOM 8421 O O . ASP B 1 206 ? 33.508 -36.038 134.708 1.00 19.05 375 ASP B O 1
ATOM 8430 N N . THR B 1 207 ? 33.269 -33.834 134.361 1.00 15.84 376 THR B N 1
ATOM 8431 C CA . THR B 1 207 ? 31.844 -33.956 134.064 1.00 16.89 376 THR B CA 1
ATOM 8432 C C . THR B 1 207 ? 31.607 -34.818 132.838 1.00 18.40 376 THR B C 1
ATOM 8433 O O . THR B 1 207 ? 30.724 -35.680 132.845 1.00 17.12 376 THR B O 1
ATOM 8444 N N . ILE B 1 208 ? 32.394 -34.622 131.780 1.00 16.09 377 ILE B N 1
ATOM 8445 C CA . ILE B 1 208 ? 32.239 -35.431 130.575 1.00 15.51 377 ILE B CA 1
ATOM 8446 C C . ILE B 1 208 ? 32.549 -36.888 130.882 1.00 17.70 377 ILE B C 1
ATOM 8447 O O . ILE B 1 208 ? 31.824 -37.793 130.441 1.00 16.63 377 ILE B O 1
ATOM 8463 N N . LEU B 1 209 ? 33.626 -37.141 131.640 1.00 15.52 378 LEU B N 1
ATOM 8464 C CA . LEU B 1 209 ? 33.979 -38.523 131.969 1.00 14.83 378 LEU B CA 1
ATOM 8465 C C . LEU B 1 209 ? 32.912 -39.202 132.828 1.00 16.82 378 LEU B C 1
ATOM 8466 O O . LEU B 1 209 ? 32.600 -40.386 132.616 1.00 17.23 378 LEU B O 1
ATOM 8482 N N . ARG B 1 210 ? 32.348 -38.496 133.828 1.00 16.88 379 ARG B N 1
ATOM 8483 C CA . ARG B 1 210 ? 31.247 -39.089 134.576 1.00 17.18 379 ARG B CA 1
ATOM 8484 C C . ARG B 1 210 ? 30.051 -39.347 133.675 1.00 18.18 379 ARG B C 1
ATOM 8485 O O . ARG B 1 210 ? 29.375 -40.373 133.798 1.00 19.32 379 ARG B O 1
ATOM 8506 N N . ALA B 1 211 ? 29.771 -38.427 132.757 1.00 17.91 380 ALA B N 1
ATOM 8507 C CA . ALA B 1 211 ? 28.681 -38.644 131.823 1.00 17.33 380 ALA B CA 1
ATOM 8508 C C . ALA B 1 211 ? 28.940 -39.882 130.974 1.00 14.81 380 ALA B C 1
ATOM 8509 O O . ALA B 1 211 ? 28.038 -40.718 130.786 1.00 18.12 380 ALA B O 1
ATOM 8516 N N . LEU B 1 212 ? 30.188 -40.054 130.544 1.00 16.02 381 LEU B N 1
ATOM 8517 C CA . LEU B 1 212 ? 30.567 -41.186 129.714 1.00 15.74 381 LEU B CA 1
ATOM 8518 C C . LEU B 1 212 ? 30.449 -42.498 130.479 1.00 17.20 381 LEU B C 1
ATOM 8519 O O . LEU B 1 212 ? 29.922 -43.472 129.946 1.00 17.33 381 LEU B O 1
ATOM 8535 N N A GLU B 1 213 ? 30.881 -42.562 131.749 0.67 17.29 382 GLU B N 1
ATOM 8536 N N B GLU B 1 213 ? 30.960 -42.542 131.719 0.33 18.52 382 GLU B N 1
ATOM 8537 C CA A GLU B 1 213 ? 30.767 -43.847 132.442 0.67 20.34 382 GLU B CA 1
ATOM 8538 C CA B GLU B 1 213 ? 30.778 -43.707 132.584 0.33 20.24 382 GLU B CA 1
ATOM 8539 C C A GLU B 1 213 ? 29.312 -44.225 132.665 0.67 20.79 382 GLU B C 1
ATOM 8540 C C B GLU B 1 213 ? 29.334 -44.163 132.569 0.33 19.81 382 GLU B C 1
ATOM 8541 O O A GLU B 1 213 ? 28.960 -45.409 132.585 0.67 20.74 382 GLU B O 1
ATOM 8542 O O B GLU B 1 213 ? 29.020 -45.312 132.239 0.33 20.33 382 GLU B O 1
ATOM 8565 N N . PHE B 1 214 ? 28.438 -43.250 132.940 1.00 20.22 383 PHE B N 1
ATOM 8566 C CA . PHE B 1 214 ? 27.024 -43.594 133.080 1.00 21.06 383 PHE B CA 1
ATOM 8567 C C . PHE B 1 214 ? 26.430 -43.984 131.732 1.00 18.97 383 PHE B C 1
ATOM 8568 O O . PHE B 1 214 ? 25.567 -44.870 131.653 1.00 21.60 383 PHE B O 1
ATOM 8585 N N . HIS B 1 215 ? 26.860 -43.300 130.666 1.00 19.45 384 HIS B N 1
ATOM 8586 C CA . HIS B 1 215 ? 26.370 -43.604 129.326 1.00 20.95 384 HIS B CA 1
ATOM 8587 C C . HIS B 1 215 ? 26.705 -45.040 128.935 1.00 19.31 384 HIS B C 1
ATOM 8588 O O . HIS B 1 215 ? 25.866 -45.751 128.380 1.00 22.98 384 HIS B O 1
ATOM 8602 N N . LEU B 1 216 ? 27.926 -45.484 129.237 1.00 19.39 385 LEU B N 1
ATOM 8603 C CA . LEU B 1 216 ? 28.323 -46.851 128.936 1.00 20.36 385 LEU B CA 1
ATOM 8604 C C . LEU B 1 216 ? 27.556 -47.869 129.765 1.00 21.70 385 LEU B C 1
ATOM 8605 O O . LEU B 1 216 ? 27.286 -48.975 129.289 1.00 25.38 385 LEU B O 1
ATOM 8621 N N . GLN B 1 217 ? 27.222 -47.553 131.012 1.00 21.47 386 GLN B N 1
ATOM 8622 C CA . GLN B 1 217 ? 26.399 -48.485 131.781 1.00 24.24 386 GLN B CA 1
ATOM 8623 C C . GLN B 1 217 ? 25.024 -48.669 131.151 1.00 26.01 386 GLN B C 1
ATOM 8624 O O . GLN B 1 217 ? 24.465 -49.768 131.195 1.00 29.89 386 GLN B O 1
ATOM 8638 N N . ALA B 1 218 ? 24.461 -47.624 130.559 1.00 25.30 387 ALA B N 1
ATOM 8639 C CA . ALA B 1 218 ? 23.134 -47.767 129.963 1.00 25.63 387 ALA B CA 1
ATOM 8640 C C . ALA B 1 218 ? 23.187 -48.379 128.563 1.00 30.10 387 ALA B C 1
ATOM 8641 O O . ALA B 1 218 ? 22.328 -49.191 128.206 1.00 30.98 387 ALA B O 1
ATOM 8648 N N . ASN B 1 219 ? 24.168 -47.992 127.767 1.00 26.87 388 ASN B N 1
ATOM 8649 C CA . ASN B 1 219 ? 24.251 -48.339 126.350 1.00 23.23 388 ASN B CA 1
ATOM 8650 C C . ASN B 1 219 ? 24.992 -49.654 126.123 1.00 29.96 388 ASN B C 1
ATOM 8651 O O . ASN B 1 219 ? 24.714 -50.350 125.143 1.00 32.40 388 ASN B O 1
ATOM 8662 N N . HIS B 1 220 ? 25.930 -50.005 127.011 1.00 24.47 389 HIS B N 1
ATOM 8663 C CA . HIS B 1 220 ? 26.734 -51.231 126.913 1.00 26.71 389 HIS B CA 1
ATOM 8664 C C . HIS B 1 220 ? 26.762 -51.954 128.260 1.00 26.45 389 HIS B C 1
ATOM 8665 O O . HIS B 1 220 ? 27.830 -52.172 128.841 1.00 26.55 389 HIS B O 1
ATOM 8679 N N . PRO B 1 221 ? 25.612 -52.359 128.773 1.00 28.24 390 PRO B N 1
ATOM 8680 C CA . PRO B 1 221 ? 25.581 -52.903 130.143 1.00 30.69 390 PRO B CA 1
ATOM 8681 C C . PRO B 1 221 ? 26.334 -54.225 130.315 1.00 30.31 390 PRO B C 1
ATOM 8682 O O . PRO B 1 221 ? 26.634 -54.593 131.462 1.00 38.16 390 PRO B O 1
ATOM 8693 N N . ASP B 1 222 ? 26.651 -54.940 129.238 1.00 32.40 391 ASP B N 1
ATOM 8694 C CA . ASP B 1 222 ? 27.340 -56.217 129.339 1.00 35.19 391 ASP B CA 1
ATOM 8695 C C . ASP B 1 222 ? 28.834 -56.130 129.041 1.00 32.78 391 ASP B C 1
ATOM 8696 O O . ASP B 1 222 ? 29.519 -57.152 129.098 1.00 37.66 391 ASP B O 1
ATOM 8705 N N . ALA B 1 223 ? 29.362 -54.942 128.743 1.00 28.06 392 ALA B N 1
ATOM 8706 C CA . ALA B 1 223 ? 30.731 -54.785 128.246 1.00 30.02 392 ALA B CA 1
ATOM 8707 C C . ALA B 1 223 ? 31.632 -54.455 129.430 1.00 35.94 392 ALA B C 1
ATOM 8708 O O . ALA B 1 223 ? 31.823 -53.287 129.786 1.00 32.34 392 ALA B O 1
ATOM 8715 N N . GLN B 1 224 ? 32.233 -55.487 130.008 1.00 31.17 393 GLN B N 1
ATOM 8716 C CA . GLN B 1 224 ? 32.973 -55.307 131.245 1.00 35.53 393 GLN B CA 1
ATOM 8717 C C . GLN B 1 224 ? 34.254 -54.515 131.005 1.00 27.79 393 GLN B C 1
ATOM 8718 O O . GLN B 1 224 ? 34.963 -54.698 130.011 1.00 31.35 393 GLN B O 1
ATOM 8732 N N A TYR B 1 225 ? 34.533 -53.612 131.935 0.63 24.20 394 TYR B N 1
ATOM 8733 N N B TYR B 1 225 ? 34.547 -53.605 131.926 0.37 24.23 394 TYR B N 1
ATOM 8734 C CA A TYR B 1 225 ? 35.743 -52.799 131.929 0.63 22.65 394 TYR B CA 1
ATOM 8735 C CA B TYR B 1 225 ? 35.767 -52.809 131.910 0.37 23.12 394 TYR B CA 1
ATOM 8736 C C A TYR B 1 225 ? 35.840 -51.874 130.720 0.63 22.50 394 TYR B C 1
ATOM 8737 C C B TYR B 1 225 ? 35.829 -51.808 130.762 0.37 22.21 394 TYR B C 1
ATOM 8738 O O A TYR B 1 225 ? 36.921 -51.391 130.412 0.63 21.24 394 TYR B O 1
ATOM 8739 O O B TYR B 1 225 ? 36.887 -51.225 130.538 0.37 18.86 394 TYR B O 1
ATOM 8773 N N . LEU B 1 226 ? 34.733 -51.577 130.032 1.00 19.18 395 LEU B N 1
ATOM 8774 C CA . LEU B 1 226 ? 34.809 -50.704 128.864 1.00 17.96 395 LEU B CA 1
ATOM 8775 C C . LEU B 1 226 ? 35.283 -49.303 129.231 1.00 18.38 395 LEU B C 1
ATOM 8776 O O . LEU B 1 226 ? 36.087 -48.712 128.517 1.00 17.05 395 LEU B O 1
ATOM 8793 N N . PHE B 1 227 ? 34.822 -48.750 130.357 1.00 16.27 396 PHE B N 1
ATOM 8794 C CA . PHE B 1 227 ? 35.267 -47.395 130.683 1.00 17.24 396 PHE B CA 1
ATOM 8795 C C . PHE B 1 227 ? 36.768 -47.307 130.917 1.00 15.01 396 PHE B C 1
ATOM 8796 O O . PHE B 1 227 ? 37.417 -46.483 130.246 1.00 16.72 396 PHE B O 1
ATOM 8813 N N . PRO B 1 228 ? 37.380 -48.109 131.790 1.00 15.75 397 PRO B N 1
ATOM 8814 C CA . PRO B 1 228 ? 38.841 -48.029 131.927 1.00 17.11 397 PRO B CA 1
ATOM 8815 C C . PRO B 1 228 ? 39.567 -48.341 130.639 1.00 17.76 397 PRO B C 1
ATOM 8816 O O . PRO B 1 228 ? 40.631 -47.758 130.384 1.00 17.75 397 PRO B O 1
ATOM 8827 N N . LYS B 1 229 ? 39.025 -49.234 129.808 1.00 16.78 398 LYS B N 1
ATOM 8828 C CA . LYS B 1 229 ? 39.640 -49.465 128.502 1.00 19.38 398 LYS B CA 1
ATOM 8829 C C . LYS B 1 229 ? 39.702 -48.185 127.680 1.00 16.17 398 LYS B C 1
ATOM 8830 O O . LYS B 1 229 ? 40.719 -47.907 127.031 1.00 15.45 398 LYS B O 1
ATOM 8849 N N . LEU B 1 230 ? 38.633 -47.389 127.701 1.00 16.54 399 LEU B N 1
ATOM 8850 C CA . LEU B 1 230 ? 38.612 -46.131 126.953 1.00 17.47 399 LEU B CA 1
ATOM 8851 C C . LEU B 1 230 ? 39.547 -45.082 127.541 1.00 15.54 399 LEU B C 1
ATOM 8852 O O . LEU B 1 230 ? 40.162 -44.325 126.795 1.00 14.34 399 LEU B O 1
ATOM 8868 N N . LEU B 1 231 ? 39.682 -45.021 128.870 1.00 14.62 400 LEU B N 1
ATOM 8869 C CA . LEU B 1 231 ? 40.709 -44.158 129.461 1.00 17.24 400 LEU B CA 1
ATOM 8870 C C . LEU B 1 231 ? 42.089 -44.508 128.936 1.00 15.57 400 LEU B C 1
ATOM 8871 O O . LEU B 1 231 ? 42.873 -43.614 128.575 1.00 14.58 400 LEU B O 1
ATOM 8887 N N . GLN B 1 232 ? 42.387 -45.801 128.825 1.00 16.90 401 GLN B N 1
ATOM 8888 C CA . GLN B 1 232 ? 43.668 -46.225 128.283 1.00 14.40 401 GLN B CA 1
ATOM 8889 C C . GLN B 1 232 ? 43.802 -45.829 126.816 1.00 14.94 401 GLN B C 1
ATOM 8890 O O . GLN B 1 232 ? 44.895 -45.444 126.374 1.00 16.16 401 GLN B O 1
ATOM 8904 N N . LYS B 1 233 ? 42.712 -45.922 126.042 1.00 14.52 402 LYS B N 1
ATOM 8905 C CA . LYS B 1 233 ? 42.766 -45.465 124.644 1.00 13.13 402 LYS B CA 1
ATOM 8906 C C . LYS B 1 233 ? 43.082 -43.975 124.555 1.00 16.65 402 LYS B C 1
ATOM 8907 O O . LYS B 1 233 ? 43.779 -43.540 123.633 1.00 14.45 402 LYS B O 1
ATOM 8926 N N . MET B 1 234 ? 42.567 -43.164 125.487 1.00 14.17 403 MET B N 1
ATOM 8927 C CA . MET B 1 234 ? 42.932 -41.746 125.515 1.00 16.82 403 MET B CA 1
ATOM 8928 C C . MET B 1 234 ? 44.429 -41.577 125.719 1.00 16.02 403 MET B C 1
ATOM 8929 O O . MET B 1 234 ? 45.053 -40.742 125.047 1.00 17.31 403 MET B O 1
ATOM 8943 N N . ALA B 1 235 ? 45.021 -42.356 126.637 1.00 16.85 404 ALA B N 1
ATOM 8944 C CA . ALA B 1 235 ? 46.464 -42.330 126.850 1.00 17.98 404 ALA B CA 1
ATOM 8945 C C . ALA B 1 235 ? 47.194 -42.787 125.592 1.00 17.91 404 ALA B C 1
ATOM 8946 O O . ALA B 1 235 ? 48.182 -42.172 125.178 1.00 21.22 404 ALA B O 1
ATOM 8953 N N . ASP B 1 236 ? 46.718 -43.877 124.970 1.00 15.72 405 ASP B N 1
ATOM 8954 C CA . ASP B 1 236 ? 47.328 -44.381 123.734 1.00 18.58 405 ASP B CA 1
ATOM 8955 C C . ASP B 1 236 ? 47.306 -43.335 122.614 1.00 15.83 405 ASP B C 1
ATOM 8956 O O . ASP B 1 236 ? 48.232 -43.270 121.790 1.00 16.94 405 ASP B O 1
ATOM 8965 N N . LEU B 1 237 ? 46.218 -42.576 122.503 1.00 13.77 406 LEU B N 1
ATOM 8966 C CA . LEU B 1 237 ? 46.116 -41.562 121.454 1.00 12.22 406 LEU B CA 1
ATOM 8967 C C . LEU B 1 237 ? 47.182 -40.477 121.642 1.00 14.64 406 LEU B C 1
ATOM 8968 O O . LEU B 1 237 ? 47.705 -39.923 120.652 1.00 14.76 406 LEU B O 1
ATOM 8984 N N . ARG B 1 238 ? 47.504 -40.135 122.898 1.00 14.86 407 ARG B N 1
ATOM 8985 C CA . ARG B 1 238 ? 48.551 -39.159 123.152 1.00 16.81 407 ARG B CA 1
ATOM 8986 C C . ARG B 1 238 ? 49.863 -39.643 122.563 1.00 16.89 407 ARG B C 1
ATOM 8987 O O . ARG B 1 238 ? 50.580 -38.863 121.932 1.00 17.47 407 ARG B O 1
ATOM 9008 N N . GLN B 1 239 ? 50.169 -40.940 122.742 1.00 15.51 408 GLN B N 1
ATOM 9009 C CA . GLN B 1 239 ? 51.413 -41.496 122.232 1.00 17.97 408 GLN B CA 1
ATOM 9010 C C . GLN B 1 239 ? 51.369 -41.568 120.709 1.00 14.40 408 GLN B C 1
ATOM 9011 O O . GLN B 1 239 ? 52.376 -41.290 120.041 1.00 16.25 408 GLN B O 1
ATOM 9025 N N . LEU B 1 240 ? 50.198 -41.869 120.149 1.00 13.32 409 LEU B N 1
ATOM 9026 C CA . LEU B 1 240 ? 50.050 -41.917 118.695 1.00 13.44 409 LEU B CA 1
ATOM 9027 C C . LEU B 1 240 ? 50.325 -40.553 118.086 1.00 11.25 409 LEU B C 1
ATOM 9028 O O . LEU B 1 240 ? 50.934 -40.444 116.991 1.00 12.36 409 LEU B O 1
ATOM 9044 N N . VAL B 1 241 ? 49.852 -39.498 118.739 1.00 13.04 410 VAL B N 1
ATOM 9045 C CA . VAL B 1 241 ? 50.042 -38.163 118.178 1.00 12.33 410 VAL B CA 1
ATOM 9046 C C . VAL B 1 241 ? 51.466 -37.667 118.424 1.00 13.60 410 VAL B C 1
ATOM 9047 O O . VAL B 1 241 ? 52.036 -37.007 117.542 1.00 13.41 410 VAL B O 1
ATOM 9060 N N . THR B 1 242 ? 52.112 -38.049 11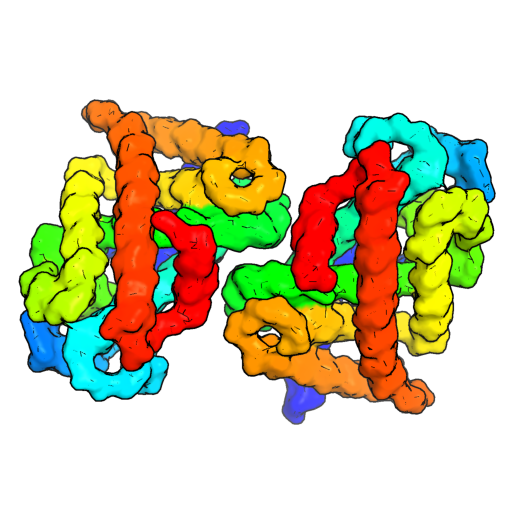9.531 1.00 11.96 411 THR B N 1
ATOM 9061 C CA . THR B 1 242 ? 53.552 -37.773 119.696 1.00 11.85 411 THR B CA 1
ATOM 9062 C C . THR B 1 242 ? 54.352 -38.342 118.532 1.00 15.24 411 THR B C 1
ATOM 9063 O O . THR B 1 242 ? 55.165 -37.637 117.908 1.00 16.50 411 THR B O 1
ATOM 9074 N N . GLU B 1 243 ? 54.112 -39.622 118.225 1.00 13.80 412 GLU B N 1
ATOM 9075 C CA . GLU B 1 243 ? 54.778 -40.275 117.098 1.00 15.66 412 GLU B CA 1
ATOM 9076 C C . GLU B 1 243 ? 54.447 -39.580 115.789 1.00 16.11 412 GLU B C 1
ATOM 9077 O O . GLU B 1 243 ? 55.325 -39.379 114.943 1.00 14.60 412 GLU B O 1
ATOM 9089 N N . HIS B 1 244 ? 53.181 -39.233 115.591 1.00 14.05 413 HIS B N 1
ATOM 9090 C CA . HIS B 1 244 ? 52.765 -38.541 114.383 1.00 12.97 413 HIS B CA 1
ATOM 9091 C C . HIS B 1 244 ? 53.547 -37.248 114.202 1.00 15.36 413 HIS B C 1
ATOM 9092 O O . HIS B 1 244 ? 54.089 -36.968 113.122 1.00 13.92 413 HIS B O 1
ATOM 9106 N N . ALA B 1 245 ? 53.637 -36.453 115.265 1.00 12.24 414 ALA B N 1
ATOM 9107 C CA . ALA B 1 245 ? 54.297 -35.166 115.189 1.00 13.12 414 ALA B CA 1
ATOM 9108 C C . ALA B 1 245 ? 55.792 -35.328 114.935 1.00 14.39 414 ALA B C 1
ATOM 9109 O O . ALA B 1 245 ? 56.386 -34.547 114.178 1.00 15.13 414 ALA B O 1
ATOM 9116 N N . GLN B 1 246 ? 56.387 -36.379 115.477 1.00 13.34 415 GLN B N 1
ATOM 9117 C CA . GLN B 1 246 ? 57.792 -36.679 115.205 1.00 14.20 415 GLN B CA 1
ATOM 9118 C C . GLN B 1 246 ? 57.999 -37.036 113.743 1.00 14.25 415 GLN B C 1
ATOM 9119 O O . GLN B 1 246 ? 58.948 -36.556 113.116 1.00 15.44 415 GLN B O 1
ATOM 9133 N N . MET B 1 247 ? 57.085 -37.821 113.180 1.00 12.66 416 MET B N 1
ATOM 9134 C CA . MET B 1 247 ? 57.173 -38.151 111.758 1.00 12.02 416 MET B CA 1
ATOM 9135 C C . MET B 1 247 ? 56.969 -36.905 110.898 1.00 17.10 416 MET B C 1
ATOM 9136 O O . MET B 1 247 ? 57.627 -36.736 109.858 1.00 15.97 416 MET B O 1
ATOM 9150 N N . MET B 1 248 ? 56.040 -36.025 111.297 1.00 14.38 417 MET B N 1
ATOM 9151 C CA . MET B 1 248 ? 55.884 -34.778 110.553 1.00 14.27 417 MET B CA 1
ATOM 9152 C C . MET B 1 248 ? 57.136 -33.898 110.627 1.00 15.26 417 MET B C 1
ATOM 9153 O O . MET B 1 248 ? 57.460 -33.199 109.649 1.00 14.32 417 MET B O 1
ATOM 9167 N N . GLN B 1 249 ? 57.868 -33.894 111.746 1.00 15.22 418 GLN B N 1
ATOM 9168 C CA . GLN B 1 249 ? 59.134 -33.166 111.781 1.00 14.16 418 GLN B CA 1
ATOM 9169 C C . GLN B 1 249 ? 60.126 -33.729 110.757 1.00 14.22 418 GLN B C 1
ATOM 9170 O O . GLN B 1 249 ? 60.847 -32.977 110.095 1.00 18.21 418 GLN B O 1
ATOM 9184 N N . ARG B 1 250 ? 60.139 -35.047 110.591 1.00 16.67 419 ARG B N 1
ATOM 9185 C CA . ARG B 1 250 ? 61.057 -35.642 109.632 1.00 15.53 419 ARG B CA 1
ATOM 9186 C C . ARG B 1 250 ? 60.624 -35.342 108.206 1.00 15.46 419 ARG B C 1
ATOM 9187 O O . ARG B 1 250 ? 61.472 -35.098 107.347 1.00 17.86 419 ARG B O 1
ATOM 9208 N N . ILE B 1 251 ? 59.313 -35.301 107.949 1.00 15.07 420 ILE B N 1
ATOM 9209 C CA . ILE B 1 251 ? 58.839 -34.898 106.622 1.00 14.98 420 ILE B CA 1
ATOM 9210 C C . ILE B 1 251 ? 59.250 -33.465 106.337 1.00 15.18 420 ILE B C 1
ATOM 9211 O O . ILE B 1 251 ? 59.764 -33.158 105.258 1.00 17.76 420 ILE B O 1
ATOM 9227 N N . LYS B 1 252 ? 59.080 -32.566 107.312 0.98 14.35 421 LYS B N 1
ATOM 9228 C CA . LYS B 1 252 ? 59.525 -31.184 107.122 0.98 16.65 421 LYS B CA 1
ATOM 9229 C C . LYS B 1 252 ? 61.032 -31.087 106.841 0.98 18.03 421 LYS B C 1
ATOM 9230 O O . LYS B 1 252 ? 61.468 -30.273 106.018 0.98 18.64 421 LYS B O 1
ATOM 9249 N N A LYS B 1 253 ? 61.839 -31.913 107.510 0.53 16.15 422 LYS B N 1
ATOM 9250 N N B LYS B 1 253 ? 61.838 -31.918 107.502 0.47 16.24 422 LYS B N 1
ATOM 9251 C CA A LYS B 1 253 ? 63.291 -31.857 107.362 0.53 17.22 422 LYS B CA 1
ATOM 9252 C CA B LYS B 1 253 ? 63.287 -31.842 107.349 0.47 17.23 422 LYS B CA 1
ATOM 9253 C C A LYS B 1 253 ? 63.764 -32.469 106.046 0.53 18.44 422 LYS B C 1
ATOM 9254 C C B LYS B 1 253 ? 63.767 -32.469 106.043 0.47 18.33 422 LYS B C 1
ATOM 9255 O O A LYS B 1 253 ? 64.678 -31.932 105.415 0.53 22.02 422 LYS B O 1
ATOM 9256 O O B LYS B 1 253 ? 64.694 -31.948 105.417 0.47 21.97 422 LYS B O 1
ATOM 9293 N N . THR B 1 254 ? 63.175 -33.604 105.645 1.00 18.77 423 THR B N 1
ATOM 9294 C CA . THR B 1 254 ? 63.717 -34.419 104.560 1.00 19.87 423 THR B CA 1
ATOM 9295 C C . THR B 1 254 ? 62.934 -34.329 103.254 1.00 21.65 423 THR B C 1
ATOM 9296 O O . THR B 1 254 ? 63.476 -34.709 102.207 1.00 24.59 423 THR B O 1
ATOM 9307 N N . GLU B 1 255 ? 61.710 -33.834 103.278 1.00 18.20 424 GLU B N 1
ATOM 9308 C CA . GLU B 1 255 ? 60.841 -33.774 102.093 1.00 18.83 424 GLU B CA 1
ATOM 9309 C C . GLU B 1 255 ? 60.536 -32.309 101.811 1.00 17.81 424 GLU B C 1
ATOM 9310 O O . GLU B 1 255 ? 59.387 -31.872 101.915 1.00 19.24 424 GLU B O 1
ATOM 9322 N N . THR B 1 256 ? 61.555 -31.586 101.374 1.00 23.51 425 THR B N 1
ATOM 9323 C CA . THR B 1 256 ? 61.432 -30.136 101.314 1.00 32.83 425 THR B CA 1
ATOM 9324 C C . THR B 1 256 ? 60.524 -29.672 100.184 1.00 28.91 425 THR B C 1
ATOM 9325 O O . THR B 1 256 ? 60.023 -28.544 100.252 1.00 34.78 425 THR B O 1
ATOM 9336 N N . GLU B 1 257 ? 60.272 -30.515 99.172 1.00 25.80 426 GLU B N 1
ATOM 9337 C CA . GLU B 1 257 ? 59.336 -30.154 98.114 1.00 24.94 426 GLU B CA 1
ATOM 9338 C C . GLU B 1 257 ? 57.887 -30.375 98.495 1.00 27.95 426 GLU B C 1
ATOM 9339 O O . GLU B 1 257 ? 56.993 -30.000 97.722 1.00 26.71 426 GLU B O 1
ATOM 9351 N N . THR B 1 258 ? 57.620 -30.946 99.663 1.00 17.97 427 THR B N 1
ATOM 9352 C CA . THR B 1 258 ? 56.261 -31.228 100.081 1.00 18.11 427 THR B CA 1
ATOM 9353 C C . THR B 1 258 ? 55.719 -30.013 100.823 1.00 24.01 427 THR B C 1
ATOM 9354 O O . THR B 1 258 ? 56.295 -29.583 101.825 1.00 21.79 427 THR B O 1
ATOM 9365 N N . SER B 1 259 ? 54.586 -29.497 100.356 1.00 18.60 428 SER B N 1
ATOM 9366 C CA . SER B 1 259 ? 53.970 -28.308 100.927 1.00 19.63 428 SER B CA 1
ATOM 9367 C C . SER B 1 259 ? 53.185 -28.674 102.184 1.00 18.28 428 SER B C 1
ATOM 9368 O O . SER B 1 259 ? 52.354 -29.589 102.164 1.00 19.75 428 SER B O 1
ATOM 9376 N N . LEU B 1 260 ? 53.491 -28.007 103.295 1.00 17.15 429 LEU B N 1
ATOM 9377 C CA . LEU B 1 260 ? 52.870 -28.295 104.573 1.00 18.66 429 LEU B CA 1
ATOM 9378 C C . LEU B 1 260 ? 51.907 -27.166 104.910 1.00 18.05 429 LEU B C 1
ATOM 9379 O O . LEU B 1 260 ? 52.269 -25.987 104.809 1.00 21.11 429 LEU B O 1
ATOM 9395 N N . HIS B 1 261 ? 50.700 -27.523 105.253 1.00 19.12 430 HIS B N 1
ATOM 9396 C CA . HIS B 1 261 ? 49.671 -26.524 105.469 1.00 22.53 430 HIS B CA 1
ATOM 9397 C C . HIS B 1 261 ? 50.000 -25.667 106.696 1.00 20.31 430 HIS B C 1
ATOM 9398 O O . HIS B 1 261 ? 50.362 -26.206 107.759 1.00 19.63 430 HIS B O 1
ATOM 9412 N N . PRO B 1 262 ? 49.887 -24.334 106.602 1.00 22.18 431 PRO B N 1
ATOM 9413 C CA . PRO B 1 262 ? 50.310 -23.472 107.727 1.00 21.57 431 PRO B CA 1
ATOM 9414 C C . PRO B 1 262 ? 49.534 -23.678 109.009 1.00 19.57 431 PRO B C 1
ATOM 9415 O O . PRO B 1 262 ? 50.082 -23.443 110.092 1.00 23.47 431 PRO B O 1
ATOM 9426 N N . LEU B 1 263 ? 48.280 -24.103 108.924 1.00 20.80 432 LEU B N 1
ATOM 9427 C CA . LEU B 1 263 ? 47.514 -24.334 110.140 1.00 19.52 432 LEU B CA 1
ATOM 9428 C C . LEU B 1 263 ? 48.100 -25.484 110.943 1.00 21.14 432 LEU B C 1
ATOM 9429 O O . LEU B 1 263 ? 48.245 -25.391 112.168 1.00 21.30 432 LEU B O 1
ATOM 9445 N N . LEU B 1 264 ? 48.470 -26.574 110.261 1.00 21.34 433 LEU B N 1
ATOM 9446 C CA . LEU B 1 264 ? 49.043 -27.701 110.983 1.00 20.39 433 LEU B CA 1
ATOM 9447 C C . LEU B 1 264 ? 50.453 -27.368 111.471 1.00 15.99 433 LEU B C 1
ATOM 9448 O O . LEU B 1 264 ? 50.837 -27.764 112.577 1.00 20.65 433 LEU B O 1
ATOM 9464 N N . GLN B 1 265 ? 51.192 -26.543 110.726 1.00 20.96 434 GLN B N 1
ATOM 9465 C CA . GLN B 1 265 ? 52.488 -26.076 111.225 1.00 23.02 434 GLN B CA 1
ATOM 9466 C C . GLN B 1 265 ? 52.346 -25.304 112.534 1.00 24.40 434 GLN B C 1
ATOM 9467 O O . GLN B 1 265 ? 53.188 -25.426 113.431 1.00 24.63 434 GLN B O 1
ATOM 9481 N N . GLU B 1 266 ? 51.271 -24.528 112.677 1.00 24.86 435 GLU B N 1
ATOM 9482 C CA . GLU B 1 266 ? 51.030 -23.827 113.937 1.00 27.44 435 GLU B CA 1
ATOM 9483 C C . GLU B 1 266 ? 50.744 -24.796 115.073 1.00 20.07 435 GLU B C 1
ATOM 9484 O O . GLU B 1 266 ? 51.092 -24.506 116.224 1.00 28.45 435 GLU B O 1
ATOM 9496 N N . ILE B 1 267 ? 50.087 -25.926 114.772 1.00 22.74 436 ILE B N 1
ATOM 9497 C CA . ILE B 1 267 ? 49.888 -26.981 115.762 1.00 22.98 436 ILE B CA 1
ATOM 9498 C C . ILE B 1 267 ? 51.224 -27.572 116.185 1.00 27.43 436 ILE B C 1
ATOM 9499 O O . ILE B 1 267 ? 51.526 -27.676 117.374 1.00 32.06 436 ILE B O 1
ATOM 9515 N N . TYR B 1 268 ? 52.058 -27.955 115.215 1.00 22.88 437 TYR B N 1
ATOM 9516 C CA . TYR B 1 268 ? 53.307 -28.653 115.529 1.00 23.18 437 TYR B CA 1
ATOM 9517 C C . TYR B 1 268 ? 54.357 -27.766 116.191 1.00 33.04 437 TYR B C 1
ATOM 9518 O O . TYR B 1 268 ? 55.265 -28.299 116.843 1.00 31.55 437 TYR B O 1
ATOM 9536 N N . LYS B 1 269 ? 54.273 -26.442 116.034 1.00 34.25 438 LYS B N 1
ATOM 9537 C CA . LYS B 1 269 ? 55.244 -25.527 116.642 1.00 43.22 438 LYS B CA 1
ATOM 9538 C C . LYS B 1 269 ? 55.684 -25.929 118.054 1.00 45.55 438 LYS B C 1
ATOM 9539 O O . LYS B 1 269 ? 56.875 -26.126 118.321 1.00 49.23 438 LYS B O 1
ATOM 9558 N N . ASP B 1 270 ? 54.747 -26.014 118.991 1.00 56.55 439 ASP B N 1
ATOM 9559 C CA . ASP B 1 270 ? 55.162 -26.150 120.384 1.00 74.64 439 ASP B CA 1
ATOM 9560 C C . ASP B 1 270 ? 54.798 -27.510 120.958 1.00 70.33 439 ASP B C 1
ATOM 9561 O O . ASP B 1 270 ? 54.300 -27.608 122.085 1.00 66.62 439 ASP B O 1
ATOM 9570 N N . MET B 1 271 ? 55.077 -28.561 120.199 1.00 55.37 440 MET B N 1
ATOM 9571 C CA . MET B 1 271 ? 54.832 -29.916 120.649 1.00 51.62 440 MET B CA 1
ATOM 9572 C C . MET B 1 271 ? 56.132 -30.609 121.056 1.00 55.87 440 MET B C 1
ATOM 9573 O O . MET B 1 271 ? 57.083 -30.660 120.278 1.00 60.50 440 MET B O 1
#

Solvent-accessible surface area: 26178 Å² total; per-residue (Å²): 115,98,41,147,57,44,8,142,86,1,68,65,4,6,78,164,29,11,82,48,8,14,166,99,0,91,69,46,35,108,100,175,95,24,76,67,1,89,54,106,108,18,15,145,74,0,34,149,62,34,131,36,135,69,109,73,127,51,19,47,118,118,144,60,28,4,10,8,15,13,11,29,57,19,30,88,27,14,63,22,10,105,34,0,17,89,0,1,43,41,3,90,23,0,30,68,10,31,11,32,2,2,29,22,0,10,41,34,0,1,4,8,0,20,19,0,26,30,2,8,37,1,53,138,73,0,25,6,34,15,81,6,53,0,23,14,25,29,112,14,11,106,78,9,91,146,38,2,12,56,13,26,33,37,11,4,94,15,0,57,126,5,21,77,28,131,6,59,8,16,0,2,0,0,0,0,0,1,6,1,0,2,6,93,19,78,70,20,43,62,52,96,108,0,85,49,6,34,58,36,0,35,150,0,0,78,83,34,7,130,77,56,37,103,134,49,134,160,13,39,66,97,0,69,105,31,25,51,52,0,95,98,17,8,52,71,18,5,71,31,7,58,138,2,103,152,99,32,100,127,12,54,30,59,65,12,5,78,59,10,12,104,112,34,224,147,100,85,66,98,19,157,53,46,9,136,118,2,66,68,6,8,84,168,28,24,71,38,36,21,170,106,0,62,29,28,32,77,61,166,51,64,203,109,88,32,70,66,1,92,55,107,108,19,16,152,69,0,34,145,58,37,127,33,117,54,113,76,128,49,15,36,104,137,94,64,50,8,3,17,12,16,3,26,58,15,27,76,27,16,54,22,10,105,44,0,15,62,0,0,51,41,2,98,20,0,50,69,13,31,12,31,2,5,28,22,0,11,36,32,0,0,4,9,0,18,16,0,28,35,1,10,44,1,41,133,75,0,28,5,33,13,84,10,52,0,27,15,24,31,114,13,10,109,81,13,94,143,29,2,12,59,12,26,35,31,14,6,90,15,0,58,127,4,25,79,31,133,4,56,9,18,0,2,0,0,0,0,0,3,4,0,0,3,6,90,20,78,68,18,41,64,53,98,101,0,88,51,6,35,60,51,0,33,110,1,0,65,67,41,4,123,87,59,36,92,133,44,145,165,9,40,68,102,0,69,105,32,25,49,50,0,96,96,14,10,62,66,21,15,106,45,13,105,134,0,104,140,74,28,112,115,9,51,35,55,74,11,10,41,63,9,33,136,97,96

Sequence (536 aa):
ADLKAFSKHIIYNAYLKNFNMTKKKARSILTGTAPPFVIHDIETLWQAEKGLVWKQLLVNGLPPYKEISVHVFYRCQCTTTVEETVRELTEFAKKSSIIPPSSFSSSLFLNDQVTLLKYGVHHEAIFAMLASIVNKDGLLVANGSSGFVTREEFLRSLRKPFSDIIIEPKFEFAVKFNALEELDDSDLALFIIAAIIILCGDDRPGLLMNVPRVEAIQDTILRRALEFFHLQQANHPDAQYLFPKLLQKMMADLRRQLVTEHAQMMQQRIKKKTETEETSSLHPLLQQEIIYYKDDMYPQVADLKAFSKHIYNAYLKNFNMTKKKKARSILTGKASHHTAPFVIHDIIETLWQAEKGLVWKQLVNNGLPPYKEISVHVFYRCQCCTTVEETVRRELTEFAKSIPSFSSSLFLNDQVTLLKYGVHEAIFAMLASIVNKDGLLVANGSSGFVTREFLRSLRKPFSDIIEPKFEFAVKFNALEELDDSDLALFIIAAIIIILLCGDRPPGLMNVPRVEAIQQDTILRALEEFHLQANHPDAQYYLFPKLLQKMADLRQLVTEHAQMMQRIKKKTETETSLHPLLQEIYKDM

Nearest PDB structures (foldseek):
  5u3q-assembly1_A  TM=1.004E+00  e=1.720E-37  Homo sapiens
  5u3t-assembly2_B  TM=1.002E+00  e=3.895E-35  Homo sapiens
  5u3z-assembly2_B  TM=9.986E-01  e=5.120E-35  Homo sapiens
  5u45-assembly2_B  TM=9.964E-01  e=4.892E-35  Homo sapiens
  2xyw-assembly2_B  TM=9.938E-01  e=2.823E-33  Homo sapiens

Secondary structure (DSSP, 8-state):
--HHHHHHHHHHHHHHH-SS-HHHHHHHHT--PPEEE-SHHHHHHHHHHS--SS-GGGSPPP--HHHHHHHHHHHHHHHHHHHHHHHHHTSHHHHTS-HHHHHHHHHHHHHHHHHHHHGGGEETTEEEETTTTEEEEHHHHHTSPTTHHHHHHHHHHHHHHHHTT---HHHHHHHHHHHHS-TTSTT-S-HHHHHHHHHHHHHHHHHHHHHH-TT-SSHHHHHHHHHHHHHHHHHHHHHHHHHHHHH-TTS---HHHHHHHTT--/-HHHHHHHHHHHHHHHHHHH-S--HHHHHHHHHT-S-S--PEEE-SHHHHHHHHHHS--SS-GGGSSPP--HHHHHHHHHHHHHHHHHHHHHHHHHTSHHHHTS-HHHHHHHHHHHHHHHHHHHHGGGEETTEEEETTTTEEEEHHHHHTSPTTHHHHHHHHHHHHHHHHTT---HHHHHHHHHHHHS-TT-TT-S-HHHHHHHHHHHHHHHHHHHHHH-TT-TTHHHHHHHHHHHHHHHHHHHHHHHHHHHHH-TTS---HHHHHHHTT-

Radius of gyration: 27.28 Å; Cα contacts (8 Å, |Δi|>4): 650; chains: 2; bounding box: 45×74×64 Å

Organism: Homo sapiens (NCBI:txid9606)

GO terms:
  GO:0005515 protein binding (F, IPI)
  GO:0005634 nucleus (C, IDA)
  GO:0003700 DNA-binding transcription factor activity (F, IDA)
  GO:0031669 cellular response to nutrient levels (P, IDA)
  GO:0006357 regulation of transcription by RNA polymerase II (P, IDA)
  GO:0097009 energy homeostasis (P, IDA)
  GO:0006915 apoptotic process (P, IMP)
  GO:1990837 sequence-specific double-stranded DNA binding (F, IDA)
  GO:0070539 linoleic acid binding (F, IDA)
  GO:0004879 nuclear receptor activity (F, IDA)
  GO:0008289 lipid binding (F, IDA)
  GO:0003707 nuclear steroid receptor activity (F, TAS)
  GO:0006091 generation of precursor metabolites and energy (P, TAS)
  GO:0006357 regulation of transcription by RNA polymerase II (P, TAS)
  GO:0006629 lipid metabolic process (P, TAS)
  GO:0005654 nucleoplasm (C, TAS)
  GO:0045893 positive regulation of DNA-templated transcription (P, IDA)
  GO:0046697 decidualization (P, TAS)
  GO:0006635 fatty acid beta-oxidation (P, TAS)
  GO:0007566 embryo implantation (P, TAS)

CATH classification: 1.10.565.10